Protein AF-0000000067446633 (afdb_homodimer)

Structure (mmCIF, N/CA/C/O backbone):
data_AF-0000000067446633-model_v1
#
loop_
_entity.id
_entity.type
_entity.pdbx_description
1 polymer 'Dihydropteridine reductase'
#
loop_
_atom_site.group_PDB
_atom_site.id
_atom_site.type_symbol
_atom_site.label_atom_id
_atom_site.label_alt_id
_atom_site.label_comp_id
_atom_site.label_asym_id
_atom_site.label_entity_id
_atom_site.label_seq_id
_atom_site.pdbx_PDB_ins_code
_atom_site.Cartn_x
_atom_site.Cartn_y
_atom_site.Cartn_z
_atom_site.occupancy
_atom_site.B_iso_or_equiv
_atom_site.auth_seq_id
_atom_site.auth_comp_id
_atom_site.auth_asym_id
_atom_site.auth_atom_id
_atom_site.pdbx_PDB_model_num
ATOM 1 N N . MET A 1 1 ? 4.551 -49.188 -10.297 1 25.12 1 MET A N 1
ATOM 2 C CA . MET A 1 1 ? 3.908 -48.438 -11.375 1 25.12 1 MET A CA 1
ATOM 3 C C . MET A 1 1 ? 4.648 -47.156 -11.656 1 25.12 1 MET A C 1
ATOM 5 O O . MET A 1 1 ? 4.875 -46.344 -10.742 1 25.12 1 MET A O 1
ATOM 9 N N . ALA A 1 2 ? 5.652 -47.094 -12.492 1 30.11 2 ALA A N 1
ATOM 10 C CA . ALA A 1 2 ? 6.488 -45.969 -12.883 1 30.11 2 ALA A CA 1
ATOM 11 C C . ALA A 1 2 ? 5.672 -44.688 -12.953 1 30.11 2 ALA A C 1
ATOM 13 O O . ALA A 1 2 ? 4.5 -44.688 -13.336 1 30.11 2 ALA A O 1
ATOM 14 N N . ALA A 1 3 ? 5.875 -43.688 -12.109 1 37.25 3 ALA A N 1
ATOM 15 C CA . ALA A 1 3 ? 5 -42.531 -12.266 1 37.25 3 ALA A CA 1
ATOM 16 C C . ALA A 1 3 ? 4.652 -42.312 -13.727 1 37.25 3 ALA A C 1
ATOM 18 O O . ALA A 1 3 ? 5.535 -42.281 -14.586 1 37.25 3 ALA A O 1
ATOM 19 N N . ALA A 1 4 ? 3.652 -42.844 -14.312 1 37.44 4 ALA A N 1
ATOM 20 C CA . ALA A 1 4 ? 3.121 -42.688 -15.664 1 37.44 4 ALA A CA 1
ATOM 21 C C . ALA A 1 4 ? 3.576 -41.406 -16.297 1 37.44 4 ALA A C 1
ATOM 23 O O . ALA A 1 4 ? 3.883 -40.438 -15.602 1 37.44 4 ALA A O 1
ATOM 24 N N . ALA A 1 5 ? 4.129 -41.156 -17.516 1 42.22 5 ALA A N 1
ATOM 25 C CA . ALA A 1 5 ? 4.668 -40.094 -18.344 1 42.22 5 ALA A CA 1
ATOM 26 C C . ALA A 1 5 ? 3.982 -38.75 -18.016 1 42.22 5 ALA A C 1
ATOM 28 O O . ALA A 1 5 ? 2.992 -38.375 -18.656 1 42.22 5 ALA A O 1
ATOM 29 N N . GLY A 1 6 ? 3.373 -38.312 -16.734 1 48.94 6 GLY A N 1
ATOM 30 C CA . GLY A 1 6 ? 2.379 -37.438 -16.172 1 48.94 6 GLY A CA 1
ATOM 31 C C . GLY A 1 6 ? 2.637 -35.969 -16.5 1 48.94 6 GLY A C 1
ATOM 32 O O . GLY A 1 6 ? 3.752 -35.594 -16.875 1 48.94 6 GLY A O 1
ATOM 33 N N . GLU A 1 7 ? 1.421 -35.156 -16.938 1 66.94 7 GLU A N 1
ATOM 34 C CA . GLU A 1 7 ? 1.416 -33.781 -17.359 1 66.94 7 GLU A CA 1
ATOM 35 C C . GLU A 1 7 ? 2.369 -32.938 -16.516 1 66.94 7 GLU A C 1
ATOM 37 O O . GLU A 1 7 ? 2.402 -33.062 -15.297 1 66.94 7 GLU A O 1
ATOM 42 N N . ALA A 1 8 ? 3.484 -32.438 -17.172 1 84.5 8 ALA A N 1
ATOM 43 C CA . ALA A 1 8 ? 4.473 -31.578 -16.516 1 84.5 8 ALA A CA 1
ATOM 44 C C . ALA A 1 8 ? 3.799 -30.578 -15.578 1 84.5 8 ALA A C 1
ATOM 46 O O . ALA A 1 8 ? 2.752 -30.016 -15.906 1 84.5 8 ALA A O 1
ATOM 47 N N . ARG A 1 9 ? 4.398 -30.641 -14.32 1 88.44 9 ARG A N 1
ATOM 48 C CA . ARG A 1 9 ? 3.955 -29.578 -13.414 1 88.44 9 ARG A CA 1
ATOM 49 C C . ARG A 1 9 ? 4.227 -28.203 -14.008 1 88.44 9 ARG A C 1
ATOM 51 O O . ARG A 1 9 ? 5.137 -28.031 -14.82 1 88.44 9 ARG A O 1
ATOM 58 N N . ARG A 1 10 ? 3.375 -27.234 -13.664 1 94.19 10 ARG A N 1
ATOM 59 C CA . ARG A 1 10 ? 3.43 -25.906 -14.273 1 94.19 10 ARG A CA 1
ATOM 60 C C . ARG A 1 10 ? 3.547 -24.812 -13.203 1 94.19 10 ARG A C 1
ATOM 62 O O . ARG A 1 10 ? 2.918 -24.906 -12.148 1 94.19 10 ARG A O 1
ATOM 69 N N . VAL A 1 11 ? 4.379 -23.797 -13.5 1 92.38 11 VAL A N 1
ATOM 70 C CA . VAL A 1 11 ? 4.574 -22.719 -12.547 1 92.38 11 VAL A CA 1
ATOM 71 C C . VAL A 1 11 ? 4.695 -21.391 -13.289 1 92.38 11 VAL A C 1
ATOM 73 O O . VAL A 1 11 ? 5.297 -21.328 -14.367 1 92.38 11 VAL A O 1
ATOM 76 N N . LEU A 1 12 ? 4.027 -20.359 -12.781 1 96.31 12 LEU A N 1
ATOM 77 C CA . LEU A 1 12 ? 4.254 -18.984 -13.203 1 96.31 12 LEU A CA 1
ATOM 78 C C . LEU A 1 12 ? 5.262 -18.297 -12.289 1 96.31 12 LEU A C 1
ATOM 80 O O . LEU A 1 12 ? 5.141 -18.359 -11.062 1 96.31 12 LEU A O 1
ATOM 84 N N . VAL A 1 13 ? 6.238 -17.672 -12.859 1 92.38 13 VAL A N 1
ATOM 85 C CA . VAL A 1 13 ? 7.215 -16.906 -12.094 1 92.38 13 VAL A CA 1
ATOM 86 C C . VAL A 1 13 ? 7.117 -15.438 -12.469 1 92.38 13 VAL A C 1
ATOM 88 O O . VAL A 1 13 ? 7.504 -15.039 -13.57 1 92.38 13 VAL A O 1
ATOM 91 N N . TYR A 1 14 ? 6.539 -14.633 -11.578 1 97.06 14 TYR A N 1
ATOM 92 C CA . TYR A 1 14 ? 6.488 -13.188 -11.773 1 97.06 14 TYR A CA 1
ATOM 93 C C . TYR A 1 14 ? 7.789 -12.539 -11.328 1 97.06 14 TYR A C 1
ATOM 95 O O . TYR A 1 14 ? 8.172 -12.625 -10.164 1 97.06 14 TYR A O 1
ATOM 103 N N . GLY A 1 15 ? 8.406 -11.875 -12.164 1 94.38 15 GLY A N 1
ATOM 104 C CA . GLY A 1 15 ? 9.766 -11.398 -11.945 1 94.38 15 GLY A CA 1
ATOM 105 C C . GLY A 1 15 ? 10.82 -12.391 -12.406 1 94.38 15 GLY A C 1
ATOM 106 O O . GLY A 1 15 ? 11.875 -12.516 -11.773 1 94.38 15 GLY A O 1
ATOM 107 N N . GLY A 1 16 ? 10.641 -13.07 -13.414 1 89.88 16 GLY A N 1
ATOM 108 C CA . GLY A 1 16 ? 11.453 -14.195 -13.836 1 89.88 16 GLY A CA 1
ATOM 109 C C . GLY A 1 16 ? 12.773 -13.781 -14.445 1 89.88 16 GLY A C 1
ATOM 110 O O . GLY A 1 16 ? 13.664 -14.609 -14.648 1 89.88 16 GLY A O 1
ATOM 111 N N . ARG A 1 17 ? 12.945 -12.539 -14.688 1 89.31 17 ARG A N 1
ATOM 112 C CA . ARG A 1 17 ? 14.195 -12.078 -15.289 1 89.31 17 ARG A CA 1
ATOM 113 C C . ARG A 1 17 ? 15.141 -11.516 -14.234 1 89.31 17 ARG A C 1
ATOM 115 O O . ARG A 1 17 ? 16.328 -11.32 -14.492 1 89.31 17 ARG A O 1
ATOM 122 N N . GLY A 1 18 ? 14.602 -11.203 -13.133 1 82 18 GLY A N 1
ATOM 123 C CA . GLY A 1 18 ? 15.438 -10.641 -12.086 1 82 18 GLY A CA 1
ATOM 124 C C . GLY A 1 18 ? 16.422 -11.633 -11.508 1 82 18 GLY A C 1
ATOM 125 O O . GLY A 1 18 ? 16.469 -12.789 -11.93 1 82 18 GLY A O 1
ATOM 126 N N . ALA A 1 19 ? 17.172 -11.133 -10.555 1 71.62 19 ALA A N 1
ATOM 127 C CA . ALA A 1 19 ? 18.234 -11.953 -9.961 1 71.62 19 ALA A CA 1
ATOM 128 C C . ALA A 1 19 ? 17.656 -13.227 -9.352 1 71.62 19 ALA A C 1
ATOM 130 O O . ALA A 1 19 ? 18.062 -14.336 -9.703 1 71.62 19 ALA A O 1
ATOM 131 N N . LEU A 1 20 ? 16.672 -13.109 -8.508 1 72.69 20 LEU A N 1
ATOM 132 C CA . LEU A 1 20 ? 16.047 -14.258 -7.863 1 72.69 20 LEU A CA 1
ATOM 133 C C . LEU A 1 20 ? 15.141 -15 -8.836 1 72.69 20 LEU A C 1
ATOM 135 O O . LEU A 1 20 ? 15.102 -16.234 -8.852 1 72.69 20 LEU A O 1
ATOM 139 N N . GLY A 1 21 ? 14.492 -14.258 -9.703 1 80.75 21 GLY A N 1
ATOM 140 C CA . GLY A 1 21 ? 13.539 -14.844 -10.641 1 80.75 21 GLY A CA 1
ATOM 141 C C . GLY A 1 21 ? 14.195 -15.742 -11.672 1 80.75 21 GLY A C 1
ATOM 142 O O . GLY A 1 21 ? 13.688 -16.828 -11.961 1 80.75 21 GLY A O 1
ATOM 143 N N . SER A 1 22 ? 15.344 -15.281 -12.141 1 83.69 22 SER A N 1
ATOM 144 C CA . SER A 1 22 ? 16.047 -16.078 -13.141 1 83.69 22 SER A CA 1
ATOM 145 C C . SER A 1 22 ? 16.531 -17.391 -12.555 1 83.69 22 SER A C 1
ATOM 147 O O . SER A 1 22 ? 16.516 -18.422 -13.227 1 83.69 22 SER A O 1
ATOM 149 N N . ARG A 1 23 ? 16.859 -17.359 -11.328 1 75 23 ARG A N 1
ATOM 150 C CA . ARG A 1 23 ? 17.281 -18.578 -10.641 1 75 23 ARG A CA 1
ATOM 151 C C . ARG A 1 23 ? 16.109 -19.516 -10.43 1 75 23 ARG A C 1
ATOM 153 O O . ARG A 1 23 ? 16.266 -20.734 -10.539 1 75 23 ARG A O 1
ATOM 160 N N . CYS A 1 24 ? 15 -18.969 -10.086 1 78.38 24 CYS A N 1
ATOM 161 C CA . CYS A 1 24 ? 13.797 -19.781 -9.922 1 78.38 24 CYS A CA 1
ATOM 162 C C . CYS A 1 24 ? 13.422 -20.453 -11.234 1 78.38 24 CYS A C 1
ATOM 164 O O . CYS A 1 24 ? 13.148 -21.656 -11.258 1 78.38 24 CYS A O 1
ATOM 166 N N . VAL A 1 25 ? 13.477 -19.672 -12.281 1 85.81 25 VAL A N 1
ATOM 167 C CA . VAL A 1 25 ? 13.133 -20.203 -13.594 1 85.81 25 VAL A CA 1
ATOM 168 C C . VAL A 1 25 ? 14.086 -21.344 -13.953 1 85.81 25 VAL A C 1
ATOM 170 O O . VAL A 1 25 ? 13.641 -22.422 -14.359 1 85.81 25 VAL A O 1
ATOM 173 N N . HIS A 1 26 ? 15.32 -21.125 -13.727 1 82.75 26 HIS A N 1
ATOM 174 C CA . HIS A 1 26 ? 16.344 -22.125 -14.031 1 82.75 26 HIS A CA 1
ATOM 175 C C . HIS A 1 26 ? 16.109 -23.406 -13.234 1 82.75 26 HIS A C 1
ATOM 177 O O . HIS A 1 26 ? 16.141 -24.5 -13.789 1 82.75 26 HIS A O 1
ATOM 183 N N . ALA A 1 27 ? 15.797 -23.25 -11.961 1 74.88 27 ALA A N 1
ATOM 184 C CA . ALA A 1 27 ? 15.617 -24.391 -11.062 1 74.88 27 ALA A CA 1
ATOM 185 C C . ALA A 1 27 ? 14.398 -25.219 -11.469 1 74.88 27 ALA A C 1
ATOM 187 O O . ALA A 1 27 ? 14.461 -26.453 -11.523 1 74.88 27 ALA A O 1
ATOM 188 N N . PHE A 1 28 ? 13.312 -24.578 -11.805 1 82.62 28 PHE A N 1
ATOM 189 C CA . PHE A 1 28 ? 12.102 -25.297 -12.188 1 82.62 28 PHE A CA 1
ATOM 190 C C . PHE A 1 28 ? 12.273 -25.969 -13.531 1 82.62 28 PHE A C 1
ATOM 192 O O . PHE A 1 28 ? 11.805 -27.109 -13.727 1 82.62 28 PHE A O 1
ATOM 199 N N . ARG A 1 29 ? 12.938 -25.297 -14.438 1 86.12 29 ARG A N 1
ATOM 200 C CA . ARG A 1 29 ? 13.195 -25.891 -15.742 1 86.12 29 ARG A CA 1
ATOM 201 C C . ARG A 1 29 ? 14.086 -27.109 -15.625 1 86.12 29 ARG A C 1
ATOM 203 O O . ARG A 1 29 ? 13.867 -28.125 -16.312 1 86.12 29 ARG A O 1
ATOM 210 N N . ALA A 1 30 ? 15.016 -27.031 -14.719 1 74.31 30 ALA A N 1
ATOM 211 C CA . ALA A 1 30 ? 15.922 -28.156 -14.477 1 74.31 30 ALA A CA 1
ATOM 212 C C . ALA A 1 30 ? 15.156 -29.359 -13.93 1 74.31 30 ALA A C 1
ATOM 214 O O . ALA A 1 30 ? 15.578 -30.516 -14.125 1 74.31 30 ALA A O 1
ATOM 215 N N . CYS A 1 31 ? 14.039 -29.109 -13.305 1 75.12 31 CYS A N 1
ATOM 216 C CA . CYS A 1 31 ? 13.188 -30.156 -12.758 1 75.12 31 CYS A CA 1
ATOM 217 C C . CYS A 1 31 ? 12.102 -30.562 -13.75 1 75.12 31 CYS A C 1
ATOM 219 O O . CYS A 1 31 ? 11.117 -31.188 -13.383 1 75.12 31 CYS A O 1
ATOM 221 N N . ASN A 1 32 ? 12.172 -30.078 -14.961 1 86.06 32 ASN A N 1
ATOM 222 C CA . ASN A 1 32 ? 11.297 -30.406 -16.078 1 86.06 32 ASN A CA 1
ATOM 223 C C . ASN A 1 32 ? 9.891 -29.859 -15.883 1 86.06 32 ASN A C 1
ATOM 225 O O . ASN A 1 32 ? 8.914 -30.469 -16.312 1 86.06 32 ASN A O 1
ATOM 229 N N . TRP A 1 33 ? 9.781 -28.797 -15.086 1 87.25 33 TRP A N 1
ATOM 230 C CA . TRP A 1 33 ? 8.516 -28.078 -14.992 1 87.25 33 TRP A CA 1
ATOM 231 C C . TRP A 1 33 ? 8.289 -27.203 -16.219 1 87.25 33 TRP A C 1
ATOM 233 O O . TRP A 1 33 ? 9.242 -26.75 -16.844 1 87.25 33 TRP A O 1
ATOM 243 N N . TRP A 1 34 ? 7.027 -27.078 -16.594 1 93.94 34 TRP A N 1
ATOM 244 C CA . TRP A 1 34 ? 6.68 -25.984 -17.5 1 93.94 34 TRP A CA 1
ATOM 245 C C . TRP A 1 34 ? 6.68 -24.656 -16.766 1 93.94 34 TRP A C 1
ATOM 247 O O . TRP A 1 34 ? 5.992 -24.484 -15.75 1 93.94 34 TRP A O 1
ATOM 257 N N . VAL A 1 35 ? 7.523 -23.703 -17.188 1 93.5 35 VAL A N 1
ATOM 258 C CA . VAL A 1 35 ? 7.711 -22.453 -16.469 1 93.5 35 VAL A CA 1
ATOM 259 C C . VAL A 1 35 ? 7.355 -21.281 -17.375 1 93.5 35 VAL A C 1
ATOM 261 O O . VAL A 1 35 ? 7.891 -21.156 -18.484 1 93.5 35 VAL A O 1
ATOM 264 N N . ALA A 1 36 ? 6.461 -20.438 -16.984 1 97.75 36 ALA A N 1
ATOM 265 C CA . ALA A 1 36 ? 6.215 -19.172 -17.641 1 97.75 36 ALA A CA 1
ATOM 266 C C . ALA A 1 36 ? 6.77 -18 -16.828 1 97.75 36 ALA A C 1
ATOM 268 O O . ALA A 1 36 ? 6.496 -17.891 -15.633 1 97.75 36 ALA A O 1
ATOM 269 N N . SER A 1 37 ? 7.531 -17.188 -17.469 1 97.19 37 SER A N 1
ATOM 270 C CA . SER A 1 37 ? 8.117 -16.016 -16.828 1 97.19 37 SER A CA 1
ATOM 271 C C . SER A 1 37 ? 7.32 -14.758 -17.156 1 97.19 37 SER A C 1
ATOM 273 O O . SER A 1 37 ? 7 -14.5 -18.312 1 97.19 37 SER A O 1
ATOM 275 N N . ILE A 1 38 ? 6.949 -14.023 -16.141 1 98.06 38 ILE A N 1
ATOM 276 C CA . ILE A 1 38 ? 6.312 -12.719 -16.281 1 98.06 38 ILE A CA 1
ATOM 277 C C . ILE A 1 38 ? 7.281 -11.617 -15.859 1 98.06 38 ILE A C 1
ATOM 279 O O . ILE A 1 38 ? 7.664 -11.547 -14.688 1 98.06 38 ILE A O 1
ATOM 283 N N . ASP A 1 39 ? 7.641 -10.75 -16.719 1 97.25 39 ASP A N 1
ATOM 284 C CA . ASP A 1 39 ? 8.594 -9.688 -16.406 1 97.25 39 ASP A CA 1
ATOM 285 C C . ASP A 1 39 ? 8.609 -8.625 -17.5 1 97.25 39 ASP A C 1
ATOM 287 O O . ASP A 1 39 ? 7.859 -8.719 -18.484 1 97.25 39 ASP A O 1
ATOM 291 N N . ILE A 1 40 ? 9.43 -7.621 -17.281 1 95.06 40 ILE A N 1
ATOM 292 C CA . ILE A 1 40 ? 9.516 -6.504 -18.219 1 95.06 40 ILE A CA 1
ATOM 293 C C . ILE A 1 40 ? 10.258 -6.941 -19.469 1 95.06 40 ILE A C 1
ATOM 295 O O . ILE A 1 40 ? 10.234 -6.238 -20.484 1 95.06 40 ILE A O 1
ATOM 299 N N . GLY A 1 41 ? 10.867 -8.102 -19.484 1 94.69 41 GLY A N 1
ATOM 300 C CA . GLY A 1 41 ? 11.539 -8.711 -20.625 1 94.69 41 GLY A CA 1
ATOM 301 C C . GLY A 1 41 ? 11.391 -10.219 -20.672 1 94.69 41 GLY A C 1
ATOM 302 O O . GLY A 1 41 ? 10.992 -10.844 -19.672 1 94.69 41 GLY A O 1
ATOM 303 N N . GLU A 1 42 ? 11.75 -10.742 -21.797 1 95.12 42 GLU A N 1
ATOM 304 C CA . GLU A 1 42 ? 11.633 -12.188 -21.969 1 95.12 42 GLU A CA 1
ATOM 305 C C . GLU A 1 42 ? 12.742 -12.922 -21.219 1 95.12 42 GLU A C 1
ATOM 307 O O . GLU A 1 42 ? 13.844 -12.391 -21.062 1 95.12 42 GLU A O 1
ATOM 312 N N . ASN A 1 43 ? 12.383 -14.031 -20.641 1 95.25 43 ASN A N 1
ATOM 313 C CA . ASN A 1 43 ? 13.359 -14.984 -20.125 1 95.25 43 ASN A CA 1
ATOM 314 C C . ASN A 1 43 ? 13.555 -16.156 -21.078 1 95.25 43 ASN A C 1
ATOM 316 O O . ASN A 1 43 ? 12.641 -16.984 -21.25 1 95.25 43 ASN A O 1
ATOM 320 N N . GLU A 1 44 ? 14.695 -16.359 -21.594 1 94.75 44 GLU A N 1
ATOM 321 C CA . GLU A 1 44 ? 14.977 -17.344 -22.641 1 94.75 44 GLU A CA 1
ATOM 322 C C . GLU A 1 44 ? 14.938 -18.766 -22.094 1 94.75 44 GLU A C 1
ATOM 324 O O . GLU A 1 44 ? 14.703 -19.719 -22.828 1 94.75 44 GLU A O 1
ATOM 329 N N . GLU A 1 45 ? 15.141 -18.922 -20.828 1 94.31 45 GLU A N 1
ATOM 330 C 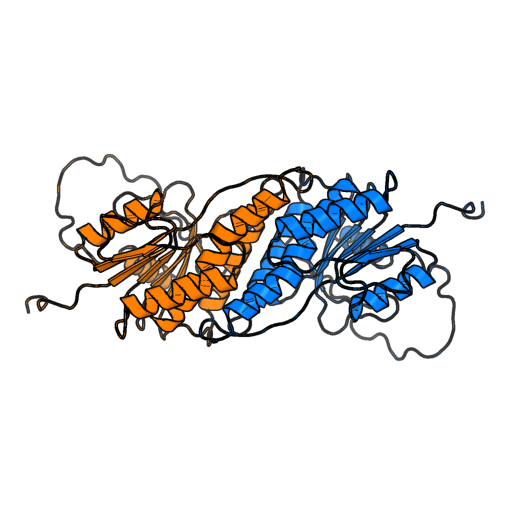CA . GLU A 1 45 ? 15.164 -20.25 -20.234 1 94.31 45 GLU A CA 1
ATOM 331 C C . GLU A 1 45 ? 13.75 -20.734 -19.922 1 94.31 45 GLU A C 1
ATOM 333 O O . GLU A 1 45 ? 13.539 -21.938 -19.688 1 94.31 45 GLU A O 1
ATOM 338 N N . ALA A 1 46 ? 12.789 -19.828 -19.859 1 96.75 46 ALA A N 1
ATOM 339 C CA . ALA A 1 46 ? 11.414 -20.188 -19.531 1 96.75 46 ALA A CA 1
ATOM 340 C C . ALA A 1 46 ? 10.727 -20.891 -20.703 1 96.75 46 ALA A C 1
ATOM 342 O O . ALA A 1 46 ? 11.164 -20.766 -21.844 1 96.75 46 ALA A O 1
ATOM 343 N N . SER A 1 47 ? 9.703 -21.719 -20.391 1 97.38 47 SER A N 1
ATOM 344 C CA . SER A 1 47 ? 8.906 -22.359 -21.438 1 97.38 47 SER A CA 1
ATOM 345 C C . SER A 1 47 ? 8.094 -21.328 -22.219 1 97.38 47 SER A C 1
ATOM 347 O O . SER A 1 47 ? 7.785 -21.531 -23.391 1 97.38 47 SER A O 1
ATOM 349 N N . ALA A 1 48 ? 7.695 -20.281 -21.594 1 97.69 48 ALA A N 1
ATOM 350 C CA . ALA A 1 48 ? 6.957 -19.156 -22.172 1 97.69 48 ALA A CA 1
ATOM 351 C C . ALA A 1 48 ? 7.238 -17.875 -21.406 1 97.69 48 ALA A C 1
ATOM 353 O O . ALA A 1 48 ? 7.688 -17.906 -20.25 1 97.69 48 ALA A O 1
ATOM 354 N N . SER A 1 49 ? 6.996 -16.734 -22.109 1 97.81 49 SER A N 1
ATOM 355 C CA . SER A 1 49 ? 7.215 -15.438 -21.469 1 97.81 49 SER A CA 1
ATOM 356 C C . SER A 1 49 ? 6.035 -14.5 -21.703 1 97.81 49 SER A C 1
ATOM 358 O O . SER A 1 49 ? 5.465 -14.469 -22.797 1 97.81 49 SER A O 1
ATOM 360 N N . VAL A 1 50 ? 5.605 -13.828 -20.656 1 98.06 50 VAL A N 1
ATOM 361 C CA . VAL A 1 50 ? 4.691 -12.695 -20.719 1 98.06 50 VAL A CA 1
ATOM 362 C C . VAL A 1 50 ? 5.445 -11.406 -20.406 1 98.06 50 VAL A C 1
ATOM 364 O O . VAL A 1 50 ? 6.016 -11.258 -19.328 1 98.06 50 VAL A O 1
ATOM 367 N N . VAL A 1 51 ? 5.449 -10.523 -21.344 1 98.12 51 VAL A N 1
ATOM 368 C CA . VAL A 1 51 ? 6.203 -9.281 -21.188 1 98.12 51 VAL A CA 1
ATOM 369 C C . VAL A 1 51 ? 5.277 -8.188 -20.656 1 98.12 51 VAL A C 1
ATOM 371 O O . VAL A 1 51 ? 4.285 -7.836 -21.297 1 98.12 51 VAL A O 1
ATOM 374 N N . VAL A 1 52 ? 5.594 -7.688 -19.484 1 97.5 52 VAL A N 1
ATOM 375 C CA . VAL A 1 52 ? 4.816 -6.641 -18.828 1 97.5 52 VAL A CA 1
ATOM 376 C C . VAL A 1 52 ? 5.094 -5.297 -19.484 1 97.5 52 VAL A C 1
ATOM 378 O O . VAL A 1 52 ? 6.25 -4.895 -19.625 1 97.5 52 VAL A O 1
ATOM 381 N N . LYS A 1 53 ? 4.102 -4.645 -19.906 1 96 53 LYS A N 1
ATOM 382 C CA . LYS A 1 53 ? 4.23 -3.299 -20.453 1 96 53 LYS A CA 1
ATOM 383 C C . LYS A 1 53 ? 4.297 -2.258 -19.328 1 96 53 LYS A C 1
ATOM 385 O O . LYS A 1 53 ? 3.404 -2.189 -18.484 1 96 53 LYS A O 1
ATOM 390 N N . MET A 1 54 ? 5.281 -1.486 -19.391 1 92.88 54 MET A N 1
ATOM 391 C CA . MET A 1 54 ? 5.457 -0.441 -18.391 1 92.88 54 MET A CA 1
ATOM 392 C C . MET A 1 54 ? 4.469 0.701 -18.609 1 92.88 54 MET A C 1
ATOM 394 O O . MET A 1 54 ? 4.379 1.238 -19.719 1 92.88 54 MET A O 1
ATOM 398 N N . THR A 1 55 ? 3.721 1.056 -17.656 1 94.31 55 THR A N 1
ATOM 399 C CA . THR A 1 55 ? 2.736 2.131 -17.656 1 94.31 55 THR A CA 1
ATOM 400 C C . THR A 1 55 ? 2.553 2.703 -16.266 1 94.31 55 THR A C 1
ATOM 402 O O . THR A 1 55 ? 2.973 2.092 -15.273 1 94.31 55 THR A O 1
ATOM 405 N N . ASP A 1 56 ? 2 3.885 -16.219 1 93.75 56 ASP A N 1
ATOM 406 C CA . ASP A 1 56 ? 1.705 4.48 -14.914 1 93.75 56 ASP A CA 1
ATOM 407 C C . ASP A 1 56 ? 0.32 4.066 -14.422 1 93.75 56 ASP A C 1
ATOM 409 O O . ASP A 1 56 ? -0.037 4.32 -13.273 1 93.75 56 ASP A O 1
ATOM 413 N N . SER A 1 57 ? -0.422 3.455 -15.297 1 95.25 57 SER A N 1
ATOM 414 C CA . SER A 1 57 ? -1.757 2.988 -14.938 1 95.25 57 SER A CA 1
ATOM 415 C C . SER A 1 57 ? -1.727 1.54 -14.461 1 95.25 57 SER A C 1
ATOM 417 O O . SER A 1 57 ? -1.436 0.631 -15.242 1 95.25 57 SER A O 1
ATOM 419 N N . PHE A 1 58 ? -2.121 1.336 -13.258 1 96.12 58 PHE A N 1
ATOM 420 C CA . PHE A 1 58 ? -2.139 -0.01 -12.695 1 96.12 58 PHE A CA 1
ATOM 421 C C . PHE A 1 58 ? -3.143 -0.89 -13.43 1 96.12 58 PHE A C 1
ATOM 423 O O . PHE A 1 58 ? -2.83 -2.027 -13.789 1 96.12 58 PHE A O 1
ATOM 430 N N . THR A 1 59 ? -4.297 -0.375 -13.578 1 97.12 59 THR A N 1
ATOM 431 C CA . THR A 1 59 ? -5.359 -1.18 -14.164 1 97.12 59 THR A CA 1
ATOM 432 C C . THR A 1 59 ? -4.992 -1.6 -15.586 1 97.12 59 THR A C 1
ATOM 434 O O . THR A 1 59 ? -5.277 -2.725 -16 1 97.12 59 THR A O 1
ATOM 437 N N . GLU A 1 60 ? -4.363 -0.739 -16.281 1 96.69 60 GLU A N 1
ATOM 438 C CA . GLU A 1 60 ? -3.93 -1.075 -17.625 1 96.69 60 GLU A CA 1
ATOM 439 C C . GLU A 1 60 ? -2.904 -2.205 -17.609 1 96.69 60 GLU A C 1
ATOM 441 O O . GLU A 1 60 ? -3.012 -3.158 -18.391 1 96.69 60 GLU A O 1
ATOM 446 N N . GLN A 1 61 ? -1.919 -2.066 -16.75 1 97.19 61 GLN A N 1
ATOM 447 C CA . GLN A 1 61 ? -0.883 -3.09 -16.656 1 97.19 61 GLN A CA 1
ATOM 448 C C . GLN A 1 61 ? -1.462 -4.418 -16.172 1 97.19 61 GLN A C 1
ATOM 450 O O . GLN A 1 61 ? -1.143 -5.477 -16.719 1 97.19 61 GLN A O 1
ATOM 455 N N . ALA A 1 62 ? -2.268 -4.355 -15.156 1 97.81 62 ALA A N 1
ATOM 456 C CA . ALA A 1 62 ? -2.867 -5.555 -14.578 1 97.81 62 ALA A CA 1
ATOM 457 C C . ALA A 1 62 ? -3.727 -6.289 -15.602 1 97.81 62 ALA A C 1
ATOM 459 O O . ALA A 1 62 ? -3.643 -7.512 -15.727 1 97.81 62 ALA A O 1
ATOM 460 N N . ASP A 1 63 ? -4.523 -5.523 -16.328 1 97.69 63 ASP A N 1
ATOM 461 C CA . ASP A 1 63 ? -5.383 -6.109 -17.359 1 97.69 63 ASP A CA 1
ATOM 462 C C . ASP A 1 63 ? -4.559 -6.758 -18.469 1 97.69 63 ASP A C 1
ATOM 464 O O . ASP A 1 63 ? -4.895 -7.84 -18.953 1 97.69 63 ASP A O 1
ATOM 468 N N . GLN A 1 64 ? -3.547 -6.113 -18.859 1 98.25 64 GLN A N 1
ATOM 469 C CA . GLN A 1 64 ? -2.678 -6.625 -19.906 1 98.25 64 GLN A CA 1
ATOM 470 C C . GLN A 1 64 ? -2.047 -7.953 -19.5 1 98.25 64 GLN A C 1
ATOM 472 O O . GLN A 1 64 ? -2.082 -8.922 -20.266 1 98.25 64 GLN A O 1
ATOM 477 N N . VAL A 1 65 ? -1.468 -8.008 -18.281 1 98.06 65 VAL A N 1
ATOM 478 C CA . VAL A 1 65 ? -0.797 -9.211 -17.812 1 98.06 65 VAL A CA 1
ATOM 479 C C . VAL A 1 65 ? -1.818 -10.336 -17.641 1 98.06 65 VAL A C 1
ATOM 481 O O . VAL A 1 65 ? -1.58 -11.469 -18.047 1 98.06 65 VAL A O 1
ATOM 484 N N . ALA A 1 66 ? -2.963 -10.016 -17.031 1 97.56 66 ALA A N 1
ATOM 485 C CA . ALA A 1 66 ? -4.012 -11.008 -16.812 1 97.56 66 ALA A CA 1
ATOM 486 C C . ALA A 1 66 ? -4.484 -11.609 -18.141 1 97.56 66 ALA A C 1
ATOM 488 O O . ALA A 1 66 ? -4.668 -12.82 -18.25 1 97.56 66 ALA A O 1
ATOM 489 N N . ALA A 1 67 ? -4.668 -10.758 -19.109 1 97.69 67 ALA A N 1
ATOM 490 C CA . ALA A 1 67 ? -5.145 -11.203 -20.422 1 97.69 67 ALA A CA 1
ATOM 491 C C . ALA A 1 67 ? -4.117 -12.102 -21.094 1 97.69 67 ALA A C 1
ATOM 493 O O . ALA A 1 67 ? -4.469 -13.148 -21.656 1 97.69 67 ALA A O 1
ATOM 494 N N . GLU A 1 68 ? -2.902 -11.711 -21.047 1 98.25 68 GLU A N 1
ATOM 495 C CA . GLU A 1 68 ? -1.854 -12.461 -21.734 1 98.25 68 GLU A CA 1
ATOM 496 C C . GLU A 1 68 ? -1.613 -13.805 -21.062 1 98.25 68 GLU A C 1
ATOM 498 O O . GLU A 1 68 ? -1.386 -14.812 -21.734 1 98.25 68 GLU A O 1
ATOM 503 N N . VAL A 1 69 ? -1.624 -13.812 -19.719 1 98.12 69 VAL A N 1
ATOM 504 C CA . VAL A 1 69 ? -1.483 -15.07 -19 1 98.12 69 VAL A CA 1
ATOM 505 C C . VAL A 1 69 ? -2.678 -15.977 -19.297 1 98.12 69 VAL A C 1
ATOM 507 O O . VAL A 1 69 ? -2.52 -17.188 -19.484 1 98.12 69 VAL A O 1
ATOM 510 N N . GLY A 1 70 ? -3.902 -15.391 -19.359 1 97.62 70 GLY A N 1
ATOM 511 C CA . GLY A 1 70 ? -5.086 -16.156 -19.734 1 97.62 70 GLY A CA 1
ATOM 512 C C . GLY A 1 70 ? -4.98 -16.797 -21.109 1 97.62 70 GLY A C 1
ATOM 513 O O . GLY A 1 70 ? -5.352 -17.953 -21.281 1 97.62 70 GLY A O 1
ATOM 514 N N . LYS A 1 71 ? -4.516 -16.047 -22.047 1 97.88 71 LYS A N 1
ATOM 515 C CA . LYS A 1 71 ? -4.324 -16.562 -23.391 1 97.88 71 LYS A CA 1
ATOM 516 C C . LYS A 1 71 ? -3.277 -17.672 -23.422 1 97.88 71 LYS A C 1
ATOM 518 O O . LYS A 1 71 ? -3.445 -18.672 -24.109 1 97.88 71 LYS A O 1
ATOM 523 N N . LEU A 1 72 ? -2.219 -17.469 -22.672 1 97.62 72 LEU A N 1
ATOM 524 C CA . LEU A 1 72 ? -1.107 -18.422 -22.625 1 97.62 72 LEU A CA 1
ATOM 525 C C . LEU A 1 72 ? -1.553 -19.75 -22.031 1 97.62 72 LEU A C 1
ATOM 527 O O . LEU A 1 72 ? -1.194 -20.812 -22.531 1 97.62 72 LEU A O 1
ATOM 531 N N . LEU A 1 73 ? -2.334 -19.688 -20.984 1 97.12 73 LEU A N 1
ATOM 532 C CA . LEU A 1 73 ? -2.699 -20.906 -20.25 1 97.12 73 LEU A CA 1
ATOM 533 C C . LEU A 1 73 ? -3.945 -21.547 -20.844 1 97.12 73 LEU A C 1
ATOM 535 O O . LEU A 1 73 ? -4.121 -22.766 -20.75 1 97.12 73 LEU A O 1
ATOM 539 N N . GLY A 1 74 ? -4.875 -20.734 -21.422 1 94.88 74 GLY A N 1
ATOM 540 C CA . GLY A 1 74 ? -6.168 -21.266 -21.828 1 94.88 74 GLY A CA 1
ATOM 541 C C . GLY A 1 74 ? -6.973 -21.844 -20.688 1 94.88 74 GLY A C 1
ATOM 542 O O . GLY A 1 74 ? -7.285 -21.141 -19.719 1 94.88 74 GLY A O 1
ATOM 543 N N . GLU A 1 75 ? -7.172 -23.172 -20.719 1 93.25 75 GLU A N 1
ATOM 544 C CA . GLU A 1 75 ? -7.938 -23.844 -19.688 1 93.25 75 GLU A CA 1
ATOM 545 C C . GLU A 1 75 ? -7.02 -24.547 -18.688 1 93.25 75 GLU A C 1
ATOM 547 O O . GLU A 1 75 ? -7.48 -25.078 -17.672 1 93.25 75 GLU A O 1
ATOM 552 N N . GLU A 1 76 ? -5.785 -24.484 -19 1 95 76 GLU A N 1
ATOM 553 C CA . GLU A 1 76 ? -4.84 -25.188 -18.125 1 95 76 GLU A CA 1
ATOM 554 C C . GLU A 1 76 ? -4.609 -24.406 -16.828 1 95 76 GLU A C 1
ATOM 556 O O . GLU A 1 76 ? -4.602 -23.172 -16.844 1 95 76 GLU A O 1
ATOM 561 N N . LYS A 1 77 ? -4.395 -25.172 -15.828 1 96.31 77 LYS A N 1
ATOM 562 C CA . LYS A 1 77 ? -4.082 -24.594 -14.531 1 96.31 77 LYS A CA 1
ATOM 563 C C . LYS A 1 77 ? -2.617 -24.828 -14.164 1 96.31 77 LYS A C 1
ATOM 565 O O . LYS A 1 77 ? -1.93 -25.625 -14.805 1 96.31 77 LYS A O 1
ATOM 570 N N . VAL A 1 78 ? -2.215 -24.062 -13.203 1 95.69 78 VAL A N 1
ATOM 571 C CA . VAL A 1 78 ? -0.823 -24.203 -12.781 1 95.69 78 VAL A CA 1
ATOM 572 C C . VAL A 1 78 ? -0.766 -24.703 -11.344 1 95.69 78 VAL A C 1
ATOM 574 O O . VAL A 1 78 ? -1.709 -24.5 -10.57 1 95.69 78 VAL A O 1
ATOM 577 N N . ASP A 1 79 ? 0.401 -25.297 -11.047 1 90.06 79 ASP A N 1
ATOM 578 C CA . ASP A 1 79 ? 0.608 -25.859 -9.719 1 90.06 79 ASP A CA 1
ATOM 579 C C . ASP A 1 79 ? 1.051 -24.781 -8.727 1 90.06 79 ASP A C 1
ATOM 581 O O . ASP A 1 79 ? 0.792 -24.906 -7.523 1 90.06 79 ASP A O 1
ATOM 585 N N . ALA A 1 80 ? 1.731 -23.781 -9.258 1 89.62 80 ALA A N 1
ATOM 586 C CA . ALA A 1 80 ? 2.279 -22.766 -8.367 1 89.62 80 ALA A CA 1
ATOM 587 C C . ALA A 1 80 ? 2.457 -21.438 -9.102 1 89.62 80 ALA A C 1
ATOM 589 O O . ALA A 1 80 ? 2.625 -21.406 -10.32 1 89.62 80 ALA A O 1
ATOM 590 N N . ILE A 1 81 ? 2.33 -20.438 -8.367 1 93.19 81 ILE A N 1
ATOM 591 C CA . ILE A 1 81 ? 2.688 -19.078 -8.789 1 93.19 81 ILE A CA 1
ATOM 592 C C . ILE A 1 81 ? 3.686 -18.484 -7.801 1 93.19 81 ILE A C 1
ATOM 594 O O . ILE A 1 81 ? 3.398 -18.375 -6.605 1 93.19 81 ILE A O 1
ATOM 598 N N . VAL A 1 82 ? 4.844 -18.156 -8.32 1 88.88 82 VAL A N 1
ATOM 599 C CA . VAL A 1 82 ? 5.926 -17.609 -7.508 1 88.88 82 VAL A CA 1
ATOM 600 C C . VAL A 1 82 ? 6.188 -16.156 -7.898 1 88.88 82 VAL A C 1
ATOM 602 O O . VAL A 1 82 ? 6.754 -15.883 -8.961 1 88.88 82 VAL A O 1
ATOM 605 N N . CYS A 1 83 ? 5.758 -15.281 -7.051 1 92.88 83 CYS A N 1
ATOM 606 C CA . CYS A 1 83 ? 6.02 -13.859 -7.281 1 92.88 83 CYS A CA 1
ATOM 607 C C . CYS A 1 83 ? 7.285 -13.414 -6.559 1 92.88 83 CYS A C 1
ATOM 609 O O . CYS A 1 83 ? 7.316 -13.375 -5.324 1 92.88 83 CYS A O 1
ATOM 611 N N . VAL A 1 84 ? 8.305 -13.062 -7.355 1 85.06 84 VAL A N 1
ATOM 612 C CA . VAL A 1 84 ? 9.57 -12.625 -6.77 1 85.06 84 VAL A CA 1
ATOM 613 C C . VAL A 1 84 ? 9.953 -11.25 -7.32 1 85.06 84 VAL A C 1
ATOM 615 O O . VAL A 1 84 ? 11.094 -10.812 -7.172 1 85.06 84 VAL A O 1
ATOM 618 N N . ALA A 1 85 ? 8.938 -10.664 -8 1 89.38 85 ALA A N 1
ATOM 619 C CA . ALA A 1 85 ? 9.172 -9.289 -8.43 1 89.38 85 ALA A CA 1
ATOM 620 C C . ALA A 1 85 ? 9.406 -8.375 -7.23 1 89.38 85 ALA A C 1
ATOM 622 O O . ALA A 1 85 ? 8.766 -8.531 -6.188 1 89.38 85 ALA A O 1
ATOM 623 N N . GLY A 1 86 ? 10.336 -7.535 -7.312 1 82.06 86 GLY A N 1
ATOM 624 C CA . GLY A 1 86 ? 10.617 -6.637 -6.207 1 82.06 86 GLY A CA 1
ATOM 625 C C . GLY A 1 86 ? 11.727 -5.641 -6.512 1 82.06 86 GLY A C 1
ATOM 626 O O . GLY A 1 86 ? 12.102 -5.461 -7.672 1 82.06 86 GLY A O 1
ATOM 627 N N . GLY A 1 87 ? 12.094 -4.91 -5.527 1 78.62 87 GLY A N 1
ATOM 628 C CA . GLY A 1 87 ? 13.117 -3.875 -5.551 1 78.62 87 GLY A CA 1
ATOM 629 C C . GLY A 1 87 ? 13.281 -3.176 -4.215 1 78.62 87 GLY A C 1
ATOM 630 O O . GLY A 1 87 ? 12.672 -3.566 -3.219 1 78.62 87 GLY A O 1
ATOM 631 N N . TRP A 1 88 ? 14.273 -2.311 -4.27 1 78.88 88 TRP A N 1
ATOM 632 C CA . TRP A 1 88 ? 14.523 -1.551 -3.049 1 78.88 88 TRP A CA 1
ATOM 633 C C . TRP A 1 88 ? 14.742 -0.075 -3.361 1 78.88 88 TRP A C 1
ATOM 635 O O . TRP A 1 88 ? 15.438 0.265 -4.328 1 78.88 88 TRP A O 1
ATOM 645 N N . ALA A 1 89 ? 14.086 0.741 -2.648 1 81.88 89 ALA A N 1
ATOM 646 C CA . ALA A 1 89 ? 14.305 2.186 -2.637 1 81.88 89 ALA A CA 1
ATOM 647 C C . ALA A 1 89 ? 14.109 2.76 -1.236 1 81.88 89 ALA A C 1
ATOM 649 O O . ALA A 1 89 ? 13.133 2.426 -0.555 1 81.88 89 ALA A O 1
ATOM 650 N N . GLY A 1 90 ? 15.078 3.506 -0.796 1 83.31 90 GLY A N 1
ATOM 651 C CA . GLY A 1 90 ? 15.008 4.129 0.516 1 83.31 90 GLY A CA 1
ATOM 652 C C . GLY A 1 90 ? 14.523 5.566 0.469 1 83.31 90 GLY A C 1
ATOM 653 O O . GLY A 1 90 ? 14.086 6.047 -0.579 1 83.31 90 GLY A O 1
ATOM 654 N N . GLY A 1 91 ? 14.562 6.172 1.817 1 86.94 91 GLY A N 1
ATOM 655 C CA . GLY A 1 91 ? 14.211 7.574 1.965 1 86.94 91 GLY A CA 1
ATOM 656 C C . GLY A 1 91 ? 13.242 7.832 3.107 1 86.94 91 GLY A C 1
ATOM 657 O O . GLY A 1 91 ? 12.305 7.062 3.316 1 86.94 91 GLY A O 1
ATOM 658 N N . SER A 1 92 ? 13.562 8.875 3.762 1 90.38 92 SER A N 1
ATOM 659 C CA . SER A 1 92 ? 12.688 9.312 4.84 1 90.38 92 SER A CA 1
ATOM 660 C C . SER A 1 92 ? 11.562 10.195 4.309 1 90.38 92 SER A C 1
ATOM 662 O O . SER A 1 92 ? 11.477 10.453 3.105 1 90.38 92 SER A O 1
ATOM 664 N N . ALA A 1 93 ? 10.727 10.688 5.242 1 91.88 93 ALA A N 1
ATOM 665 C CA . ALA A 1 93 ? 9.578 11.5 4.855 1 91.88 93 ALA A CA 1
ATOM 666 C C . ALA A 1 93 ? 10.016 12.852 4.297 1 91.88 93 ALA A C 1
ATOM 668 O O . ALA A 1 93 ? 9.25 13.523 3.598 1 91.88 93 ALA A O 1
ATOM 669 N N . LYS A 1 94 ? 11.219 13.211 4.578 1 91.81 94 LYS A N 1
ATOM 670 C CA . LYS A 1 94 ? 11.719 14.516 4.156 1 91.81 94 LYS A CA 1
ATOM 671 C C . LYS A 1 94 ? 12.516 14.406 2.857 1 91.81 94 LYS A C 1
ATOM 673 O O . LYS A 1 94 ? 12.875 15.422 2.26 1 91.81 94 LYS A O 1
ATOM 678 N N . SER A 1 95 ? 12.742 13.203 2.4 1 91.81 95 SER A N 1
ATOM 679 C CA . SER A 1 95 ? 13.562 12.984 1.214 1 91.81 95 SER A CA 1
ATOM 680 C C . SER A 1 95 ? 12.914 13.594 -0.025 1 91.81 95 SER A C 1
ATOM 682 O O . SER A 1 95 ? 11.703 13.469 -0.226 1 91.81 95 SER A O 1
ATOM 684 N N . LYS A 1 96 ? 13.758 14.172 -0.907 1 90.31 96 LYS A N 1
ATOM 685 C CA . LYS A 1 96 ? 13.281 14.742 -2.162 1 90.31 96 LYS A CA 1
ATOM 686 C C . LYS A 1 96 ? 12.766 13.656 -3.1 1 90.31 96 LYS A C 1
ATOM 688 O O . LYS A 1 96 ? 11.953 13.922 -3.986 1 90.31 96 LYS A O 1
ATOM 693 N N . SER A 1 97 ? 13.211 12.5 -2.84 1 93 97 SER A N 1
ATOM 694 C CA . SER A 1 97 ? 12.852 11.391 -3.717 1 93 97 SER A CA 1
ATOM 695 C C . SER A 1 97 ? 11.766 10.523 -3.086 1 93 97 SER A C 1
ATOM 697 O O . SER A 1 97 ? 11.523 9.398 -3.533 1 93 97 SER A O 1
ATOM 699 N N . LEU A 1 98 ? 11.117 11 -2.098 1 93.94 98 LEU A N 1
ATOM 700 C CA . LEU A 1 98 ? 10.125 10.203 -1.385 1 93.94 98 LEU A CA 1
ATOM 701 C C . LEU A 1 98 ? 9.055 9.688 -2.338 1 93.94 98 LEU A C 1
ATOM 703 O O . LEU A 1 98 ? 8.781 8.484 -2.389 1 93.94 98 LEU A O 1
ATOM 707 N N . PHE A 1 99 ? 8.516 10.586 -3.154 1 96.06 99 PHE A N 1
ATOM 708 C CA . PHE A 1 99 ? 7.406 10.219 -4.027 1 96.06 99 PHE A CA 1
ATOM 709 C C . PHE A 1 99 ? 7.852 9.195 -5.066 1 96.06 99 PHE A C 1
ATOM 711 O O . PHE A 1 99 ? 7.172 8.195 -5.285 1 96.06 99 PHE A O 1
ATOM 718 N N . LYS A 1 100 ? 8.922 9.477 -5.629 1 95.25 100 LYS A N 1
ATOM 719 C CA . LYS A 1 100 ? 9.461 8.57 -6.637 1 95.25 100 LYS A CA 1
ATOM 720 C C . LYS A 1 100 ? 9.742 7.195 -6.043 1 95.25 100 LYS A C 1
ATOM 722 O O . LYS A 1 100 ? 9.398 6.172 -6.645 1 95.25 100 LYS A O 1
ATOM 727 N N . ASN A 1 101 ? 10.344 7.191 -4.906 1 95 101 ASN A N 1
ATOM 728 C CA . ASN A 1 101 ? 10.695 5.938 -4.254 1 95 101 ASN A CA 1
ATOM 729 C C . ASN A 1 101 ? 9.453 5.164 -3.824 1 95 101 ASN A C 1
ATOM 731 O O . ASN A 1 101 ? 9.398 3.939 -3.957 1 95 101 ASN A O 1
ATOM 735 N N . CYS A 1 102 ? 8.516 5.836 -3.275 1 95.62 102 CYS A N 1
ATOM 736 C CA . CYS A 1 102 ? 7.266 5.188 -2.893 1 95.62 102 CYS A CA 1
ATOM 737 C C . CYS A 1 102 ? 6.566 4.594 -4.109 1 95.62 102 CYS A C 1
ATOM 739 O O . CYS A 1 102 ? 6.062 3.471 -4.051 1 95.62 102 CYS A O 1
ATOM 741 N N . ASP A 1 103 ? 6.539 5.359 -5.129 1 96.25 103 ASP A N 1
ATOM 742 C CA . ASP A 1 103 ? 5.918 4.895 -6.367 1 96.25 103 ASP A CA 1
ATOM 743 C C . ASP A 1 103 ? 6.613 3.643 -6.895 1 96.25 103 ASP A C 1
ATOM 745 O O . ASP A 1 103 ? 5.953 2.676 -7.277 1 96.25 103 ASP A O 1
ATOM 749 N N . LEU A 1 104 ? 7.863 3.725 -6.91 1 94.5 104 LEU A N 1
ATOM 750 C CA . LEU A 1 104 ? 8.664 2.602 -7.383 1 94.5 104 LEU A CA 1
ATOM 751 C C . LEU A 1 104 ? 8.391 1.351 -6.559 1 94.5 104 LEU A C 1
ATOM 753 O O . LEU A 1 104 ? 8.148 0.275 -7.109 1 94.5 104 LEU A O 1
ATOM 757 N N . MET A 1 105 ? 8.383 1.447 -5.281 1 94.31 105 MET A N 1
ATOM 758 C CA . MET A 1 105 ? 8.164 0.311 -4.391 1 94.31 105 MET A CA 1
ATOM 759 C C . MET A 1 105 ? 6.758 -0.252 -4.562 1 94.31 105 MET A C 1
ATOM 761 O O . MET A 1 105 ? 6.559 -1.469 -4.52 1 94.31 105 MET A O 1
ATOM 765 N N . TRP A 1 106 ? 5.867 0.632 -4.758 1 96.81 106 TRP A N 1
ATOM 766 C CA . TRP A 1 106 ? 4.484 0.193 -4.914 1 96.81 106 TRP A CA 1
ATOM 767 C C . TRP A 1 106 ? 4.309 -0.61 -6.195 1 96.81 106 TRP A C 1
ATOM 769 O O . TRP A 1 106 ? 3.725 -1.697 -6.18 1 96.81 106 TRP A O 1
ATOM 779 N N . LYS A 1 107 ? 4.832 -0.12 -7.242 1 95.69 107 LYS A N 1
ATOM 780 C CA . LYS A 1 107 ? 4.727 -0.782 -8.539 1 95.69 107 LYS A CA 1
ATOM 781 C C . LYS A 1 107 ? 5.438 -2.133 -8.531 1 95.69 107 LYS A C 1
ATOM 783 O O . LYS A 1 107 ? 4.891 -3.129 -9.008 1 95.69 107 LYS A O 1
ATOM 788 N N . GLN A 1 108 ? 6.523 -2.191 -7.918 1 93.56 108 GLN A N 1
ATOM 789 C CA . GLN A 1 108 ? 7.371 -3.377 -7.992 1 93.56 108 GLN A CA 1
ATOM 790 C C . GLN A 1 108 ? 6.938 -4.43 -6.973 1 93.56 108 GLN A C 1
ATOM 792 O O . GLN A 1 108 ? 7.305 -5.602 -7.086 1 93.56 108 GLN A O 1
ATOM 797 N N . SER A 1 109 ? 6.164 -4.016 -5.98 1 94.06 109 SER A N 1
ATOM 798 C CA . SER A 1 109 ? 5.82 -4.957 -4.918 1 94.06 109 SER A CA 1
ATOM 799 C C . SER A 1 109 ? 4.312 -5.18 -4.844 1 94.06 109 SER A C 1
ATOM 801 O O . SER A 1 109 ? 3.842 -6.316 -4.902 1 94.06 109 SER A O 1
ATOM 803 N N . VAL A 1 110 ? 3.566 -4.117 -4.762 1 97.38 110 VAL A N 1
ATOM 804 C CA . VAL A 1 110 ? 2.135 -4.238 -4.512 1 97.38 110 VAL A CA 1
ATOM 805 C C . VAL A 1 110 ? 1.409 -4.574 -5.812 1 97.38 110 VAL A C 1
ATOM 807 O O . VAL A 1 110 ? 0.542 -5.453 -5.84 1 97.38 110 VAL A O 1
ATOM 810 N N . TRP A 1 111 ? 1.757 -3.889 -6.938 1 97.69 111 TRP A N 1
ATOM 811 C CA . TRP A 1 111 ? 1.133 -4.207 -8.219 1 97.69 111 TRP A CA 1
ATOM 812 C C . TRP A 1 111 ? 1.333 -5.676 -8.57 1 97.69 111 TRP A C 1
ATOM 814 O O . TRP A 1 111 ? 0.367 -6.391 -8.852 1 97.69 111 TRP A O 1
ATOM 824 N N . THR A 1 112 ? 2.562 -6.102 -8.508 1 97.44 112 THR A N 1
ATOM 825 C CA . THR A 1 112 ? 2.914 -7.457 -8.922 1 97.44 112 THR A CA 1
ATOM 826 C C . THR A 1 112 ? 2.24 -8.492 -8.023 1 97.44 112 THR A C 1
ATOM 828 O O . THR A 1 112 ? 1.726 -9.5 -8.508 1 97.44 112 THR A O 1
ATOM 831 N N . SER A 1 113 ? 2.217 -8.227 -6.734 1 96.5 113 SER A N 1
ATOM 832 C CA . SER A 1 113 ? 1.587 -9.148 -5.797 1 96.5 113 SER A CA 1
ATOM 833 C C . SER A 1 113 ? 0.08 -9.219 -6.02 1 96.5 113 SER A C 1
ATOM 835 O O . SER A 1 113 ? -0.516 -10.297 -5.922 1 96.5 113 SER A O 1
ATOM 837 N N . THR A 1 114 ? -0.529 -8.125 -6.316 1 97.75 114 THR A N 1
ATOM 838 C CA . THR A 1 114 ? -1.968 -8.078 -6.555 1 97.75 114 THR A CA 1
ATOM 839 C C . THR A 1 114 ? -2.326 -8.836 -7.832 1 97.75 114 THR A C 1
ATOM 841 O O . THR A 1 114 ? -3.27 -9.625 -7.848 1 97.75 114 THR A O 1
ATOM 844 N N . ILE A 1 115 ? -1.585 -8.594 -8.852 1 97.88 115 ILE A N 1
ATOM 845 C CA . ILE A 1 115 ? -1.812 -9.297 -10.117 1 97.88 115 ILE A CA 1
ATOM 846 C C . ILE A 1 115 ? -1.624 -10.797 -9.914 1 97.88 115 ILE A C 1
ATOM 848 O O . ILE A 1 115 ? -2.439 -11.602 -10.375 1 97.88 115 ILE A O 1
ATOM 852 N N . SER A 1 116 ? -0.575 -11.164 -9.195 1 97.31 116 SER A N 1
ATOM 853 C CA . SER A 1 116 ? -0.318 -12.57 -8.914 1 97.31 116 SER A CA 1
ATOM 854 C C . SER A 1 116 ? -1.48 -13.203 -8.156 1 97.31 116 SER A C 1
ATOM 856 O O . SER A 1 116 ? -1.811 -14.375 -8.375 1 97.31 116 SER A O 1
ATOM 858 N N . SER A 1 117 ? -2.014 -12.461 -7.258 1 96.25 117 SER A N 1
ATOM 859 C CA . SER A 1 117 ? -3.141 -12.961 -6.48 1 96.25 117 SER A CA 1
ATOM 860 C C . SER A 1 117 ? -4.355 -13.227 -7.367 1 96.25 117 SER A C 1
ATOM 862 O O . SER A 1 117 ? -5.051 -14.227 -7.195 1 96.25 117 SER A O 1
ATOM 864 N N . TYR A 1 118 ? -4.594 -12.359 -8.234 1 97.56 118 TYR A N 1
ATOM 865 C CA . TYR A 1 118 ? -5.676 -12.555 -9.195 1 97.56 118 TYR A CA 1
ATOM 866 C C . TYR A 1 118 ? -5.422 -13.781 -10.062 1 97.56 118 TYR A C 1
ATOM 868 O O . TYR A 1 118 ? -6.328 -14.594 -10.281 1 97.56 118 TYR A O 1
ATOM 876 N N . LEU A 1 119 ? -4.23 -13.883 -10.578 1 97.75 119 LEU A N 1
ATOM 877 C CA . LEU A 1 119 ? -3.867 -15.039 -11.391 1 97.75 119 LEU A CA 1
ATOM 878 C C . LEU A 1 119 ? -4.035 -16.328 -10.602 1 97.75 119 LEU A C 1
ATOM 880 O O . LEU A 1 119 ? -4.473 -17.344 -11.156 1 97.75 119 LEU A O 1
ATOM 884 N N . ALA A 1 120 ? -3.678 -16.266 -9.336 1 95.88 120 ALA A N 1
ATOM 885 C CA . ALA A 1 120 ? -3.838 -17.438 -8.484 1 95.88 120 ALA A CA 1
ATOM 886 C C . ALA A 1 120 ? -5.309 -17.828 -8.344 1 95.88 120 ALA A C 1
ATOM 888 O O . ALA A 1 120 ? -5.668 -19 -8.469 1 95.88 120 ALA A O 1
ATOM 889 N N . ALA A 1 121 ? -6.098 -16.859 -8.133 1 96.19 121 ALA A N 1
ATOM 890 C CA . ALA A 1 121 ? -7.527 -17.109 -7.98 1 96.19 121 ALA A CA 1
ATOM 891 C C . ALA A 1 121 ? -8.109 -17.734 -9.25 1 96.19 121 ALA A C 1
ATOM 893 O O . ALA A 1 121 ? -9.016 -18.562 -9.172 1 96.19 121 ALA A O 1
ATOM 894 N N . LYS A 1 122 ? -7.543 -17.391 -10.359 1 96.69 122 LYS A N 1
ATOM 895 C CA . LYS A 1 122 ? -8.125 -17.781 -11.641 1 96.69 122 LYS A CA 1
ATOM 896 C C . LYS A 1 122 ? -7.48 -19.062 -12.164 1 96.69 122 LYS A C 1
ATOM 898 O O . LYS A 1 122 ? -8.156 -19.906 -12.758 1 96.69 122 LYS A O 1
ATOM 903 N N . HIS A 1 123 ? -6.184 -19.25 -11.891 1 97.38 123 HIS A N 1
ATOM 904 C CA . HIS A 1 123 ? -5.473 -20.25 -12.68 1 97.38 123 HIS A CA 1
ATOM 905 C C . HIS A 1 123 ? -4.77 -21.266 -11.773 1 97.38 123 HIS A C 1
ATOM 907 O O . HIS A 1 123 ? -4.191 -22.234 -12.266 1 97.38 123 HIS A O 1
ATOM 913 N N . LEU A 1 124 ? -4.777 -21.047 -10.492 1 95.75 124 LEU A N 1
ATOM 914 C CA . LEU A 1 124 ? -4.125 -21.984 -9.586 1 95.75 124 LEU A CA 1
ATOM 915 C C . LEU A 1 124 ? -4.961 -23.25 -9.414 1 95.75 124 LEU A C 1
ATOM 917 O O . LEU A 1 124 ? -6.184 -23.172 -9.297 1 95.75 124 LEU A O 1
ATOM 921 N N . LYS A 1 125 ? -4.312 -24.375 -9.406 1 93.94 125 LYS A N 1
ATOM 922 C CA . LYS A 1 125 ? -4.988 -25.641 -9.109 1 93.94 125 LYS A CA 1
ATOM 923 C C . LYS A 1 125 ? -5.441 -25.688 -7.648 1 93.94 125 LYS A C 1
ATOM 925 O O . LYS A 1 125 ? -4.891 -24.984 -6.801 1 93.94 125 LYS A O 1
ATOM 930 N N . GLU A 1 126 ? -6.496 -26.516 -7.461 1 92.19 126 GLU A N 1
ATOM 931 C CA . GLU A 1 126 ? -6.777 -26.859 -6.07 1 92.19 126 GLU A CA 1
ATOM 932 C C . GLU A 1 126 ? -5.531 -27.391 -5.371 1 92.19 126 GLU A C 1
ATOM 934 O O . GLU A 1 126 ? -4.773 -28.172 -5.953 1 92.19 126 GLU A O 1
ATOM 939 N N . GLY A 1 127 ? -5.348 -26.859 -4.18 1 83.19 127 GLY A N 1
ATOM 940 C CA . GLY A 1 127 ? -4.172 -27.281 -3.434 1 83.19 127 GLY A CA 1
ATOM 941 C C . GLY A 1 127 ? -2.893 -26.625 -3.918 1 83.19 127 GLY A C 1
ATOM 942 O O . GLY A 1 127 ? -1.802 -26.969 -3.453 1 83.19 127 GLY A O 1
ATOM 943 N N . GLY A 1 128 ? -2.982 -25.688 -4.883 1 85.62 128 GLY A N 1
ATOM 944 C CA . GLY A 1 128 ? -1.816 -25.031 -5.441 1 85.62 128 GLY A CA 1
ATOM 945 C C . GLY A 1 128 ? -1.16 -24.062 -4.473 1 85.62 128 GLY A C 1
ATOM 946 O O . GLY A 1 128 ? -1.633 -23.875 -3.35 1 85.62 128 GLY A O 1
ATOM 947 N N . LEU A 1 129 ? 0.003 -23.422 -4.969 1 83.44 129 LEU A N 1
ATOM 948 C CA . LEU A 1 129 ? 0.8 -22.562 -4.102 1 83.44 129 LEU A CA 1
ATOM 949 C C . LEU A 1 129 ? 1.011 -21.188 -4.734 1 83.44 129 LEU A C 1
ATOM 951 O O . LEU A 1 129 ? 1.368 -21.094 -5.914 1 83.44 129 LEU A O 1
ATOM 955 N N . LEU A 1 130 ? 0.695 -20.219 -3.904 1 89.75 130 LEU A N 1
ATOM 956 C CA . LEU A 1 130 ? 1.051 -18.844 -4.254 1 89.75 130 LEU A CA 1
ATOM 957 C C . LEU A 1 130 ? 2.068 -18.281 -3.27 1 89.75 130 LEU A C 1
ATOM 959 O O . LEU A 1 130 ? 1.854 -18.328 -2.057 1 89.75 130 LEU A O 1
ATOM 963 N N . THR A 1 131 ? 3.205 -17.828 -3.846 1 85.31 131 THR A N 1
ATOM 964 C CA . THR A 1 131 ? 4.172 -17.141 -2.994 1 85.31 131 THR A CA 1
ATOM 965 C C . THR A 1 131 ? 4.27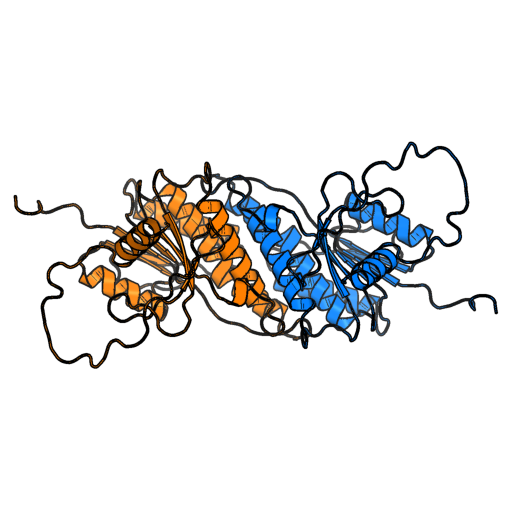7 -15.664 -3.375 1 85.31 131 THR A C 1
ATOM 967 O O . THR A 1 131 ? 4.258 -15.32 -4.559 1 85.31 131 THR A O 1
ATOM 970 N N . LEU A 1 132 ? 4.293 -14.844 -2.357 1 89.25 132 LEU A N 1
ATOM 971 C CA . LEU A 1 132 ? 4.559 -13.414 -2.51 1 89.25 132 LEU A CA 1
ATOM 972 C C . LEU A 1 132 ? 5.836 -13.023 -1.775 1 89.25 132 LEU A C 1
ATOM 974 O O . LEU A 1 132 ? 6.336 -13.773 -0.939 1 89.25 132 LEU A O 1
ATOM 978 N N . THR A 1 133 ? 6.324 -11.891 -2.127 1 84.25 133 THR A N 1
ATOM 979 C CA . THR A 1 133 ? 7.582 -11.469 -1.52 1 84.25 133 THR A CA 1
ATOM 980 C C . THR A 1 133 ? 7.324 -10.5 -0.371 1 84.25 133 THR A C 1
ATOM 982 O O . THR A 1 133 ? 6.922 -9.352 -0.595 1 84.25 133 THR A O 1
ATOM 985 N N . GLY A 1 134 ? 7.598 -10.984 0.83 1 82 134 GLY A N 1
ATOM 986 C CA . GLY A 1 134 ? 7.492 -10.141 2.012 1 82 134 GLY A CA 1
ATOM 987 C C . GLY A 1 134 ? 8.828 -9.578 2.463 1 82 134 GLY A C 1
ATOM 988 O O . GLY A 1 134 ? 9.758 -9.461 1.665 1 82 134 GLY A O 1
ATOM 989 N N . ALA A 1 135 ? 8.859 -8.969 3.564 1 78.19 135 ALA A N 1
ATOM 990 C CA . ALA A 1 135 ? 10.062 -8.438 4.199 1 78.19 135 ALA A CA 1
ATOM 991 C C . ALA A 1 135 ? 9.836 -8.219 5.695 1 78.19 135 ALA A C 1
ATOM 993 O O . ALA A 1 135 ? 8.711 -8.008 6.137 1 78.19 135 ALA A O 1
ATOM 994 N N . LYS A 1 136 ? 10.961 -8.242 6.473 1 70.88 136 LYS A N 1
ATOM 995 C CA . LYS A 1 136 ? 10.898 -7.887 7.891 1 70.88 136 LYS A CA 1
ATOM 996 C C . LYS A 1 136 ? 10.438 -6.445 8.078 1 70.88 136 LYS A C 1
ATOM 998 O O . LYS A 1 136 ? 9.773 -6.125 9.062 1 70.88 136 LYS A O 1
ATOM 1003 N N . ALA A 1 137 ? 10.734 -5.688 7.129 1 74.31 137 ALA A N 1
ATOM 1004 C CA . ALA A 1 137 ? 10.383 -4.266 7.145 1 74.31 137 ALA A CA 1
ATOM 1005 C C . ALA A 1 137 ? 8.875 -4.07 7.234 1 74.31 137 ALA A C 1
ATOM 1007 O O . ALA A 1 137 ? 8.406 -2.986 7.582 1 74.31 137 ALA A O 1
ATOM 1008 N N . ALA A 1 138 ? 8.141 -5.066 6.961 1 76 138 ALA A N 1
ATOM 1009 C CA . ALA A 1 138 ? 6.684 -4.98 7.023 1 76 138 ALA A CA 1
ATOM 1010 C C . ALA A 1 138 ? 6.195 -4.957 8.469 1 76 138 ALA A C 1
ATOM 1012 O O . ALA A 1 138 ? 5.07 -4.531 8.742 1 76 138 ALA A O 1
ATOM 1013 N N . LEU A 1 139 ? 7.023 -5.359 9.352 1 69.44 139 LEU A N 1
ATOM 1014 C CA . LEU A 1 139 ? 6.566 -5.621 10.711 1 69.44 139 LEU A CA 1
ATOM 1015 C C . LEU A 1 139 ? 7.016 -4.516 11.664 1 69.44 139 LEU A C 1
ATOM 1017 O O . LEU A 1 139 ? 6.602 -4.48 12.82 1 69.44 139 LEU A O 1
ATOM 1021 N N . GLU A 1 140 ? 7.844 -3.676 11.195 1 76.25 140 GLU A N 1
ATOM 1022 C CA . GLU A 1 140 ? 8.359 -2.574 12.008 1 76.25 140 GLU A CA 1
ATOM 1023 C C . GLU A 1 140 ? 8.398 -1.275 11.211 1 76.25 140 GLU A C 1
ATOM 1025 O O . GLU A 1 140 ? 8.273 -1.289 9.984 1 76.25 140 GLU A O 1
ATOM 1030 N N . GLY A 1 141 ? 8.586 -0.213 12.047 1 83.31 141 GLY A N 1
ATOM 1031 C CA . GLY A 1 141 ? 8.75 1.061 11.359 1 83.31 141 GLY A CA 1
ATOM 1032 C C . GLY A 1 141 ? 10.031 1.136 10.547 1 83.31 141 GLY A C 1
ATOM 1033 O O . GLY A 1 141 ? 11.07 0.609 10.953 1 83.31 141 GLY A O 1
ATOM 1034 N N . THR A 1 142 ? 9.883 1.809 9.414 1 86.62 142 THR A N 1
ATOM 1035 C CA . THR A 1 142 ? 11.016 1.966 8.508 1 86.62 142 THR A CA 1
ATOM 1036 C C . THR A 1 142 ? 11.242 3.438 8.18 1 86.62 142 THR A C 1
ATOM 1038 O O . THR A 1 142 ? 11.023 3.871 7.047 1 86.62 142 THR A O 1
ATOM 1041 N N . PRO A 1 143 ? 11.805 4.176 9.141 1 87.5 143 PRO A N 1
ATOM 1042 C CA . PRO A 1 143 ? 11.914 5.621 8.953 1 87.5 143 PRO A CA 1
ATOM 1043 C C . PRO A 1 143 ? 12.836 5.996 7.797 1 87.5 143 PRO A C 1
ATOM 1045 O O . PRO A 1 143 ? 12.695 7.074 7.211 1 87.5 143 PRO A O 1
ATOM 1048 N N . GLY A 1 144 ? 13.734 5.117 7.371 1 90.75 144 GLY A N 1
ATOM 1049 C CA . GLY A 1 144 ? 14.625 5.406 6.258 1 90.75 144 GLY A CA 1
ATOM 1050 C C . GLY A 1 144 ? 14.195 4.742 4.965 1 90.75 144 GLY A C 1
ATOM 1051 O O . GLY A 1 144 ? 14.906 4.816 3.959 1 90.75 144 GLY A O 1
ATOM 1052 N N . MET A 1 145 ? 13.094 4.074 5.008 1 91.88 145 MET A N 1
ATOM 1053 C CA . MET A 1 145 ? 12.578 3.361 3.844 1 91.88 145 MET A CA 1
ATOM 1054 C C . MET A 1 145 ? 11.055 3.33 3.857 1 91.88 145 MET A C 1
ATOM 1056 O O . MET A 1 145 ? 10.453 2.254 3.824 1 91.88 145 MET A O 1
ATOM 1060 N N . MET A 1 146 ? 10.469 4.496 3.729 1 93.62 146 MET A N 1
ATOM 1061 C CA . MET A 1 146 ? 9.031 4.637 3.904 1 93.62 146 MET A CA 1
ATOM 1062 C C . MET A 1 146 ? 8.266 3.861 2.834 1 93.62 146 MET A C 1
ATOM 1064 O O . MET A 1 146 ? 7.328 3.125 3.143 1 93.62 146 MET A O 1
ATOM 1068 N N . GLY A 1 147 ? 8.734 4.082 1.591 1 94.5 147 GLY A N 1
ATOM 1069 C CA . GLY A 1 147 ? 8.062 3.387 0.502 1 94.5 147 GLY A CA 1
ATOM 1070 C C . GLY A 1 147 ? 8.164 1.877 0.608 1 94.5 147 GLY A C 1
ATOM 1071 O O . GLY A 1 147 ? 7.199 1.164 0.343 1 94.5 147 GLY A O 1
ATOM 1072 N N . TYR A 1 148 ? 9.305 1.429 1.034 1 93 148 TYR A N 1
ATOM 1073 C CA . TYR A 1 148 ? 9.539 -0.004 1.169 1 93 148 TYR A CA 1
ATOM 1074 C C . TYR A 1 148 ? 8.672 -0.602 2.268 1 93 148 TYR A C 1
ATOM 1076 O O . TYR A 1 148 ? 8 -1.616 2.057 1 93 148 TYR A O 1
ATOM 1084 N N . GLY A 1 149 ? 8.633 -0.008 3.41 1 91.19 149 GLY A N 1
ATOM 1085 C CA . GLY A 1 149 ? 7.816 -0.48 4.52 1 91.19 149 GLY A CA 1
ATOM 1086 C C . GLY A 1 149 ? 6.336 -0.533 4.191 1 91.19 149 GLY A C 1
ATOM 1087 O O . GLY A 1 149 ? 5.66 -1.518 4.5 1 91.19 149 GLY A O 1
ATOM 1088 N N . MET A 1 150 ? 5.848 0.471 3.586 1 94.69 150 MET A N 1
ATOM 1089 C CA . MET A 1 150 ? 4.438 0.517 3.207 1 94.69 150 MET A CA 1
ATOM 1090 C C . MET A 1 150 ? 4.098 -0.62 2.248 1 94.69 150 MET A C 1
ATOM 1092 O O . MET A 1 150 ? 3.123 -1.346 2.461 1 94.69 150 MET A O 1
ATOM 1096 N N . ALA A 1 151 ? 4.879 -0.747 1.238 1 95.19 151 ALA A N 1
ATOM 1097 C CA . ALA A 1 151 ? 4.613 -1.737 0.198 1 95.19 151 ALA A CA 1
ATOM 1098 C C . ALA A 1 151 ? 4.629 -3.152 0.771 1 95.19 151 ALA A C 1
ATOM 1100 O O . ALA A 1 151 ? 3.723 -3.945 0.508 1 95.19 151 ALA A O 1
ATOM 1101 N N . LYS A 1 152 ? 5.609 -3.381 1.502 1 90 152 LYS A N 1
ATOM 1102 C CA . LYS A 1 152 ? 5.746 -4.734 2.033 1 90 152 LYS A CA 1
ATOM 1103 C C . LYS A 1 152 ? 4.672 -5.027 3.076 1 90 152 LYS A C 1
ATOM 1105 O O . LYS A 1 152 ? 4.211 -6.168 3.195 1 90 152 LYS A O 1
ATOM 1110 N N . SER A 1 153 ? 4.328 -4.102 3.877 1 89.94 153 SER A N 1
ATOM 1111 C CA . SER A 1 153 ? 3.199 -4.289 4.781 1 89.94 153 SER A CA 1
ATOM 1112 C C . SER A 1 153 ? 1.922 -4.617 4.016 1 89.94 153 SER A C 1
ATOM 1114 O O . SER A 1 153 ? 1.135 -5.465 4.441 1 89.94 153 SER A O 1
ATOM 1116 N N . ALA A 1 154 ? 1.701 -3.91 2.953 1 94.25 154 ALA A N 1
ATOM 1117 C CA . ALA A 1 154 ? 0.546 -4.188 2.104 1 94.25 154 ALA A CA 1
ATOM 1118 C C . ALA A 1 154 ? 0.579 -5.625 1.586 1 94.25 154 ALA A C 1
ATOM 1120 O O . ALA A 1 154 ? -0.446 -6.309 1.573 1 94.25 154 ALA A O 1
ATOM 1121 N N . VAL A 1 155 ? 1.741 -6.086 1.219 1 92.25 155 VAL A N 1
ATOM 1122 C CA . VAL A 1 155 ? 1.897 -7.441 0.701 1 92.25 155 VAL A CA 1
ATOM 1123 C C . VAL A 1 155 ? 1.584 -8.453 1.801 1 92.25 155 VAL A C 1
ATOM 1125 O O . VAL A 1 155 ? 0.915 -9.461 1.555 1 92.25 155 VAL A O 1
ATOM 1128 N N . HIS A 1 156 ? 2.084 -8.195 2.951 1 86.25 156 HIS A N 1
ATOM 1129 C CA . HIS A 1 156 ? 1.785 -9.078 4.07 1 86.25 156 HIS A CA 1
ATOM 1130 C C . HIS A 1 156 ? 0.285 -9.148 4.336 1 86.25 156 HIS A C 1
ATOM 1132 O O . HIS A 1 156 ? -0.259 -10.227 4.578 1 86.25 156 HIS A O 1
ATOM 1138 N N . GLN A 1 157 ? -0.299 -8.023 4.375 1 87 157 GLN A N 1
ATOM 1139 C CA . GLN A 1 157 ? -1.744 -7.977 4.574 1 87 157 GLN A CA 1
ATOM 1140 C C . GLN A 1 157 ? -2.477 -8.742 3.475 1 87 157 GLN A C 1
ATOM 1142 O O . GLN A 1 157 ? -3.463 -9.43 3.742 1 87 157 GLN A O 1
ATOM 1147 N N . LEU A 1 158 ? -2.066 -8.555 2.279 1 92.38 158 LEU A N 1
ATOM 1148 C CA . LEU A 1 158 ? -2.633 -9.281 1.148 1 92.38 158 LEU A CA 1
ATOM 1149 C C . LEU A 1 158 ? -2.537 -10.789 1.371 1 92.38 158 LEU A C 1
ATOM 1151 O O . LEU A 1 158 ? -3.512 -11.516 1.162 1 92.38 158 LEU A O 1
ATOM 1155 N N . CYS A 1 159 ? -1.392 -11.203 1.793 1 85.88 159 CYS A N 1
ATOM 1156 C CA . CYS A 1 159 ? -1.186 -12.625 2.049 1 85.88 159 CYS A CA 1
ATOM 1157 C C . CYS A 1 159 ? -2.16 -13.133 3.102 1 85.88 159 CYS A C 1
ATOM 1159 O O . CYS A 1 159 ? -2.76 -14.203 2.936 1 85.88 159 CYS A O 1
ATOM 1161 N N . GLN A 1 160 ? -2.32 -12.375 4.16 1 84.62 160 GLN A N 1
ATOM 1162 C CA . GLN A 1 160 ? -3.271 -12.727 5.207 1 84.62 160 GLN A CA 1
ATOM 1163 C C . GLN A 1 160 ? -4.691 -12.805 4.656 1 84.62 160 GLN A C 1
ATOM 1165 O O . GLN A 1 160 ? -5.449 -13.711 5.016 1 84.62 160 GLN A O 1
ATOM 1170 N N . SER A 1 161 ? -5.02 -11.906 3.834 1 89.38 161 SER A N 1
ATOM 1171 C CA . SER A 1 161 ? -6.352 -11.852 3.246 1 89.38 161 SER A CA 1
ATOM 1172 C C . SER A 1 161 ? -6.602 -13.047 2.332 1 89.38 161 SER A C 1
ATOM 1174 O O . SER A 1 161 ? -7.688 -13.633 2.344 1 89.38 161 SER A O 1
ATOM 1176 N N . LEU A 1 162 ? -5.621 -13.414 1.598 1 89.81 162 LEU A N 1
ATOM 1177 C CA . LEU A 1 162 ? -5.734 -14.539 0.67 1 89.81 162 LEU A CA 1
ATOM 1178 C C . LEU A 1 162 ? -5.871 -15.852 1.425 1 89.81 162 LEU A C 1
ATOM 1180 O O . LEU A 1 162 ? -6.508 -16.797 0.936 1 89.81 162 LEU A O 1
ATOM 1184 N N . ALA A 1 163 ? -5.258 -15.945 2.566 1 81.62 163 ALA A N 1
ATOM 1185 C CA . ALA A 1 163 ? -5.277 -17.172 3.375 1 81.62 163 ALA A CA 1
ATOM 1186 C C . ALA A 1 163 ? -6.621 -17.328 4.082 1 81.62 163 ALA A C 1
ATOM 1188 O O . ALA A 1 163 ? -6.922 -18.406 4.613 1 81.62 163 ALA A O 1
ATOM 1189 N N . SER A 1 164 ? -7.406 -16.297 4.109 1 83.19 164 SER A N 1
ATOM 1190 C CA . SER A 1 164 ? -8.695 -16.328 4.789 1 83.19 164 SER A CA 1
ATOM 1191 C C . SER A 1 164 ? -9.75 -17.047 3.947 1 83.19 164 SER A C 1
ATOM 1193 O O . SER A 1 164 ? -9.609 -17.141 2.727 1 83.19 164 SER A O 1
ATOM 1195 N N . LYS A 1 165 ? -10.82 -17.516 4.68 1 85 165 LYS A N 1
ATOM 1196 C CA . LYS A 1 165 ? -11.93 -18.156 3.98 1 85 165 LYS A CA 1
ATOM 1197 C C . LYS A 1 165 ? -12.609 -17.172 3.023 1 85 165 LYS A C 1
ATOM 1199 O O . LYS A 1 165 ? -12.758 -15.992 3.336 1 85 165 LYS A O 1
ATOM 1204 N N . ASN A 1 166 ? -13.023 -17.609 1.902 1 88.31 166 ASN A N 1
ATOM 1205 C CA . ASN A 1 166 ? -13.781 -16.875 0.898 1 88.31 166 ASN A CA 1
ATOM 1206 C C . ASN A 1 166 ? -12.93 -15.781 0.25 1 88.31 166 ASN A C 1
ATOM 1208 O O . ASN A 1 166 ? -13.438 -14.727 -0.117 1 88.31 166 ASN A O 1
ATOM 1212 N N . SER A 1 167 ? -11.664 -16.016 0.185 1 91.5 167 SER A N 1
ATOM 1213 C CA . SER A 1 167 ? -10.75 -15.047 -0.429 1 91.5 167 SER A CA 1
ATOM 1214 C C . SER A 1 167 ? -10.812 -15.133 -1.951 1 91.5 167 SER A C 1
ATOM 1216 O O . SER A 1 167 ? -10.32 -14.234 -2.645 1 91.5 167 SER A O 1
ATOM 1218 N N . GLY A 1 168 ? -11.438 -16.141 -2.5 1 93.75 168 GLY A N 1
ATOM 1219 C CA . GLY A 1 168 ? -11.469 -16.391 -3.932 1 93.75 168 GLY A CA 1
ATOM 1220 C C . GLY A 1 168 ? -10.398 -17.359 -4.391 1 93.75 168 GLY A C 1
ATOM 1221 O O . GLY A 1 168 ? -10.398 -17.797 -5.543 1 93.75 168 GLY A O 1
ATOM 1222 N N . MET A 1 169 ? -9.578 -17.766 -3.471 1 92.88 169 MET A N 1
ATOM 1223 C CA . MET A 1 169 ? -8.523 -18.734 -3.779 1 92.88 169 MET A CA 1
ATOM 1224 C C . MET A 1 169 ? -9.109 -20.141 -3.943 1 92.88 169 MET A C 1
ATOM 1226 O O . MET A 1 169 ? -10.133 -20.453 -3.34 1 92.88 169 MET A O 1
ATOM 1230 N N . PRO A 1 170 ? -8.484 -20.922 -4.77 1 93.44 170 PRO A N 1
ATOM 1231 C CA . PRO A 1 170 ? -8.953 -22.312 -4.898 1 93.44 170 PRO A CA 1
ATOM 1232 C C . PRO A 1 170 ? -8.875 -23.078 -3.588 1 93.44 170 PRO A C 1
ATOM 1234 O O . PRO A 1 170 ? -8.039 -22.781 -2.736 1 93.44 170 PRO A O 1
ATOM 1237 N N . SER A 1 171 ? -9.75 -24.062 -3.537 1 91 171 SER A N 1
ATOM 1238 C CA . SER A 1 171 ? -9.812 -24.875 -2.324 1 91 171 SER A CA 1
ATOM 1239 C C . SER A 1 171 ? -8.477 -25.547 -2.035 1 91 171 SER A C 1
ATOM 1241 O O . SER A 1 171 ? -7.836 -26.078 -2.941 1 91 171 SER A O 1
ATOM 1243 N N . GLY A 1 172 ? -8.047 -25.406 -0.757 1 83.75 172 GLY A N 1
ATOM 1244 C CA . GLY A 1 172 ? -6.844 -26.109 -0.319 1 83.75 172 GLY A CA 1
ATOM 1245 C C . GLY A 1 172 ? -5.562 -25.406 -0.742 1 83.75 172 GLY A C 1
ATOM 1246 O O . GLY A 1 172 ? -4.465 -25.875 -0.432 1 83.75 172 GLY A O 1
ATOM 1247 N N . SER A 1 173 ? -5.734 -24.375 -1.499 1 84.69 173 SER A N 1
ATOM 1248 C CA . SER A 1 173 ? -4.539 -23.641 -1.909 1 84.69 173 SER A CA 1
ATOM 1249 C C . SER A 1 173 ? -3.908 -22.906 -0.729 1 84.69 173 SER A C 1
ATOM 1251 O O . SER A 1 173 ? -4.539 -22.734 0.316 1 84.69 173 SER A O 1
ATOM 1253 N N . THR A 1 174 ? -2.576 -22.547 -0.927 1 78.62 174 THR A N 1
ATOM 1254 C CA . THR A 1 174 ? -1.822 -21.859 0.107 1 78.62 174 THR A CA 1
ATOM 1255 C C . THR A 1 174 ? -1.2 -20.578 -0.448 1 78.62 174 THR A C 1
ATOM 1257 O O . THR A 1 174 ? -0.698 -20.562 -1.574 1 78.62 174 THR A O 1
ATOM 1260 N N . ALA A 1 175 ? -1.363 -19.562 0.337 1 85.19 175 ALA A N 1
ATOM 1261 C CA . ALA A 1 175 ? -0.673 -18.312 0.052 1 85.19 175 ALA A CA 1
ATOM 1262 C C . ALA A 1 175 ? 0.346 -17.984 1.141 1 85.19 175 ALA A C 1
ATOM 1264 O O . ALA A 1 175 ? 0.007 -17.938 2.326 1 85.19 175 ALA A O 1
ATOM 1265 N N . VAL A 1 176 ? 1.668 -17.703 0.668 1 77 176 VAL A N 1
ATOM 1266 C CA . VAL A 1 176 ? 2.719 -17.453 1.651 1 77 176 VAL A CA 1
ATOM 1267 C C . VAL A 1 176 ? 3.576 -16.266 1.212 1 77 176 VAL A C 1
ATOM 1269 O O . VAL A 1 176 ? 3.805 -16.078 0.017 1 77 176 VAL A O 1
ATOM 1272 N N . ALA A 1 177 ? 3.936 -15.477 2.221 1 79 177 ALA A N 1
ATOM 1273 C CA . ALA A 1 177 ? 4.914 -14.422 1.972 1 79 177 ALA A CA 1
ATOM 1274 C C . ALA A 1 177 ? 6.328 -14.898 2.301 1 79 177 ALA A C 1
ATOM 1276 O O . ALA A 1 177 ? 6.59 -15.367 3.412 1 79 177 ALA A O 1
ATOM 1277 N N . VAL A 1 178 ? 7.191 -14.742 1.286 1 71.31 178 VAL A N 1
ATOM 1278 C CA . VAL A 1 178 ? 8.578 -15.148 1.47 1 71.31 178 VAL A CA 1
ATOM 1279 C C . VAL A 1 178 ? 9.438 -13.938 1.81 1 71.31 178 VAL A C 1
ATOM 1281 O O . VAL A 1 178 ? 9.312 -12.883 1.176 1 71.31 178 VAL A O 1
ATOM 1284 N N . LEU A 1 179 ? 10.172 -13.898 2.926 1 63.16 179 LEU A N 1
ATOM 1285 C CA . LEU A 1 179 ? 11.078 -12.82 3.311 1 63.16 179 LEU A CA 1
ATOM 1286 C C . LEU A 1 179 ? 12.5 -13.117 2.848 1 63.16 179 LEU A C 1
ATOM 1288 O O . LEU A 1 179 ? 13.188 -13.961 3.432 1 63.16 179 LEU A O 1
ATOM 1292 N N . PRO A 1 180 ? 12.906 -12.516 1.692 1 54.44 180 PRO A N 1
ATOM 1293 C CA . PRO A 1 180 ? 14.234 -12.82 1.147 1 54.44 180 PRO A CA 1
ATOM 1294 C C . PRO A 1 180 ? 15.359 -12.477 2.115 1 54.44 180 PRO A C 1
ATOM 1296 O O . PRO A 1 180 ? 15.398 -11.367 2.658 1 54.44 180 PRO A O 1
ATOM 1299 N N . GLY A 1 181 ? 15.477 -12.289 3.488 1 43.12 181 GLY A N 1
ATOM 1300 C CA . GLY A 1 181 ? 16.625 -12.016 4.328 1 43.12 181 GLY A CA 1
ATOM 1301 C C . GLY A 1 181 ? 17.781 -12.977 4.102 1 43.12 181 GLY A C 1
ATOM 1302 O O . GLY A 1 181 ? 17.672 -13.898 3.287 1 43.12 181 GLY A O 1
ATOM 1303 N N . SER A 1 182 ? 18.953 -12.82 5.176 1 33.38 182 SER A N 1
ATOM 1304 C CA . SER A 1 182 ? 20.219 -13.523 5.016 1 33.38 182 SER A CA 1
ATOM 1305 C C . SER A 1 182 ? 20 -14.984 4.625 1 33.38 182 SER A C 1
ATOM 1307 O O . SER A 1 182 ? 20.422 -15.422 3.557 1 33.38 182 SER A O 1
ATOM 1309 N N . ARG A 1 183 ? 20.219 -15.922 5.695 1 29.94 183 ARG A N 1
ATOM 1310 C CA . ARG A 1 183 ? 20.469 -17.312 5.328 1 29.94 183 ARG A CA 1
ATOM 1311 C C . ARG A 1 183 ? 19.25 -17.922 4.648 1 29.94 183 ARG A C 1
ATOM 1313 O O . ARG A 1 183 ? 18.156 -17.969 5.23 1 29.94 183 ARG A O 1
ATOM 1320 N N . CYS A 1 184 ? 19.047 -17.547 3.533 1 30.88 184 CYS A N 1
ATOM 1321 C CA . CYS A 1 184 ? 18.109 -17.984 2.51 1 30.88 184 CYS A CA 1
ATOM 1322 C C . CYS A 1 184 ? 17.953 -19.5 2.533 1 30.88 184 CYS A C 1
ATOM 1324 O O . CYS A 1 184 ? 18.938 -20.234 2.523 1 30.88 184 CYS A O 1
ATOM 1326 N N . ILE A 1 185 ? 17.031 -19.984 3.193 1 28.34 185 ILE A N 1
ATOM 1327 C CA . ILE A 1 185 ? 16.812 -21.406 2.932 1 28.34 185 ILE A CA 1
ATOM 1328 C C . ILE A 1 185 ? 16.656 -21.641 1.432 1 28.34 185 ILE A C 1
ATOM 1330 O O . ILE A 1 185 ? 15.812 -21.016 0.788 1 28.34 185 ILE A O 1
ATOM 1334 N N . PHE A 1 186 ? 17.594 -21.953 0.757 1 28.53 186 PHE A N 1
ATOM 1335 C CA . PHE A 1 186 ? 17.859 -22.344 -0.62 1 28.53 186 PHE A CA 1
ATOM 1336 C C . PHE A 1 186 ? 16.828 -23.344 -1.114 1 28.53 186 PHE A C 1
ATOM 1338 O O . PHE A 1 186 ? 16.656 -24.406 -0.532 1 28.53 186 PHE A O 1
ATOM 1345 N N . LEU A 1 187 ? 15.703 -23.031 -1.894 1 31.3 187 LEU A N 1
ATOM 1346 C CA . LEU A 1 187 ? 15.672 -23.984 -2.992 1 31.3 187 LEU A CA 1
ATOM 1347 C C . LEU A 1 187 ? 17.078 -24.484 -3.316 1 31.3 187 LEU A C 1
ATOM 1349 O O . LEU A 1 187 ? 18.062 -23.938 -2.822 1 31.3 187 LEU A O 1
ATOM 1353 N N . SER A 1 188 ? 17.297 -25.172 -4.434 1 30.17 188 SER A N 1
ATOM 1354 C CA . SER A 1 188 ? 18.656 -25.484 -4.867 1 30.17 188 SER A CA 1
ATOM 1355 C C . SER A 1 188 ? 19.547 -24.25 -4.863 1 30.17 188 SER A C 1
ATOM 1357 O O . SER A 1 188 ? 19.672 -23.578 -5.883 1 30.17 188 SER A O 1
ATOM 1359 N N . GLY A 1 189 ? 20 -23.656 -3.691 1 31.16 189 GLY A N 1
ATOM 1360 C CA . GLY A 1 189 ? 21.016 -22.625 -3.539 1 31.16 189 GLY A CA 1
ATOM 1361 C C . GLY A 1 189 ? 20.469 -21.266 -3.221 1 31.16 189 GLY A C 1
ATOM 1362 O O . GLY A 1 189 ? 21.188 -20.266 -3.221 1 31.16 189 GLY A O 1
ATOM 1363 N N . VAL A 1 190 ? 19.219 -20.969 -3.506 1 30.52 190 VAL A N 1
ATOM 1364 C CA . VAL A 1 190 ? 18.75 -19.625 -3.184 1 30.52 190 VAL A CA 1
ATOM 1365 C C . VAL A 1 190 ? 18.219 -19.594 -1.749 1 30.52 190 VAL A C 1
ATOM 1367 O O . VAL A 1 190 ? 17.453 -20.453 -1.343 1 30.52 190 VAL A O 1
ATOM 1370 N N . GLU A 1 191 ? 18.844 -18.922 -0.816 1 33.38 191 GLU A N 1
ATOM 1371 C CA . GLU A 1 191 ? 18.578 -18.672 0.595 1 33.38 191 GLU A CA 1
ATOM 1372 C C . GLU A 1 191 ? 17.266 -17.906 0.774 1 33.38 191 GLU A C 1
ATOM 1374 O O . GLU A 1 191 ? 17.141 -16.766 0.303 1 33.38 191 GLU A O 1
ATOM 1379 N N . TRP A 1 192 ? 16.156 -18.641 0.582 1 36.94 192 TRP A N 1
ATOM 1380 C CA . TRP A 1 192 ? 14.922 -17.953 0.963 1 36.94 192 TRP A CA 1
ATOM 1381 C C . TRP A 1 192 ? 14.68 -18.078 2.465 1 36.94 192 TRP A C 1
ATOM 1383 O O . TRP A 1 192 ? 14.891 -19.141 3.055 1 36.94 192 TRP A O 1
ATOM 1393 N N . GLN A 1 193 ? 14.898 -17.156 3.318 1 34.84 193 GLN A N 1
ATOM 1394 C CA . GLN A 1 193 ? 14.688 -17.188 4.762 1 34.84 193 GLN A CA 1
ATOM 1395 C C . GLN A 1 193 ? 13.219 -17.406 5.098 1 34.84 193 GLN A C 1
ATOM 1397 O O . GLN A 1 193 ? 12.414 -17.719 4.215 1 34.84 193 GLN A O 1
ATOM 1402 N N . LEU A 1 194 ? 12.758 -16.391 5.844 1 37.16 194 LEU A N 1
ATOM 1403 C CA . LEU A 1 194 ? 11.609 -16.281 6.734 1 37.16 194 LEU A CA 1
ATOM 1404 C C . LEU A 1 194 ? 10.312 -16.203 5.938 1 37.16 194 LEU A C 1
ATOM 1406 O O . LEU A 1 194 ? 10.234 -15.5 4.93 1 37.16 194 LEU A O 1
ATOM 1410 N N . LEU A 1 195 ? 9.516 -17.375 6.039 1 39.56 195 LEU A N 1
ATOM 1411 C CA . LEU A 1 195 ? 8.195 -17.391 5.418 1 39.56 195 LEU A CA 1
ATOM 1412 C C . LEU A 1 195 ? 7.148 -16.781 6.355 1 39.56 195 LEU A C 1
ATOM 1414 O O . LEU A 1 195 ? 7.16 -17.047 7.559 1 39.56 195 LEU A O 1
ATOM 1418 N N . TYR A 1 196 ? 6.578 -15.594 6.078 1 35.84 196 TYR A N 1
ATOM 1419 C CA . TYR A 1 196 ? 5.363 -15.094 6.711 1 35.84 196 TYR A CA 1
ATOM 1420 C C . TYR A 1 196 ? 4.125 -15.766 6.129 1 35.84 196 TYR A C 1
ATOM 1422 O O . TYR A 1 196 ? 3.885 -15.688 4.922 1 35.84 196 TYR A O 1
ATOM 1430 N N . ARG A 1 197 ? 3.49 -16.812 6.965 1 36.78 197 ARG A N 1
ATOM 1431 C CA . ARG A 1 197 ? 2.195 -17.359 6.555 1 36.78 197 ARG A CA 1
ATOM 1432 C C . ARG A 1 197 ? 1.062 -16.422 6.977 1 36.78 197 ARG A C 1
ATOM 1434 O O . ARG A 1 197 ? 1.036 -15.938 8.109 1 36.78 197 ARG A O 1
ATOM 1441 N N . GLY A 1 198 ? 0.321 -15.633 6.16 1 37.38 198 GLY A N 1
ATOM 1442 C CA . GLY A 1 198 ? -0.748 -14.68 6.41 1 37.38 198 GLY A CA 1
ATOM 1443 C C . GLY A 1 198 ? -1.621 -15.062 7.59 1 37.38 198 GLY A C 1
ATOM 1444 O O . GLY A 1 198 ? -2.471 -14.273 8.016 1 37.38 198 GLY A O 1
ATOM 1445 N N . GLY A 1 199 ? -2.045 -16.188 7.965 1 31.05 199 GLY A N 1
ATOM 1446 C CA . GLY A 1 199 ? -2.92 -16.406 9.109 1 31.05 199 GLY A CA 1
ATOM 1447 C C . GLY A 1 199 ? -2.277 -16.016 10.43 1 31.05 199 GLY A C 1
ATOM 1448 O O . GLY A 1 199 ? -2.74 -15.102 11.109 1 31.05 199 GLY A O 1
ATOM 1449 N N . THR A 1 200 ? -1.631 -16.891 11.195 1 30.08 200 THR A N 1
ATOM 1450 C CA . THR A 1 200 ? -1.15 -16.688 12.555 1 30.08 200 THR A CA 1
ATOM 1451 C C . THR A 1 200 ? 0.12 -15.844 12.562 1 30.08 200 THR A C 1
ATOM 1453 O O . THR A 1 200 ? 0.961 -15.977 11.672 1 30.08 200 THR A O 1
ATOM 1456 N N . HIS A 1 201 ? 0.103 -14.617 13.086 1 32 201 HIS A N 1
ATOM 1457 C CA . HIS A 1 201 ? 1.295 -13.812 13.344 1 32 201 HIS A CA 1
ATOM 1458 C C . HIS A 1 201 ? 2.494 -14.703 13.664 1 32 201 HIS A C 1
ATOM 1460 O O . HIS A 1 201 ? 3.574 -14.203 13.977 1 32 201 HIS A O 1
ATOM 1466 N N . ASP A 1 202 ? 2.424 -15.883 14.297 1 31.2 202 ASP A N 1
ATOM 1467 C CA . ASP A 1 202 ? 3.492 -16.516 15.062 1 31.2 202 ASP A CA 1
ATOM 1468 C C . ASP A 1 202 ? 4.695 -16.812 14.172 1 31.2 202 ASP A C 1
ATOM 1470 O O . ASP A 1 202 ? 5.828 -16.469 14.516 1 31.2 202 ASP A O 1
ATOM 1474 N N . GLU A 1 203 ? 4.805 -18.156 13.734 1 32.66 203 GLU A N 1
ATOM 1475 C CA . GLU A 1 203 ? 6.055 -18.906 13.742 1 32.66 203 GLU A CA 1
ATOM 1476 C C . GLU A 1 203 ? 6.863 -18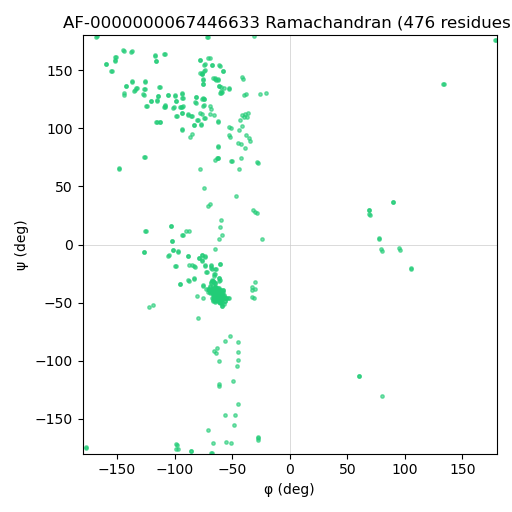.641 12.469 1 32.66 203 GLU A C 1
ATOM 1478 O O . GLU A 1 203 ? 6.371 -18.859 11.359 1 32.66 203 GLU A O 1
ATOM 1483 N N . LEU A 1 204 ? 7.73 -17.672 12.742 1 34.31 204 LEU A N 1
ATOM 1484 C CA . LEU A 1 204 ? 8.938 -17.625 11.922 1 34.31 204 LEU A CA 1
ATOM 1485 C C . LEU A 1 204 ? 9.5 -19.016 11.711 1 34.31 204 LEU A C 1
ATOM 1487 O O . LEU A 1 204 ? 9.727 -19.766 12.672 1 34.31 204 LEU A O 1
ATOM 1491 N N . ILE A 1 205 ? 9.133 -19.703 10.852 1 31.52 205 ILE A N 1
ATOM 1492 C CA . ILE A 1 205 ? 9.898 -20.938 10.664 1 31.52 205 ILE A CA 1
ATOM 1493 C C . ILE A 1 205 ? 11.344 -20.594 10.289 1 31.52 205 ILE A C 1
ATOM 1495 O O . ILE A 1 205 ? 11.586 -19.922 9.289 1 31.52 205 ILE A O 1
ATOM 1499 N N . SER A 1 206 ? 12.164 -20.312 11.477 1 29.94 206 SER A N 1
ATOM 1500 C CA . SER A 1 206 ? 13.609 -20.234 11.297 1 29.94 206 SER A CA 1
ATOM 1501 C C . SER A 1 206 ? 14.141 -21.453 10.555 1 29.94 206 SER A C 1
ATOM 1503 O O . SER A 1 206 ? 13.828 -22.594 10.906 1 29.94 206 SER A O 1
ATOM 1505 N N . ALA A 1 207 ? 14.383 -21.375 9.398 1 29.66 207 ALA A N 1
ATOM 1506 C CA . ALA A 1 207 ? 15.148 -22.516 8.914 1 29.66 207 ALA A CA 1
ATOM 1507 C C . ALA A 1 207 ? 16.484 -22.641 9.648 1 29.66 207 ALA A C 1
ATOM 1509 O O . ALA A 1 207 ? 17.078 -21.625 10.039 1 29.66 207 ALA A O 1
ATOM 1510 N N . PRO A 1 208 ? 17 -23.781 10.227 1 28.5 208 PRO A N 1
ATOM 1511 C CA . PRO A 1 208 ? 18.297 -24.031 10.875 1 28.5 208 PRO A CA 1
ATOM 1512 C C . PRO A 1 208 ? 19.453 -23.375 10.133 1 28.5 208 PRO A C 1
ATOM 1514 O O . PRO A 1 208 ? 19.391 -23.203 8.914 1 28.5 208 PRO A O 1
ATOM 1517 N N . GLN A 1 209 ? 20.5 -22.812 10.797 1 27.33 209 GLN A N 1
ATOM 1518 C CA . GLN A 1 209 ? 21.781 -22.172 10.492 1 27.33 209 GLN A CA 1
ATOM 1519 C C . GLN A 1 209 ? 22.547 -22.953 9.422 1 27.33 209 GLN A C 1
ATOM 1521 O O . GLN A 1 209 ? 23.047 -22.375 8.461 1 27.33 209 GLN A O 1
ATOM 1526 N N . GLY A 1 210 ? 23.562 -24.031 9.914 1 26.95 210 GLY A N 1
ATOM 1527 C CA . GLY A 1 210 ? 24.859 -24.578 9.539 1 26.95 210 GLY A CA 1
ATOM 1528 C C . GLY A 1 210 ? 24.812 -25.422 8.289 1 26.95 210 GLY A C 1
ATOM 1529 O O . GLY A 1 210 ? 24.922 -26.656 8.352 1 26.95 210 GLY A O 1
ATOM 1530 N N . TYR A 1 211 ? 24.125 -25.391 7.219 1 26.92 211 TYR A N 1
ATOM 1531 C CA . TYR A 1 211 ? 24.688 -26.469 6.422 1 26.92 211 TYR A CA 1
ATOM 1532 C C . TYR A 1 211 ? 26.094 -26.125 5.953 1 26.92 211 TYR A C 1
ATOM 1534 O O . TYR A 1 211 ? 26.344 -25.016 5.465 1 26.92 211 TYR A O 1
ATOM 1542 N N . PRO A 1 212 ? 27.156 -26.812 6.25 1 27.77 212 PRO A N 1
ATOM 1543 C CA . PRO A 1 212 ? 28.516 -26.859 5.707 1 27.77 212 PRO A CA 1
ATOM 1544 C C . PRO A 1 212 ? 28.562 -26.547 4.211 1 27.77 212 PRO A C 1
ATOM 1546 O O . PRO A 1 212 ? 27.531 -26.594 3.537 1 27.77 212 PRO A O 1
ATOM 1549 N N . GLY A 1 213 ? 29.75 -26.516 3.486 1 26.28 213 GLY A N 1
ATOM 1550 C CA . GLY A 1 213 ? 30.344 -26.5 2.16 1 26.28 213 GLY A CA 1
ATOM 1551 C C . GLY A 1 213 ? 29.594 -27.359 1.154 1 26.28 213 GLY A C 1
ATOM 1552 O O . GLY A 1 213 ? 29.188 -28.469 1.464 1 26.28 213 GLY A O 1
ATOM 1553 N N . TYR A 1 214 ? 28.875 -26.891 0.146 1 28.31 214 TYR A N 1
ATOM 1554 C CA . TYR A 1 214 ? 28.672 -27.75 -1.015 1 28.31 214 TYR A CA 1
ATOM 1555 C C . TYR A 1 214 ? 29.953 -28.484 -1.398 1 28.31 214 TYR A C 1
ATOM 1557 O O . TYR A 1 214 ? 30.875 -27.875 -1.937 1 28.31 214 TYR A O 1
ATOM 1565 N N . PRO A 1 215 ? 30.406 -29.438 -0.752 1 27.72 215 PRO A N 1
ATOM 1566 C CA . PRO A 1 215 ? 31.25 -30.25 -1.624 1 27.72 215 PRO A CA 1
ATOM 1567 C C . PRO A 1 215 ? 30.594 -30.562 -2.965 1 27.72 215 PRO A C 1
ATOM 1569 O O . PRO A 1 215 ? 29.391 -30.328 -3.137 1 27.72 215 PRO A O 1
ATOM 1572 N N . GLY A 1 216 ? 30.859 -31.922 -3.697 1 26.05 216 GLY A N 1
ATOM 1573 C CA . GLY A 1 216 ? 30.609 -32.625 -4.945 1 26.05 216 GLY A CA 1
ATOM 1574 C C . GLY A 1 216 ? 29.125 -32.719 -5.285 1 26.05 216 GLY A C 1
ATOM 1575 O O . GLY A 1 216 ? 28.281 -32.281 -4.504 1 26.05 216 GLY A O 1
ATOM 1576 N N . GLU A 1 217 ? 28.625 -34.062 -6.082 1 26.72 217 GLU A N 1
ATOM 1577 C CA . GLU A 1 217 ? 27.844 -34.781 -7.09 1 26.72 217 GLU A CA 1
ATOM 1578 C C . GLU A 1 217 ? 26.406 -35 -6.633 1 26.72 217 GLU A C 1
ATOM 1580 O O . GLU A 1 217 ? 25.531 -35.281 -7.445 1 26.72 217 GLU A O 1
ATOM 1585 N N . GLN A 1 218 ? 26.031 -35.75 -5.535 1 26.8 218 GLN A N 1
ATOM 1586 C CA . GLN A 1 218 ? 25.078 -36.812 -5.742 1 26.8 218 GLN A CA 1
ATOM 1587 C C . GLN A 1 218 ? 23.688 -36.281 -6.023 1 26.8 218 GLN A C 1
ATOM 1589 O O . GLN A 1 218 ? 23.406 -35.094 -5.754 1 26.8 218 GLN A O 1
ATOM 1594 N N . GLU A 1 219 ? 22.531 -37.281 -5.77 1 27.83 219 GLU A N 1
ATOM 1595 C CA . GLU A 1 219 ? 21.25 -37.656 -6.359 1 27.83 219 GLU A CA 1
ATOM 1596 C C . GLU A 1 219 ? 20.156 -36.656 -6.004 1 27.83 219 GLU A C 1
ATOM 1598 O O . GLU A 1 219 ? 19.734 -36.562 -4.848 1 27.83 219 GLU A O 1
ATOM 1603 N N . VAL A 1 220 ? 20.203 -35.5 -6.402 1 33.84 220 VAL A N 1
ATOM 1604 C CA . VAL A 1 220 ? 19.062 -34.656 -6.715 1 33.84 220 VAL A CA 1
ATOM 1605 C C . VAL A 1 220 ? 17.859 -35.5 -7.055 1 33.84 220 VAL A C 1
AT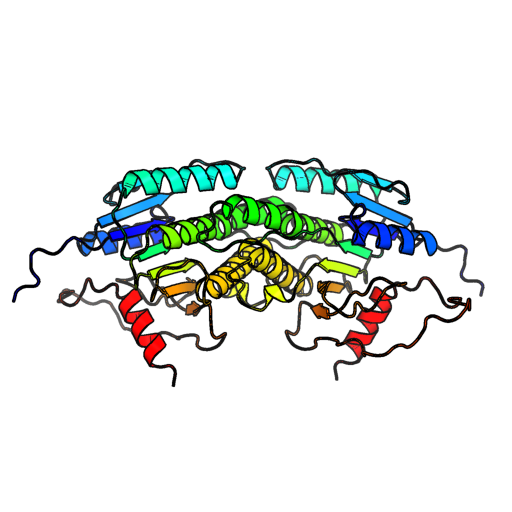OM 1607 O O . VAL A 1 220 ? 17.141 -35.219 -8.023 1 33.84 220 VAL A O 1
ATOM 1610 N N . ASP A 1 221 ? 17.891 -36.812 -6.949 1 32.06 221 ASP A N 1
ATOM 1611 C CA . ASP A 1 221 ? 16.828 -37.688 -7.441 1 32.06 221 ASP A CA 1
ATOM 1612 C C . ASP A 1 221 ? 15.469 -37.25 -6.914 1 32.06 221 ASP A C 1
ATOM 1614 O O . ASP A 1 221 ? 14.484 -37.219 -7.656 1 32.06 221 ASP A O 1
ATOM 1618 N N . ALA A 1 222 ? 15.117 -37.594 -5.586 1 34.53 222 ALA A N 1
ATOM 1619 C CA . ALA A 1 222 ? 13.859 -37.438 -4.867 1 34.53 222 ALA A CA 1
ATOM 1620 C C . ALA A 1 222 ? 13.477 -35.938 -4.789 1 34.53 222 ALA A C 1
ATOM 1622 O O . ALA A 1 222 ? 12.656 -35.562 -3.953 1 34.53 222 ALA A O 1
ATOM 1623 N N . ARG A 1 223 ? 13.992 -34.938 -5.516 1 37.53 223 ARG A N 1
ATOM 1624 C CA . ARG A 1 223 ? 14.453 -33.688 -6.129 1 37.53 223 ARG A CA 1
ATOM 1625 C C . ARG A 1 223 ? 13.289 -32.75 -6.387 1 37.53 223 ARG A C 1
ATOM 1627 O O . ARG A 1 223 ? 13.383 -31.547 -6.094 1 37.53 223 ARG A O 1
ATOM 1634 N N . CYS A 1 224 ? 12.547 -32.875 -7.484 1 38.03 224 CYS A N 1
ATOM 1635 C CA . CYS A 1 224 ? 11.602 -32 -8.188 1 38.03 224 CYS A CA 1
ATOM 1636 C C . CYS A 1 224 ? 10.383 -31.719 -7.32 1 38.03 224 CYS A C 1
ATOM 1638 O O . CYS A 1 224 ? 9.336 -31.328 -7.832 1 38.03 224 CYS A O 1
ATOM 1640 N N . ARG A 1 225 ? 10.258 -32.312 -6.141 1 40.81 225 ARG A N 1
ATOM 1641 C CA . ARG A 1 225 ? 9.078 -31.938 -5.367 1 40.81 225 ARG A CA 1
ATOM 1642 C C . ARG A 1 225 ? 9.141 -30.469 -4.953 1 40.81 225 ARG A C 1
ATOM 1644 O O . ARG A 1 225 ? 10.219 -29.938 -4.688 1 40.81 225 ARG A O 1
ATOM 1651 N N . LEU A 1 226 ? 8.312 -29.641 -5.48 1 44.53 226 LEU A N 1
ATOM 1652 C CA . LEU A 1 226 ? 8.297 -28.234 -5.059 1 44.53 226 LEU A CA 1
ATOM 1653 C C . LEU A 1 226 ? 8.797 -28.109 -3.625 1 44.53 226 LEU A C 1
ATOM 1655 O O . LEU A 1 226 ? 8.086 -28.438 -2.678 1 44.53 226 LEU A O 1
ATOM 1659 N N . PRO A 1 227 ? 10.016 -28.312 -3.381 1 40.81 227 PRO A N 1
ATOM 1660 C CA . PRO A 1 227 ? 10.547 -28.156 -2.023 1 40.81 227 PRO A CA 1
ATOM 1661 C C . PRO A 1 227 ? 9.82 -27.062 -1.238 1 40.81 227 PRO A C 1
ATOM 1663 O O . PRO A 1 227 ? 9.641 -27.188 -0.025 1 40.81 227 PRO A O 1
ATOM 1666 N N . LEU A 1 228 ? 9.633 -25.953 -1.94 1 42.31 228 LEU A N 1
ATOM 1667 C CA . LEU A 1 228 ? 8.867 -24.922 -1.239 1 42.31 228 LEU A CA 1
ATOM 1668 C C . LEU A 1 228 ? 7.547 -25.469 -0.723 1 42.31 228 LEU A C 1
ATOM 1670 O O . LEU A 1 228 ? 7.152 -25.188 0.41 1 42.31 228 LEU A O 1
ATOM 1674 N N . LEU A 1 229 ? 6.797 -26.25 -1.61 1 43.41 229 LEU A N 1
ATOM 1675 C CA . LEU A 1 229 ? 5.535 -26.828 -1.17 1 43.41 229 LEU A CA 1
ATOM 1676 C C . LEU A 1 229 ? 5.77 -27.859 -0.07 1 43.41 229 LEU A C 1
ATOM 1678 O O . LEU A 1 229 ? 4.992 -27.953 0.883 1 43.41 229 LEU A O 1
ATOM 1682 N N . ASP A 1 230 ? 6.707 -28.688 -0.293 1 40.94 230 ASP A N 1
ATOM 1683 C CA . ASP A 1 230 ? 6.988 -29.656 0.773 1 40.94 230 ASP A CA 1
ATOM 1684 C C . ASP A 1 230 ? 7.43 -28.938 2.049 1 40.94 230 ASP A C 1
ATOM 1686 O O . ASP A 1 230 ? 7.066 -29.344 3.152 1 40.94 230 ASP A O 1
ATOM 1690 N N . ALA A 1 231 ? 8.172 -28.031 1.844 1 38.62 231 ALA A N 1
ATOM 1691 C CA . ALA A 1 231 ? 8.641 -27.219 2.971 1 38.62 231 ALA A CA 1
ATOM 1692 C C . ALA A 1 231 ? 7.488 -26.469 3.629 1 38.62 231 ALA A C 1
ATOM 1694 O O . ALA A 1 231 ? 7.426 -26.375 4.855 1 38.62 231 ALA A O 1
ATOM 1695 N N . LEU A 1 232 ? 6.598 -25.859 2.916 1 39.69 232 LEU A N 1
ATOM 1696 C CA . LEU A 1 232 ? 5.414 -25.188 3.451 1 39.69 232 LEU A CA 1
ATOM 1697 C C . LEU A 1 232 ? 4.465 -26.203 4.086 1 39.69 232 LEU A C 1
ATOM 1699 O O . LEU A 1 232 ? 3.783 -25.891 5.062 1 39.69 232 LEU A O 1
ATOM 1703 N N . ARG A 1 233 ? 4.262 -27.375 3.449 1 37.66 233 ARG A N 1
ATOM 1704 C CA . ARG A 1 233 ? 3.434 -28.406 4.074 1 37.66 233 ARG A CA 1
ATOM 1705 C C . ARG A 1 233 ? 4.039 -28.875 5.391 1 37.66 233 ARG A C 1
ATOM 1707 O O . ARG A 1 233 ? 3.316 -29.203 6.332 1 37.66 233 ARG A O 1
ATOM 1714 N N . VAL A 1 234 ? 5.23 -29.047 5.461 1 34.22 234 VAL A N 1
ATOM 1715 C CA . VAL A 1 234 ? 5.844 -29.516 6.703 1 34.22 234 VAL A CA 1
ATOM 1716 C C . VAL A 1 234 ? 5.703 -28.438 7.777 1 34.22 234 VAL A C 1
ATOM 1718 O O . VAL A 1 234 ? 5.516 -28.734 8.953 1 34.22 234 VAL A O 1
ATOM 1721 N N . SER A 1 235 ? 5.801 -27.219 7.363 1 32.22 235 SER A N 1
ATOM 1722 C CA . SER A 1 235 ? 5.656 -26.219 8.414 1 32.22 235 SER A CA 1
ATOM 1723 C C . SER A 1 235 ? 4.227 -26.172 8.945 1 32.22 235 SER A C 1
ATOM 1725 O O . SER A 1 235 ? 4 -25.797 10.094 1 32.22 235 SER A O 1
ATOM 1727 N N . SER A 1 236 ? 3.148 -26.344 8.188 1 29.92 236 SER A N 1
ATOM 1728 C CA . SER A 1 236 ? 1.812 -26.422 8.766 1 29.92 236 SER A CA 1
ATOM 1729 C C . SER A 1 236 ? 1.67 -27.656 9.648 1 29.92 236 SER A C 1
ATOM 1731 O O . SER A 1 236 ? 0.722 -27.766 10.43 1 29.92 236 SER A O 1
ATOM 1733 N N . ARG A 1 237 ? 2.256 -28.766 9.43 1 29.09 237 ARG A N 1
ATOM 1734 C CA . ARG A 1 237 ? 2.086 -29.891 10.328 1 29.09 237 ARG A CA 1
ATOM 1735 C C . ARG A 1 237 ? 2.684 -29.609 11.695 1 29.09 237 ARG A C 1
ATOM 1737 O O . ARG A 1 237 ? 2.422 -30.328 12.664 1 29.09 237 ARG A O 1
ATOM 1744 N N . ASN A 1 238 ? 3.602 -28.828 11.773 1 26.73 238 ASN A N 1
ATOM 1745 C CA . ASN A 1 238 ? 4.145 -28.656 13.117 1 26.73 238 ASN A CA 1
ATOM 1746 C C . ASN A 1 238 ? 3.438 -27.531 13.867 1 26.73 238 ASN A C 1
ATOM 1748 O O . ASN A 1 238 ? 4.023 -26.906 14.758 1 26.73 238 ASN A O 1
ATOM 1752 N N . LEU A 1 239 ? 2.355 -27.031 13.398 1 23.91 239 LEU A N 1
ATOM 1753 C CA . LEU A 1 239 ? 1.574 -26.375 14.438 1 23.91 239 LEU A CA 1
ATOM 1754 C C . LEU A 1 239 ? 1.142 -27.359 15.508 1 23.91 239 LEU A C 1
ATOM 1756 O O . LEU A 1 239 ? 0.591 -28.422 15.195 1 23.91 239 LEU A O 1
ATOM 1760 N N . PRO A 1 240 ? 1.794 -27.219 16.578 1 24.98 240 PRO A N 1
ATOM 1761 C CA . PRO A 1 240 ? 1.226 -28 17.672 1 24.98 240 PRO A CA 1
ATOM 1762 C C . PRO A 1 240 ? -0.26 -27.719 17.891 1 24.98 240 PRO A C 1
ATOM 1764 O O . PRO A 1 240 ? -0.746 -26.641 17.547 1 24.98 240 PRO A O 1
ATOM 1767 N N . MET B 1 1 ? -3.037 38.156 31.984 1 28 1 MET B N 1
ATOM 1768 C CA . MET B 1 1 ? -2.354 38.625 30.781 1 28 1 MET B CA 1
ATOM 1769 C C . MET B 1 1 ? -3.094 38.156 29.531 1 28 1 MET B C 1
ATOM 1771 O O . MET B 1 1 ? -3.396 36.969 29.391 1 28 1 MET B O 1
ATOM 1775 N N . ALA B 1 2 ? -3.977 38.906 29 1 32.38 2 ALA B N 1
ATOM 1776 C CA . ALA B 1 2 ? -4.953 38.656 27.938 1 32.38 2 ALA B CA 1
ATOM 1777 C C . ALA B 1 2 ? -4.344 37.812 26.812 1 32.38 2 ALA B C 1
ATOM 1779 O O . ALA B 1 2 ? -3.213 38.062 26.391 1 32.38 2 ALA B O 1
ATOM 1780 N N . ALA B 1 3 ? -4.656 36.594 26.562 1 38.75 3 ALA B N 1
ATOM 1781 C CA . ALA B 1 3 ? -4.016 35.844 25.516 1 38.75 3 ALA B CA 1
ATOM 1782 C C . ALA B 1 3 ? -3.746 36.688 24.281 1 38.75 3 ALA B C 1
ATOM 1784 O O . ALA B 1 3 ? -4.66 37.312 23.75 1 38.75 3 ALA B O 1
ATOM 1785 N N . ALA B 1 4 ? -2.691 37.469 24.172 1 38.5 4 ALA B N 1
ATOM 1786 C CA . ALA B 1 4 ? -2.248 38.406 23.141 1 38.5 4 ALA B CA 1
ATOM 1787 C C . ALA B 1 4 ? -2.816 38.031 21.781 1 38.5 4 ALA B C 1
ATOM 1789 O O . ALA B 1 4 ? -3.131 36.844 21.516 1 38.5 4 ALA B O 1
ATOM 1790 N N . ALA B 1 5 ? -3.477 38.812 20.875 1 42.38 5 ALA B N 1
ATOM 1791 C CA . ALA B 1 5 ? -4.148 38.719 19.578 1 42.38 5 ALA B CA 1
ATOM 1792 C C . ALA B 1 5 ? -3.518 37.656 18.688 1 42.38 5 ALA B C 1
ATOM 1794 O O . ALA B 1 5 ? -2.605 37.938 17.922 1 42.38 5 ALA B O 1
ATOM 1795 N N . GLY B 1 6 ? -2.84 36.406 19.125 1 48.81 6 GLY B N 1
ATOM 1796 C CA . GLY B 1 6 ? -1.856 35.406 18.703 1 48.81 6 GLY B CA 1
ATOM 1797 C C . GLY B 1 6 ? -2.209 34.75 17.406 1 48.81 6 GLY B C 1
ATOM 1798 O O . GLY B 1 6 ? -3.367 34.75 16.984 1 48.81 6 GLY B O 1
ATOM 1799 N N . GLU B 1 7 ? -1.062 34.625 16.406 1 66.75 7 GLU B N 1
ATOM 1800 C CA . GLU B 1 7 ? -1.162 34.094 15.062 1 66.75 7 GLU B CA 1
ATOM 1801 C C . GLU B 1 7 ? -2.068 32.844 15.031 1 66.75 7 GLU B C 1
ATOM 1803 O O . GLU B 1 7 ? -1.982 31.984 15.906 1 66.75 7 GLU B O 1
ATOM 1808 N N . ALA B 1 8 ? -3.27 33 14.367 1 84.44 8 ALA B N 1
ATOM 1809 C CA . ALA B 1 8 ? -4.23 31.906 14.211 1 84.44 8 ALA B CA 1
ATOM 1810 C C . ALA B 1 8 ? -3.518 30.594 13.969 1 84.44 8 ALA B C 1
ATOM 1812 O O . ALA B 1 8 ? -2.539 30.531 13.219 1 84.44 8 ALA B O 1
ATOM 1813 N N . ARG B 1 9 ? -3.975 29.609 14.836 1 88.38 9 ARG B N 1
ATOM 1814 C CA . ARG B 1 9 ? -3.5 28.266 14.539 1 88.38 9 ARG B CA 1
ATOM 1815 C C . ARG B 1 9 ? -3.893 27.844 13.133 1 88.38 9 ARG B C 1
ATOM 1817 O O . ARG B 1 9 ? -4.879 28.344 12.578 1 88.38 9 ARG B O 1
ATOM 1824 N N . ARG B 1 10 ? -3.066 27 12.516 1 94.12 10 ARG B N 1
ATOM 1825 C CA . ARG B 1 10 ? -3.24 26.641 11.117 1 94.12 10 ARG B CA 1
ATOM 1826 C C . ARG B 1 10 ? -3.309 25.125 10.953 1 94.12 10 ARG B C 1
ATOM 1828 O O . ARG B 1 10 ? -2.58 24.391 11.625 1 94.12 10 ARG B O 1
ATOM 1835 N N . VAL B 1 11 ? -4.203 24.672 10.062 1 92.44 11 VAL B N 1
ATOM 1836 C CA . VAL B 1 11 ? -4.359 23.25 9.844 1 92.44 11 VAL B CA 1
ATOM 1837 C C . VAL B 1 11 ? -4.613 22.969 8.359 1 92.44 11 VAL B C 1
ATOM 1839 O O . VAL B 1 11 ? -5.312 23.734 7.695 1 92.44 11 VAL B O 1
ATOM 1842 N N . LEU B 1 12 ? -3.955 21.953 7.82 1 96.25 12 LEU B N 1
ATOM 1843 C CA . LEU B 1 12 ? -4.285 21.391 6.512 1 96.25 12 LEU B CA 1
ATOM 1844 C C . LEU B 1 12 ? -5.234 20.203 6.648 1 96.25 12 LEU B C 1
ATOM 1846 O O . LEU B 1 12 ? -4.988 19.297 7.449 1 96.25 12 LEU B O 1
ATOM 1850 N N . VAL B 1 13 ? -6.293 20.219 5.906 1 92.38 13 VAL B N 1
ATOM 1851 C CA . VAL B 1 13 ? -7.227 19.094 5.883 1 92.38 13 VAL B CA 1
ATOM 1852 C C . VAL B 1 13 ? -7.234 18.453 4.5 1 92.38 13 VAL B C 1
ATOM 1854 O O . VAL B 1 13 ? -7.742 19.047 3.539 1 92.38 13 VAL B O 1
ATOM 1857 N N . TYR B 1 14 ? -6.609 17.297 4.391 1 97 14 TYR B N 1
ATOM 1858 C CA . TYR B 1 14 ? -6.648 16.531 3.148 1 97 14 TYR B CA 1
ATOM 1859 C C . TYR B 1 14 ? -7.934 15.719 3.045 1 97 14 TYR B C 1
ATOM 1861 O O . TYR B 1 14 ? -8.195 14.852 3.879 1 97 14 TYR B O 1
ATOM 1869 N N . GLY B 1 15 ? -8.664 15.93 2.068 1 94.25 15 GLY B N 1
ATOM 1870 C CA . GLY B 1 15 ? -10.016 15.406 1.968 1 94.25 15 GLY B CA 1
ATOM 1871 C C . GLY B 1 15 ? -11.062 16.344 2.551 1 94.25 15 GLY B C 1
ATOM 1872 O O . GLY B 1 15 ? -12.039 15.891 3.146 1 94.25 15 GLY B O 1
ATOM 1873 N N . GLY B 1 16 ? -10.938 17.547 2.424 1 89.81 16 GLY B N 1
ATOM 1874 C CA . GLY B 1 16 ? -11.734 18.547 3.109 1 89.81 16 GLY B CA 1
ATOM 1875 C C . GLY B 1 16 ? -13.125 18.703 2.533 1 89.81 16 GLY B C 1
ATOM 1876 O O . GLY B 1 16 ? -13.984 19.344 3.139 1 89.81 16 GLY B O 1
ATOM 1877 N N . ARG B 1 17 ? -13.383 18.094 1.435 1 89.12 17 ARG B N 1
ATOM 1878 C CA . ARG B 1 17 ? -14.703 18.219 0.823 1 89.12 17 ARG B CA 1
ATOM 1879 C C . ARG B 1 17 ? -15.562 17.016 1.141 1 89.12 17 ARG B C 1
ATOM 1881 O O . ARG B 1 17 ? -16.781 17.047 0.944 1 89.12 17 ARG B O 1
ATOM 1888 N N . GLY B 1 18 ? -14.953 15.984 1.533 1 81.94 18 GLY B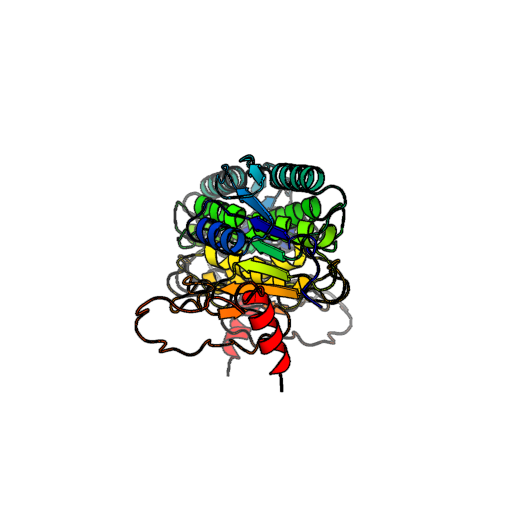 N 1
ATOM 1889 C CA . GLY B 1 18 ? -15.703 14.781 1.837 1 81.94 18 GLY B CA 1
ATOM 1890 C C . GLY B 1 18 ? -16.594 14.922 3.064 1 81.94 18 GLY B C 1
ATOM 1891 O O . GLY B 1 18 ? -16.625 15.984 3.691 1 81.94 18 GLY B O 1
ATOM 1892 N N . ALA B 1 19 ? -17.266 13.836 3.348 1 71.44 19 ALA B N 1
ATOM 1893 C CA . ALA B 1 19 ? -18.219 13.852 4.453 1 71.44 19 ALA B CA 1
ATOM 1894 C C . ALA B 1 19 ? -17.531 14.211 5.77 1 71.44 19 ALA B C 1
ATOM 1896 O O . ALA B 1 19 ? -17.922 15.164 6.441 1 71.44 19 ALA B O 1
ATOM 1897 N N . LEU B 1 20 ? -16.484 13.523 6.105 1 72.69 20 LEU B N 1
ATOM 1898 C CA . LEU B 1 20 ? -15.75 13.781 7.34 1 72.69 20 LEU B CA 1
ATOM 1899 C C . LEU B 1 20 ? -14.898 15.039 7.215 1 72.69 20 LEU B C 1
ATOM 1901 O O . LEU B 1 20 ? -14.805 15.828 8.156 1 72.69 20 LEU B O 1
ATOM 1905 N N . GLY B 1 21 ? -14.375 15.266 6.035 1 80.69 21 GLY B N 1
ATOM 1906 C CA . GLY B 1 21 ? -13.484 16.406 5.812 1 80.69 21 GLY B CA 1
ATOM 1907 C C . GLY B 1 21 ? -14.188 17.734 5.926 1 80.69 21 GLY B C 1
ATOM 1908 O O . GLY B 1 21 ? -13.664 18.672 6.535 1 80.69 21 GLY B O 1
ATOM 1909 N N . SER B 1 22 ? -15.391 17.766 5.391 1 83.69 22 SER B N 1
ATOM 1910 C CA . SER B 1 22 ? -16.141 19.016 5.445 1 83.69 22 SER B CA 1
ATOM 1911 C C . SER B 1 22 ? -16.516 19.375 6.883 1 83.69 22 SER B C 1
ATOM 1913 O O . SER B 1 22 ? -16.516 20.547 7.254 1 83.69 22 SER B O 1
ATOM 1915 N N . ARG B 1 23 ? -16.719 18.375 7.648 1 75.06 23 ARG B N 1
ATOM 1916 C CA . ARG B 1 23 ? -17.031 18.609 9.055 1 75.06 23 ARG B CA 1
ATOM 1917 C C . ARG B 1 23 ? -15.797 19.078 9.812 1 75.06 23 ARG B C 1
ATOM 1919 O O . ARG B 1 23 ? -15.898 19.938 10.703 1 75.06 23 ARG B O 1
ATOM 1926 N N . CYS B 1 24 ? -14.68 18.531 9.5 1 78.38 24 CYS B N 1
ATOM 1927 C CA . CYS B 1 24 ? -13.43 18.969 10.109 1 78.38 24 CYS B CA 1
ATOM 1928 C C . CYS B 1 24 ? -13.148 20.422 9.781 1 78.38 24 CYS B C 1
ATOM 1930 O O . CYS B 1 24 ? -12.82 21.219 10.664 1 78.38 24 CYS B O 1
ATOM 1932 N N . VAL B 1 25 ? -13.344 20.734 8.516 1 85.81 25 VAL B N 1
ATOM 1933 C CA . VAL B 1 25 ? -13.102 22.109 8.078 1 85.81 25 VAL B CA 1
ATOM 1934 C C . VAL B 1 25 ? -14.023 23.062 8.836 1 85.81 25 VAL B C 1
ATOM 1936 O O . VAL B 1 25 ? -13.578 24.078 9.367 1 85.81 25 VAL B O 1
ATOM 1939 N N . HIS B 1 26 ? -15.25 22.688 8.906 1 82.56 26 HIS B N 1
ATOM 1940 C CA . HIS B 1 26 ? -16.234 23.516 9.594 1 82.56 26 HIS B CA 1
ATOM 1941 C C . HIS B 1 26 ? -15.867 23.719 11.055 1 82.56 26 HIS B C 1
ATOM 1943 O O . HIS B 1 26 ? -15.906 24.844 11.562 1 82.56 26 HIS B O 1
ATOM 1949 N N . ALA B 1 27 ? -15.445 22.656 11.719 1 74.88 27 ALA B N 1
ATOM 1950 C CA . ALA B 1 27 ? -15.125 22.688 13.141 1 74.88 27 ALA B CA 1
ATOM 1951 C C . ALA B 1 27 ? -13.914 23.562 13.414 1 74.88 27 ALA B C 1
ATOM 1953 O O . ALA B 1 27 ? -13.922 24.375 14.344 1 74.88 27 ALA B O 1
ATOM 1954 N N . PHE B 1 28 ? -12.898 23.469 12.602 1 82.44 28 PHE B N 1
ATOM 1955 C CA . PHE B 1 28 ? -11.688 24.266 12.789 1 82.44 28 PHE B CA 1
ATOM 1956 C C . PHE B 1 28 ? -11.953 25.734 12.492 1 82.44 28 PHE B C 1
ATOM 1958 O O . PHE B 1 28 ? -11.461 26.625 13.195 1 82.44 28 PHE B O 1
ATOM 1965 N N . ARG B 1 29 ? -12.742 25.984 11.469 1 86 29 ARG B N 1
ATOM 1966 C CA . ARG B 1 29 ? -13.094 27.359 11.133 1 86 29 ARG B CA 1
ATOM 1967 C C . ARG B 1 29 ? -13.914 28 12.25 1 86 29 ARG B C 1
ATOM 1969 O O . ARG B 1 29 ? -13.711 29.172 12.57 1 86 29 ARG B O 1
ATOM 1976 N N . ALA B 1 30 ? -14.75 27.219 12.844 1 74.25 30 ALA B N 1
ATOM 1977 C CA . ALA B 1 30 ? -15.57 27.703 13.953 1 74.25 30 ALA B CA 1
ATOM 1978 C C . ALA B 1 30 ? -14.703 28.062 15.148 1 74.25 30 ALA B C 1
ATOM 1980 O O . ALA B 1 30 ? -15.086 28.922 15.961 1 74.25 30 ALA B O 1
ATOM 1981 N N . CYS B 1 31 ? -13.547 27.453 15.242 1 75.25 31 CYS B N 1
ATOM 1982 C CA . CYS B 1 31 ? -12.594 27.719 16.312 1 75.25 31 CYS B CA 1
ATOM 1983 C C . CYS B 1 31 ? -11.594 28.797 15.898 1 75.25 31 CYS B C 1
ATOM 1985 O O . CYS B 1 31 ? -10.555 28.953 16.531 1 75.25 31 CYS B O 1
ATOM 1987 N N . ASN B 1 32 ? -11.805 29.438 14.781 1 86.12 32 ASN B N 1
ATOM 1988 C CA . ASN B 1 32 ? -11.023 30.547 14.25 1 86.12 32 ASN B CA 1
ATOM 1989 C C . ASN B 1 32 ? -9.633 30.109 13.82 1 86.12 32 ASN B C 1
ATOM 1991 O O . ASN B 1 32 ? -8.672 30.875 13.93 1 86.12 32 ASN B O 1
ATOM 1995 N N . TRP B 1 33 ? -9.5 28.828 13.461 1 87.25 33 TRP B N 1
ATOM 1996 C CA . TRP B 1 33 ? -8.266 28.359 12.852 1 87.25 33 TRP B CA 1
ATOM 1997 C C . TRP B 1 33 ? -8.195 28.766 11.383 1 87.25 33 TRP B C 1
ATOM 1999 O O . TRP B 1 33 ? -9.227 28.922 10.727 1 87.25 33 TRP B O 1
ATOM 2009 N N . TRP B 1 34 ? -6.98 29.016 10.938 1 93.94 34 TRP B N 1
ATOM 2010 C CA . TRP B 1 34 ? -6.773 29.047 9.492 1 93.94 34 TRP B CA 1
ATOM 2011 C C . TRP B 1 34 ? -6.77 27.641 8.906 1 93.94 34 TRP B C 1
ATOM 2013 O O . TRP B 1 34 ? -5.996 26.781 9.352 1 93.94 34 TRP B O 1
ATOM 2023 N N . VAL B 1 35 ? -7.684 27.328 7.992 1 93.44 35 VAL B N 1
ATOM 2024 C CA . VAL B 1 35 ? -7.867 25.984 7.488 1 93.44 35 VAL B CA 1
ATOM 2025 C C . VAL B 1 35 ? -7.652 25.953 5.977 1 93.44 35 VAL B C 1
ATOM 2027 O O . VAL B 1 35 ? -8.297 26.703 5.242 1 93.44 35 VAL B O 1
ATOM 2030 N N . ALA B 1 36 ? -6.766 25.156 5.504 1 97.75 36 ALA B N 1
ATOM 2031 C CA . ALA B 1 36 ? -6.645 24.875 4.074 1 97.75 36 ALA B CA 1
ATOM 2032 C C . ALA B 1 36 ? -7.176 23.484 3.738 1 97.75 36 ALA B C 1
ATOM 2034 O O . ALA B 1 36 ? -6.801 22.5 4.375 1 97.75 36 ALA B O 1
ATOM 2035 N N . SER B 1 37 ? -8.031 23.438 2.771 1 97.19 37 SER B N 1
ATOM 2036 C CA . SER B 1 37 ? -8.609 22.188 2.32 1 97.19 37 SER B CA 1
ATOM 2037 C C . SER B 1 37 ? -7.902 21.672 1.066 1 97.19 37 SER B C 1
ATOM 2039 O O . SER B 1 37 ? -7.707 22.422 0.108 1 97.19 37 SER B O 1
ATOM 2041 N N . ILE B 1 38 ? -7.477 20.438 1.1 1 98 38 ILE B N 1
ATOM 2042 C CA . ILE B 1 38 ? -6.922 19.75 -0.063 1 98 38 ILE B CA 1
ATOM 2043 C C . ILE B 1 38 ? -7.895 18.688 -0.55 1 98 38 ILE B C 1
ATOM 2045 O O . ILE B 1 38 ? -8.172 17.719 0.162 1 98 38 ILE B O 1
ATOM 2049 N N . ASP B 1 39 ? -8.375 18.781 -1.732 1 97.19 39 ASP B N 1
ATOM 2050 C CA . ASP B 1 39 ? -9.344 17.828 -2.264 1 97.19 39 ASP B CA 1
ATOM 2051 C C . ASP B 1 39 ? -9.523 18.016 -3.77 1 97.19 39 ASP B C 1
ATOM 2053 O O . ASP B 1 39 ? -8.875 18.859 -4.379 1 97.19 39 ASP B O 1
ATOM 2057 N N . ILE B 1 40 ? -10.367 17.172 -4.32 1 94.81 40 ILE B N 1
ATOM 2058 C CA . ILE B 1 40 ? -10.602 17.172 -5.758 1 94.81 40 ILE B CA 1
ATOM 2059 C C . ILE B 1 40 ? -11.438 18.391 -6.133 1 94.81 40 ILE B C 1
ATOM 2061 O O . ILE B 1 40 ? -11.547 18.75 -7.312 1 94.81 40 ILE B O 1
ATOM 2065 N N . GLY B 1 41 ? -11.992 19.109 -5.191 1 94.44 41 GLY B N 1
ATOM 2066 C CA . GLY B 1 41 ? -12.742 20.344 -5.367 1 94.44 41 GLY B CA 1
ATOM 2067 C C . GLY B 1 41 ? -12.516 21.344 -4.246 1 94.44 41 GLY B C 1
ATOM 2068 O O . GLY B 1 41 ? -11.992 20.984 -3.186 1 94.44 41 GLY B O 1
ATOM 2069 N N . GLU B 1 42 ? -12.945 22.531 -4.516 1 94.94 42 GLU B N 1
ATOM 2070 C CA . GLU B 1 42 ? -12.773 23.578 -3.518 1 94.94 42 GLU B CA 1
ATOM 2071 C C . GLU B 1 42 ? -13.773 23.422 -2.377 1 94.94 42 GLU B C 1
ATOM 2073 O O . GLU B 1 42 ? -14.883 22.922 -2.578 1 94.94 42 GLU B O 1
ATOM 2078 N N . ASN B 1 43 ? -13.312 23.703 -1.179 1 95.06 43 ASN B N 1
ATOM 2079 C CA . ASN B 1 43 ? -14.188 23.859 -0.026 1 95.06 43 ASN B CA 1
ATOM 2080 C C . ASN B 1 43 ? -14.414 25.328 0.31 1 95.06 43 ASN B C 1
ATOM 2082 O O . ASN B 1 43 ? -13.484 26.016 0.744 1 95.06 43 ASN B O 1
ATOM 2086 N N . GLU B 1 44 ? -15.586 25.812 0.247 1 94.62 44 GLU B N 1
ATOM 2087 C CA . GLU B 1 44 ? -15.914 27.234 0.378 1 94.62 44 GLU B CA 1
ATOM 2088 C C . GLU B 1 44 ? -15.75 27.703 1.819 1 94.62 44 GLU B C 1
ATOM 2090 O O . GLU B 1 44 ? -15.539 28.891 2.068 1 94.62 44 GLU B O 1
ATOM 2095 N N . GLU B 1 45 ? -15.836 26.812 2.746 1 94.25 45 GLU B N 1
ATOM 2096 C CA . GLU B 1 45 ? -15.742 27.203 4.148 1 94.25 45 GLU B CA 1
ATOM 2097 C C . GLU B 1 45 ? -14.281 27.344 4.582 1 94.25 45 GLU B C 1
ATOM 2099 O O . GLU B 1 45 ? -13.992 27.922 5.629 1 94.25 45 GLU B O 1
ATOM 2104 N N . ALA B 1 46 ? -13.367 26.734 3.824 1 96.69 46 ALA B N 1
ATOM 2105 C CA . ALA B 1 46 ? -11.953 26.766 4.184 1 96.69 46 ALA B CA 1
ATOM 2106 C C . ALA B 1 46 ? -11.344 28.141 3.928 1 96.69 46 ALA B C 1
ATOM 2108 O O . ALA B 1 46 ? -11.891 28.938 3.15 1 96.69 46 ALA B O 1
ATOM 2109 N N . SER B 1 47 ? -10.258 28.469 4.656 1 97.31 47 SER B N 1
ATOM 2110 C CA . SER B 1 47 ? -9.531 29.719 4.422 1 97.31 47 SER B CA 1
ATOM 2111 C C . SER B 1 47 ? -8.844 29.703 3.061 1 97.31 47 SER B C 1
ATOM 2113 O O . SER B 1 47 ? -8.633 30.766 2.459 1 97.31 47 SER B O 1
ATOM 2115 N N . ALA B 1 48 ? -8.438 28.578 2.604 1 97.62 48 ALA B N 1
ATOM 2116 C CA . ALA B 1 48 ? -7.816 28.344 1.303 1 97.62 48 ALA B CA 1
ATOM 2117 C C . ALA B 1 48 ? -8.086 26.922 0.811 1 97.62 48 ALA B C 1
ATOM 2119 O O . ALA B 1 48 ? -8.422 26.047 1.601 1 97.62 48 ALA B O 1
ATOM 2120 N N . SER B 1 49 ? -7.953 26.75 -0.53 1 97.75 49 SER B N 1
ATOM 2121 C CA . SER B 1 49 ? -8.172 25.438 -1.11 1 97.75 49 SER B CA 1
ATOM 2122 C C . SER B 1 49 ? -7.07 25.062 -2.096 1 97.75 49 SER B C 1
ATOM 2124 O O . SER B 1 49 ? -6.609 25.922 -2.859 1 97.75 49 SER B O 1
ATOM 2126 N N . VAL B 1 50 ? -6.59 23.844 -1.995 1 98 50 VAL B N 1
ATOM 2127 C CA . VAL B 1 50 ? -5.742 23.219 -3.002 1 98 50 VAL B CA 1
ATOM 2128 C C . VAL B 1 50 ? -6.527 22.125 -3.73 1 98 50 VAL B C 1
ATOM 2130 O O . VAL B 1 50 ? -7 21.172 -3.109 1 98 50 VAL B O 1
ATOM 2133 N N . VAL B 1 51 ? -6.656 22.297 -5.012 1 98.06 51 VAL B N 1
ATOM 2134 C CA . VAL B 1 51 ? -7.449 21.359 -5.797 1 98.06 51 VAL B CA 1
ATOM 2135 C C . VAL B 1 51 ? -6.535 20.297 -6.398 1 98.06 51 VAL B C 1
ATOM 2137 O O . VAL B 1 51 ? -5.621 20.609 -7.164 1 98.06 51 VAL B O 1
ATOM 2140 N N . VAL B 1 52 ? -6.766 19.047 -6.016 1 97.38 52 VAL B N 1
ATOM 2141 C CA . VAL B 1 52 ? -5.98 17.922 -6.492 1 97.38 52 VAL B CA 1
ATOM 2142 C C . VAL B 1 52 ? -6.383 17.578 -7.922 1 97.38 52 VAL B C 1
ATOM 2144 O O . VAL B 1 52 ? -7.566 17.375 -8.211 1 97.38 52 VAL B O 1
ATOM 2147 N N . LYS B 1 53 ? -5.461 17.531 -8.781 1 95.81 53 LYS B N 1
ATOM 2148 C CA . LYS B 1 53 ? -5.703 17.094 -10.156 1 95.81 53 LYS B CA 1
ATOM 2149 C C . LYS B 1 53 ? -5.723 15.57 -10.258 1 95.81 53 LYS B C 1
ATOM 2151 O O . LYS B 1 53 ? -4.766 14.906 -9.852 1 95.81 53 LYS B O 1
ATOM 2156 N N . MET B 1 54 ? -6.742 15.086 -10.805 1 92.56 54 MET B N 1
ATOM 2157 C CA . MET B 1 54 ? -6.875 13.641 -10.969 1 92.56 54 MET B CA 1
ATOM 2158 C C . MET B 1 54 ? -5.965 13.141 -12.086 1 92.56 54 MET B C 1
ATOM 2160 O O . MET B 1 54 ? -6 13.664 -13.203 1 92.56 54 MET B O 1
ATOM 2164 N N . THR B 1 55 ? -5.148 12.219 -11.82 1 94 55 THR B N 1
ATOM 2165 C CA . THR B 1 55 ? -4.219 11.586 -12.75 1 94 55 THR B CA 1
ATOM 2166 C C . THR B 1 55 ? -3.941 10.141 -12.336 1 94 55 THR B C 1
ATOM 2168 O O . THR B 1 55 ? -4.25 9.742 -11.219 1 94 55 THR B O 1
ATOM 2171 N N . ASP B 1 56 ? -3.438 9.383 -13.289 1 93.44 56 ASP B N 1
ATOM 2172 C CA . ASP B 1 56 ? -3.059 8.008 -12.969 1 93.44 56 ASP B CA 1
ATOM 2173 C C . ASP B 1 56 ? -1.621 7.941 -12.461 1 93.44 56 ASP B C 1
ATOM 2175 O O . ASP B 1 56 ? -1.18 6.898 -11.969 1 93.44 56 ASP B O 1
ATOM 2179 N N . SER B 1 57 ? -0.933 9.039 -12.594 1 95 57 SER B N 1
ATOM 2180 C CA . SER B 1 57 ? 0.449 9.102 -12.133 1 95 57 SER B CA 1
ATOM 2181 C C . SER B 1 57 ? 0.531 9.641 -10.711 1 95 57 SER B C 1
ATOM 2183 O O . SER B 1 57 ? 0.23 10.812 -10.461 1 95 57 SER B O 1
ATOM 2185 N N . PHE B 1 58 ? 1.022 8.852 -9.836 1 95.94 58 PHE B N 1
ATOM 2186 C CA . PHE B 1 58 ? 1.158 9.258 -8.438 1 95.94 58 PHE B CA 1
ATOM 2187 C C . PHE B 1 58 ? 2.139 10.414 -8.305 1 95.94 58 PHE B C 1
ATOM 2189 O O . PHE B 1 58 ? 1.859 11.391 -7.609 1 95.94 58 PHE B O 1
ATOM 2196 N N . THR B 1 59 ? 3.256 10.266 -8.922 1 97 59 THR B N 1
ATOM 2197 C CA . THR B 1 59 ? 4.301 11.273 -8.766 1 97 59 THR B CA 1
ATOM 2198 C C . THR B 1 59 ? 3.834 12.625 -9.297 1 97 59 THR B C 1
ATOM 2200 O O . THR B 1 59 ? 4.133 13.664 -8.703 1 97 59 THR B O 1
ATOM 2203 N N . GLU B 1 60 ? 3.107 12.594 -10.336 1 96.56 60 GLU B N 1
ATOM 2204 C CA . GLU B 1 60 ? 2.574 13.836 -10.883 1 96.56 60 GLU B CA 1
ATOM 2205 C C . GLU B 1 60 ? 1.608 14.5 -9.898 1 96.56 60 GLU B C 1
ATOM 2207 O O . GLU B 1 60 ? 1.691 15.711 -9.656 1 96.56 60 GLU B O 1
ATOM 2212 N N . GLN B 1 61 ? 0.7 13.703 -9.375 1 97.06 61 GLN B N 1
ATOM 2213 C CA . GLN B 1 61 ? -0.273 14.242 -8.43 1 97.06 61 GLN B CA 1
ATOM 2214 C C . GLN B 1 61 ? 0.41 14.727 -7.152 1 97.06 61 GLN B C 1
ATOM 2216 O O . GLN B 1 61 ? 0.094 15.812 -6.648 1 97.06 61 GLN B O 1
ATOM 2221 N N . ALA B 1 62 ? 1.307 13.93 -6.645 1 97.69 62 ALA B N 1
ATOM 2222 C CA . ALA B 1 62 ? 2.016 14.266 -5.41 1 97.69 62 ALA B CA 1
ATOM 2223 C C . ALA B 1 62 ? 2.811 15.562 -5.57 1 97.69 62 ALA B C 1
ATOM 2225 O O . ALA B 1 62 ? 2.777 16.422 -4.699 1 97.69 62 ALA B O 1
ATOM 2226 N N . ASP B 1 63 ? 3.496 15.68 -6.699 1 97.56 63 ASP B N 1
ATOM 2227 C CA . ASP B 1 63 ? 4.285 16.875 -6.973 1 97.56 63 ASP B CA 1
ATOM 2228 C C . ASP B 1 63 ? 3.395 18.109 -7.086 1 97.56 63 ASP B C 1
ATOM 2230 O O . ASP B 1 63 ? 3.74 19.172 -6.586 1 97.56 63 ASP B O 1
ATOM 2234 N N . GLN B 1 64 ? 2.318 17.969 -7.734 1 98.19 64 GLN B N 1
ATOM 2235 C CA . GLN B 1 64 ? 1.383 19.062 -7.914 1 98.19 64 GLN B CA 1
ATOM 2236 C C . GLN B 1 64 ? 0.858 19.578 -6.57 1 98.19 64 GLN B C 1
ATOM 2238 O O . GLN B 1 64 ? 0.866 20.781 -6.305 1 98.19 64 GLN B O 1
ATOM 2243 N N . VAL B 1 65 ? 0.396 18.641 -5.711 1 98 65 VAL B N 1
ATOM 2244 C CA . VAL B 1 65 ? -0.169 19.016 -4.418 1 98 65 VAL B CA 1
ATOM 2245 C C . VAL B 1 65 ? 0.917 19.625 -3.537 1 98 65 VAL B C 1
ATOM 2247 O O . VAL B 1 65 ? 0.697 20.656 -2.896 1 98 65 VAL B O 1
ATOM 2250 N N . ALA B 1 66 ? 2.102 19.016 -3.516 1 97.5 66 ALA B N 1
ATOM 2251 C CA . ALA B 1 66 ? 3.215 19.516 -2.713 1 97.5 66 ALA B CA 1
ATOM 2252 C C . ALA B 1 66 ? 3.588 20.938 -3.129 1 97.5 66 ALA B C 1
ATOM 2254 O O . ALA B 1 66 ? 3.816 21.797 -2.275 1 97.5 66 ALA B O 1
ATOM 2255 N N . ALA B 1 67 ? 3.633 21.156 -4.402 1 97.62 67 ALA B N 1
ATOM 2256 C CA . ALA B 1 67 ? 4.004 22.469 -4.926 1 97.62 67 ALA B CA 1
ATOM 2257 C C . ALA B 1 67 ? 2.961 23.516 -4.559 1 97.62 67 ALA B C 1
ATOM 2259 O O . ALA B 1 67 ? 3.309 24.625 -4.129 1 97.62 67 ALA B O 1
ATOM 2260 N N . GLU B 1 68 ? 1.737 23.188 -4.73 1 98.19 68 GLU B N 1
ATOM 2261 C CA . GLU B 1 68 ? 0.668 24.141 -4.473 1 98.19 68 GLU B CA 1
ATOM 2262 C C . GLU B 1 68 ? 0.557 24.453 -2.982 1 98.19 68 GLU B C 1
ATOM 2264 O O . GLU B 1 68 ? 0.313 25.609 -2.602 1 98.19 68 GLU B O 1
ATOM 2269 N N . VAL B 1 69 ? 0.694 23.438 -2.141 1 98.06 69 VAL B N 1
ATOM 2270 C CA . VAL B 1 69 ? 0.684 23.672 -0.7 1 98.06 69 VAL B CA 1
ATOM 2271 C C . VAL B 1 69 ? 1.886 24.516 -0.307 1 98.06 69 VAL B C 1
ATOM 2273 O O . VAL B 1 69 ? 1.769 25.422 0.53 1 98.06 69 VAL B O 1
ATOM 2276 N N . GLY B 1 70 ? 3.066 24.25 -0.914 1 97.62 70 GLY B N 1
ATOM 2277 C CA . GLY B 1 70 ? 4.246 25.062 -0.671 1 97.62 70 GLY B CA 1
ATOM 2278 C C . GLY B 1 70 ? 4.047 26.531 -1.021 1 97.62 70 GLY B C 1
ATOM 2279 O O . GLY B 1 70 ? 4.449 27.422 -0.265 1 97.62 70 GLY B O 1
ATOM 2280 N N . LYS B 1 71 ? 3.455 26.766 -2.141 1 97.81 71 LYS B N 1
ATOM 2281 C CA . LYS B 1 71 ? 3.166 28.125 -2.574 1 97.81 71 LYS B CA 1
ATOM 2282 C C . LYS B 1 71 ? 2.174 28.812 -1.632 1 97.81 71 LYS B C 1
ATOM 2284 O O . LYS B 1 71 ? 2.324 29.984 -1.307 1 97.81 71 LYS B O 1
ATOM 2289 N N . LEU B 1 72 ? 1.179 28.062 -1.222 1 97.62 72 LEU B N 1
ATOM 2290 C CA . LEU B 1 72 ? 0.122 28.578 -0.354 1 97.62 72 LEU B CA 1
ATOM 2291 C C . LEU B 1 72 ? 0.684 28.984 1.005 1 97.62 72 LEU B C 1
ATOM 2293 O O . LEU B 1 72 ? 0.328 30.031 1.538 1 97.62 72 LEU B O 1
ATOM 2297 N N . LEU B 1 73 ? 1.555 28.172 1.553 1 97.06 73 LEU B N 1
ATOM 2298 C CA . LEU B 1 73 ? 2.047 28.375 2.91 1 97.06 73 LEU B CA 1
ATOM 2299 C C . LEU B 1 73 ? 3.26 29.297 2.91 1 97.06 73 LEU B C 1
ATOM 2301 O O . LEU B 1 73 ? 3.504 30.016 3.887 1 97.06 73 LEU B O 1
ATOM 2305 N N . GLY B 1 74 ? 4.094 29.281 1.84 1 94.81 74 GLY B N 1
ATOM 2306 C CA . GLY B 1 74 ? 5.367 29.984 1.857 1 94.81 74 GLY B CA 1
ATOM 2307 C C . GLY B 1 74 ? 6.305 29.5 2.945 1 94.81 74 GLY B C 1
ATOM 2308 O O . GLY B 1 74 ? 6.676 28.328 2.975 1 94.81 74 GLY B O 1
ATOM 2309 N N . GLU B 1 75 ? 6.562 30.375 3.928 1 93.25 75 GLU B N 1
ATOM 2310 C CA . GLU B 1 75 ? 7.457 30.031 5.027 1 93.25 75 GLU B CA 1
ATOM 2311 C C . GLU B 1 75 ? 6.672 29.656 6.281 1 93.25 75 GLU B C 1
ATOM 2313 O O . GLU B 1 75 ? 7.254 29.234 7.285 1 93.25 75 GLU B O 1
ATOM 2318 N N . GLU B 1 76 ? 5.414 29.797 6.168 1 95.06 76 GLU B N 1
ATOM 2319 C CA . GLU B 1 76 ? 4.59 29.516 7.34 1 95.06 76 GLU B CA 1
ATOM 2320 C C . GLU B 1 76 ? 4.441 28.016 7.566 1 95.06 76 GLU B C 1
ATOM 2322 O O . GLU B 1 76 ? 4.359 27.25 6.609 1 95.06 76 GLU B O 1
ATOM 2327 N N . LYS B 1 77 ? 4.371 27.734 8.82 1 96.25 77 LYS B N 1
ATOM 2328 C CA . LYS B 1 77 ? 4.152 26.344 9.219 1 96.25 77 LYS B CA 1
ATOM 2329 C C . LYS B 1 77 ? 2.742 26.141 9.766 1 96.25 77 LYS B C 1
ATOM 2331 O O . LYS B 1 77 ? 2.037 27.109 10.047 1 96.25 77 LYS B O 1
ATOM 2336 N N . VAL B 1 78 ? 2.393 24.906 9.812 1 95.69 78 VAL B N 1
ATOM 2337 C CA . VAL B 1 78 ? 1.057 24.609 10.312 1 95.69 78 VAL B CA 1
ATOM 2338 C C . VAL B 1 78 ? 1.157 23.797 11.609 1 95.69 78 VAL B C 1
ATOM 2340 O O . VAL B 1 78 ? 2.158 23.125 11.844 1 95.69 78 VAL B O 1
ATOM 2343 N N . ASP B 1 79 ? 0.058 23.891 12.367 1 90.25 79 ASP B N 1
ATOM 2344 C CA . ASP B 1 79 ? 0.004 23.203 13.656 1 90.25 79 ASP B CA 1
ATOM 2345 C C . ASP B 1 79 ? -0.397 21.75 13.492 1 90.25 79 ASP B C 1
ATOM 2347 O O . ASP B 1 79 ? -0.023 20.891 14.305 1 90.25 79 ASP B O 1
ATOM 2351 N N . ALA B 1 80 ? -1.168 21.484 12.438 1 89.81 80 ALA B N 1
ATOM 2352 C CA . ALA B 1 80 ? -1.679 20.125 12.258 1 89.81 80 ALA B CA 1
ATOM 2353 C C . ALA B 1 80 ? -1.991 19.844 10.789 1 89.81 80 ALA B C 1
ATOM 2355 O O . ALA B 1 80 ? -2.271 20.766 10.023 1 89.81 80 ALA B O 1
ATOM 2356 N N . ILE B 1 81 ? -1.844 18.656 10.469 1 93.19 81 ILE B N 1
ATOM 2357 C CA . ILE B 1 81 ? -2.307 18.109 9.195 1 93.19 81 ILE B CA 1
ATOM 2358 C C . ILE B 1 81 ? -3.232 16.922 9.445 1 93.19 81 ILE B C 1
ATOM 2360 O O . ILE B 1 81 ? -2.84 15.945 10.086 1 93.19 81 ILE B O 1
ATOM 2364 N N . VAL B 1 82 ? -4.449 17.078 8.977 1 88.94 82 VAL B N 1
ATOM 2365 C CA . VAL B 1 82 ? -5.477 16.047 9.172 1 88.94 82 VAL B CA 1
ATOM 2366 C C . VAL B 1 82 ? -5.844 15.422 7.828 1 88.94 82 VAL B C 1
ATOM 2368 O O . VAL B 1 82 ? -6.516 16.047 7.004 1 88.94 82 VAL B O 1
ATOM 2371 N N . CYS B 1 83 ? -5.379 14.234 7.637 1 92.88 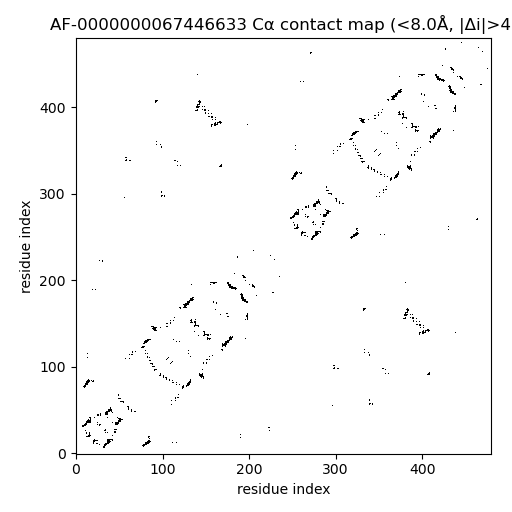83 CYS B N 1
ATOM 2372 C CA . CYS B 1 83 ? -5.727 13.508 6.422 1 92.88 83 CYS B CA 1
ATOM 2373 C C . CYS B 1 83 ? -6.938 12.609 6.652 1 92.88 83 CYS B C 1
ATOM 2375 O O . CYS B 1 83 ? -6.859 11.625 7.387 1 92.88 83 CYS B O 1
ATOM 2377 N N . VAL B 1 84 ? -8.039 12.961 5.984 1 84.88 84 VAL B N 1
ATOM 2378 C CA . VAL B 1 84 ? -9.266 12.18 6.137 1 84.88 84 VAL B CA 1
ATOM 2379 C C . VAL B 1 84 ? -9.766 11.727 4.766 1 84.88 84 VAL B C 1
ATOM 2381 O O . VAL B 1 84 ? -10.914 11.305 4.625 1 84.88 84 VAL B O 1
ATOM 2384 N N . ALA B 1 85 ? -8.852 11.922 3.801 1 89 85 ALA B N 1
ATOM 2385 C CA . ALA B 1 85 ? -9.188 11.375 2.492 1 89 85 ALA B CA 1
ATOM 2386 C C . ALA B 1 85 ? -9.359 9.859 2.557 1 89 85 ALA B C 1
ATOM 2388 O O . ALA B 1 85 ? -8.617 9.18 3.266 1 89 85 ALA B O 1
ATOM 2389 N N . GLY B 1 86 ? -10.336 9.367 1.945 1 81.69 86 GLY B N 1
ATOM 2390 C CA . GLY B 1 86 ? -10.555 7.93 1.968 1 81.69 86 GLY B CA 1
ATOM 2391 C C . GLY B 1 86 ? -11.734 7.492 1.121 1 81.69 86 GLY B C 1
ATOM 2392 O O . GLY B 1 86 ? -12.258 8.273 0.324 1 81.69 86 GLY B O 1
ATOM 2393 N N . GLY B 1 87 ? -12.023 6.238 1.186 1 78.12 87 GLY B N 1
ATOM 2394 C CA . GLY B 1 87 ? -13.094 5.562 0.47 1 78.12 87 GLY B CA 1
ATOM 2395 C C . GLY B 1 87 ? -13.156 4.074 0.757 1 78.12 87 GLY B C 1
ATOM 2396 O O . GLY B 1 87 ? -12.406 3.566 1.596 1 78.12 87 GLY B O 1
ATOM 2397 N N . TRP B 1 88 ? -14.195 3.529 0.158 1 78.31 88 TRP B N 1
ATOM 2398 C CA . TRP B 1 88 ? -14.352 2.092 0.352 1 78.31 88 TRP B CA 1
ATOM 2399 C C . TRP B 1 88 ? -14.672 1.396 -0.966 1 78.31 88 TRP B C 1
ATOM 2401 O O . TRP B 1 88 ? -15.469 1.899 -1.764 1 78.31 88 TRP B O 1
ATOM 2411 N N . ALA B 1 89 ? -14 0.361 -1.22 1 81.19 89 ALA B N 1
ATOM 2412 C CA . ALA B 1 89 ? -14.289 -0.569 -2.309 1 81.19 89 ALA B CA 1
ATOM 2413 C C . ALA B 1 89 ? -13.977 -2.006 -1.9 1 81.19 89 ALA B C 1
ATOM 2415 O O . ALA B 1 89 ? -12.938 -2.273 -1.295 1 81.19 89 ALA B O 1
ATOM 2416 N N . GLY B 1 90 ? -14.914 -2.883 -2.129 1 82.69 90 GLY B N 1
ATOM 2417 C CA . GLY B 1 90 ? -14.742 -4.285 -1.792 1 82.69 90 GLY B CA 1
ATOM 2418 C C . GLY B 1 90 ? -14.336 -5.137 -2.979 1 82.69 90 GLY B C 1
ATOM 2419 O O . GLY B 1 90 ? -14.031 -4.609 -4.055 1 82.69 90 GLY B O 1
ATOM 2420 N N . GLY B 1 91 ? -14.258 -6.559 -2.611 1 86.44 91 GLY B N 1
ATOM 2421 C CA . GLY B 1 91 ? -13.953 -7.543 -3.637 1 86.44 91 GLY B CA 1
ATOM 2422 C C . GLY B 1 91 ? -12.898 -8.547 -3.209 1 86.44 91 GLY B C 1
ATOM 2423 O O . GLY B 1 91 ? -11.906 -8.18 -2.576 1 86.44 91 GLY B O 1
ATOM 2424 N N . SER B 1 92 ? -13.195 -9.734 -3.568 1 89.81 92 SER B N 1
ATOM 2425 C CA . SER B 1 92 ? -12.242 -10.805 -3.316 1 89.81 92 SER B CA 1
ATOM 2426 C C . SER B 1 92 ? -11.219 -10.914 -4.441 1 89.81 92 SER B C 1
ATOM 2428 O O . SER B 1 92 ? -11.266 -10.141 -5.402 1 89.81 92 SER B O 1
ATOM 2430 N N . ALA B 1 93 ? -10.336 -11.906 -4.309 1 91.38 93 ALA B N 1
ATOM 2431 C CA . ALA B 1 93 ? -9.266 -12.07 -5.289 1 91.38 93 ALA B CA 1
ATOM 2432 C C . ALA B 1 93 ? -9.82 -12.508 -6.641 1 91.38 93 ALA B C 1
ATOM 2434 O O . ALA B 1 93 ? -9.164 -12.359 -7.672 1 91.38 93 ALA B O 1
ATOM 2435 N N . LYS B 1 94 ? -11 -13.008 -6.613 1 91.75 94 LYS B N 1
ATOM 2436 C CA . LYS B 1 94 ? -11.594 -13.531 -7.84 1 91.75 94 LYS B CA 1
ATOM 2437 C C . LYS B 1 94 ? -12.508 -12.5 -8.492 1 91.75 94 LYS B C 1
ATOM 2439 O O . LYS B 1 94 ? -12.977 -12.695 -9.617 1 91.75 94 LYS B O 1
ATOM 2444 N N . SER B 1 95 ? -12.719 -11.406 -7.84 1 91.75 95 SER B N 1
ATOM 2445 C CA . SER B 1 95 ? -13.641 -10.391 -8.344 1 91.75 95 SER B CA 1
ATOM 2446 C C . SER B 1 95 ? -13.141 -9.797 -9.648 1 91.75 95 SER B C 1
ATOM 2448 O O . SER B 1 95 ? -11.953 -9.5 -9.797 1 91.75 95 SER B O 1
ATOM 2450 N N . LYS B 1 96 ? -14.102 -9.523 -10.57 1 90.38 96 LYS B N 1
ATOM 2451 C CA . LYS B 1 96 ? -13.766 -8.898 -11.844 1 90.38 96 LYS B CA 1
ATOM 2452 C C . LYS B 1 96 ? -13.312 -7.457 -11.641 1 90.38 96 LYS B C 1
ATOM 2454 O O . LYS B 1 96 ? -12.602 -6.898 -12.484 1 90.38 96 LYS B O 1
ATOM 2459 N N . SER B 1 97 ? -13.68 -6.938 -10.539 1 93.06 97 SER B N 1
ATOM 2460 C CA . SER B 1 97 ? -13.359 -5.539 -10.266 1 93.06 97 SER B CA 1
ATOM 2461 C C . SER B 1 97 ? -12.188 -5.414 -9.297 1 93.06 97 SER B C 1
ATOM 2463 O O . SER B 1 97 ? -11.953 -4.344 -8.742 1 93.06 97 SER B O 1
ATOM 2465 N N . LEU B 1 98 ? -11.461 -6.445 -9.102 1 94 98 LEU B N 1
ATOM 2466 C CA . LEU B 1 98 ? -10.375 -6.438 -8.133 1 94 98 LEU B CA 1
ATOM 2467 C C . LEU B 1 98 ? -9.383 -5.32 -8.438 1 94 98 LEU B C 1
ATOM 2469 O O . LEU B 1 98 ? -9.07 -4.504 -7.562 1 94 98 LEU B O 1
ATOM 2473 N N . PHE B 1 99 ? -8.969 -5.234 -9.695 1 96.19 99 PHE B N 1
ATOM 2474 C CA . PHE B 1 99 ? -7.938 -4.273 -10.062 1 96.19 99 PHE B CA 1
ATOM 2475 C C . PHE B 1 99 ? -8.438 -2.844 -9.891 1 96.19 99 PHE B C 1
ATOM 2477 O O . PHE B 1 99 ? -7.746 -1.999 -9.328 1 96.19 99 PHE B O 1
ATOM 2484 N N . LYS B 1 100 ? -9.57 -2.637 -10.352 1 95.38 100 LYS B N 1
ATOM 2485 C CA . LYS B 1 100 ? -10.164 -1.307 -10.242 1 95.38 100 LYS B CA 1
ATOM 2486 C C . LYS B 1 100 ? -10.344 -0.905 -8.781 1 95.38 100 LYS B C 1
ATOM 2488 O O . LYS B 1 100 ? -10.023 0.224 -8.398 1 95.38 100 LYS B O 1
ATOM 2493 N N . ASN B 1 101 ? -10.852 -1.805 -8.016 1 94.88 101 ASN B N 1
ATOM 2494 C CA . ASN B 1 101 ? -11.094 -1.529 -6.605 1 94.88 101 ASN B CA 1
ATOM 2495 C C . ASN B 1 101 ? -9.789 -1.296 -5.852 1 94.88 101 ASN B C 1
ATOM 2497 O O . ASN B 1 101 ? -9.711 -0.409 -4.996 1 94.88 101 ASN B O 1
ATOM 2501 N N . CYS B 1 102 ? -8.828 -2.094 -6.113 1 95.94 102 CYS B N 1
ATOM 2502 C CA . CYS B 1 102 ? -7.523 -1.899 -5.488 1 95.94 102 CYS B CA 1
ATOM 2503 C C . CYS B 1 102 ? -6.949 -0.536 -5.848 1 95.94 102 CYS B C 1
ATOM 2505 O O . CYS B 1 102 ? -6.504 0.205 -4.973 1 95.94 102 CYS B O 1
ATOM 2507 N N . ASP B 1 103 ? -6.965 -0.263 -7.09 1 96.25 103 ASP B N 1
ATOM 2508 C CA . ASP B 1 103 ? -6.441 1.012 -7.57 1 96.25 103 ASP B CA 1
ATOM 2509 C C . ASP B 1 103 ? -7.133 2.186 -6.879 1 96.25 103 ASP B C 1
ATOM 2511 O O . ASP B 1 103 ? -6.473 3.137 -6.453 1 96.25 103 ASP B O 1
ATOM 2515 N N . LEU B 1 104 ? -8.375 2.088 -6.812 1 94.31 104 LEU B N 1
ATOM 2516 C CA . LEU B 1 104 ? -9.172 3.125 -6.16 1 94.31 104 LEU B CA 1
ATOM 2517 C C . LEU B 1 104 ? -8.758 3.289 -4.703 1 94.31 104 LEU B C 1
ATOM 2519 O O . LEU B 1 104 ? -8.555 4.41 -4.23 1 94.31 104 LEU B O 1
ATOM 2523 N N . MET B 1 105 ? -8.562 2.254 -3.986 1 94.19 105 MET B N 1
ATOM 2524 C CA . MET B 1 105 ? -8.211 2.285 -2.57 1 94.19 105 MET B CA 1
ATOM 2525 C C . MET B 1 105 ? -6.812 2.863 -2.371 1 94.19 105 MET B C 1
ATOM 2527 O O . MET B 1 105 ? -6.574 3.607 -1.418 1 94.19 105 MET B O 1
ATOM 2531 N N . TRP B 1 106 ? -5.938 2.535 -3.246 1 96.19 106 TRP B N 1
ATOM 2532 C CA . TRP B 1 106 ? -4.57 3.027 -3.119 1 96.19 106 TRP B CA 1
ATOM 2533 C C . TRP B 1 106 ? -4.508 4.531 -3.363 1 96.19 106 TRP B C 1
ATOM 2535 O O . TRP B 1 106 ? -3.861 5.262 -2.609 1 96.19 106 TRP B O 1
ATOM 2545 N N . LYS B 1 107 ? -5.215 4.953 -4.336 1 95.44 107 LYS B N 1
ATOM 2546 C CA . LYS B 1 107 ? -5.238 6.379 -4.66 1 95.44 107 LYS B CA 1
ATOM 2547 C C . LYS B 1 107 ? -5.883 7.184 -3.535 1 95.44 107 LYS B C 1
ATOM 2549 O O . LYS B 1 107 ? -5.383 8.25 -3.16 1 95.44 107 LYS B O 1
ATOM 2554 N N . GLN B 1 108 ? -6.863 6.66 -2.957 1 93.25 108 GLN B N 1
ATOM 2555 C CA . GLN B 1 108 ? -7.66 7.406 -1.989 1 93.25 108 GLN B CA 1
ATOM 2556 C C . GLN B 1 108 ? -7.07 7.293 -0.587 1 93.25 108 GLN B C 1
ATOM 2558 O O . GLN B 1 108 ? -7.41 8.078 0.3 1 93.25 108 GLN B O 1
ATOM 2563 N N . SER B 1 109 ? -6.215 6.324 -0.382 1 93.88 109 SER B N 1
ATOM 2564 C CA . SER B 1 109 ? -5.719 6.102 0.972 1 93.88 109 SER B CA 1
ATOM 2565 C C . SER B 1 109 ? -4.195 6.207 1.024 1 93.88 109 SER B C 1
ATOM 2567 O O . SER B 1 109 ? -3.65 7.008 1.785 1 93.88 109 SER B O 1
ATOM 2569 N N . VAL B 1 110 ? -3.516 5.469 0.191 1 97 110 VAL B N 1
ATOM 2570 C CA . VAL B 1 110 ? -2.059 5.398 0.26 1 97 110 VAL B CA 1
ATOM 2571 C C . VAL B 1 110 ? -1.451 6.672 -0.317 1 97 110 VAL B C 1
ATOM 2573 O O . VAL B 1 110 ? -0.575 7.285 0.299 1 97 110 VAL B O 1
ATOM 2576 N N . TRP B 1 111 ? -1.938 7.117 -1.479 1 97.44 111 TRP B N 1
ATOM 2577 C CA . TRP B 1 111 ? -1.418 8.336 -2.09 1 97.44 111 TRP B CA 1
ATOM 2578 C C . TRP B 1 111 ? -1.581 9.531 -1.149 1 97.44 111 TRP B C 1
ATOM 2580 O O . TRP B 1 111 ? -0.614 10.242 -0.866 1 97.44 111 TRP B O 1
ATOM 2590 N N . THR B 1 112 ? -2.773 9.695 -0.666 1 97.31 112 THR B N 1
ATOM 2591 C CA . THR B 1 112 ? -3.094 10.852 0.161 1 97.31 112 THR B CA 1
ATOM 2592 C C . THR B 1 112 ? -2.289 10.836 1.457 1 97.31 112 THR B C 1
ATOM 2594 O O . THR B 1 112 ? -1.784 11.867 1.896 1 97.31 112 THR B O 1
ATOM 2597 N N . SER B 1 113 ? -2.146 9.664 2.037 1 96.31 113 SER B N 1
ATOM 2598 C CA . SER B 1 113 ? -1.384 9.539 3.275 1 96.31 113 SER B CA 1
ATOM 2599 C C . SER B 1 113 ? 0.097 9.82 3.041 1 96.31 113 SER B C 1
ATOM 2601 O O . SER B 1 113 ? 0.754 10.453 3.871 1 96.31 113 SER B O 1
ATOM 2603 N N . THR B 1 114 ? 0.627 9.375 1.937 1 97.62 114 THR B N 1
ATOM 2604 C CA . THR B 1 114 ? 2.027 9.609 1.601 1 97.62 114 THR B CA 1
ATOM 2605 C C . THR B 1 114 ? 2.291 11.094 1.376 1 97.62 114 THR B C 1
ATOM 2607 O O . THR B 1 114 ? 3.266 11.641 1.896 1 97.62 114 THR B O 1
ATOM 2610 N N . ILE B 1 115 ? 1.446 11.711 0.644 1 97.81 115 ILE B N 1
ATOM 2611 C CA . ILE B 1 115 ? 1.582 13.133 0.375 1 97.81 115 ILE B CA 1
ATOM 2612 C C . ILE B 1 115 ? 1.487 13.922 1.682 1 97.81 115 ILE B C 1
ATOM 2614 O O . ILE B 1 115 ? 2.293 14.82 1.933 1 97.81 115 ILE B O 1
ATOM 2618 N N . SER B 1 116 ? 0.532 13.539 2.516 1 97.25 116 SER B N 1
ATOM 2619 C CA . SER B 1 116 ? 0.368 14.203 3.807 1 97.25 116 SER B CA 1
ATOM 2620 C C . SER B 1 116 ? 1.626 14.062 4.66 1 97.25 116 SER B C 1
ATOM 2622 O O . SER B 1 116 ? 1.988 14.992 5.391 1 97.25 116 SER B O 1
ATOM 2624 N N . SER B 1 117 ? 2.209 12.93 4.59 1 96.19 117 SER B N 1
ATOM 2625 C CA . SER B 1 117 ? 3.428 12.695 5.355 1 96.19 117 SER B CA 1
ATOM 2626 C C . SER B 1 117 ? 4.559 13.602 4.887 1 96.19 117 SER B C 1
ATOM 2628 O O . SER B 1 117 ? 5.312 14.141 5.703 1 96.19 117 SER B O 1
ATOM 2630 N N . TYR B 1 118 ? 4.672 13.742 3.656 1 97.56 118 TYR B N 1
ATOM 2631 C CA . TYR B 1 118 ? 5.664 14.656 3.102 1 97.56 118 TYR B CA 1
ATOM 2632 C C . TYR B 1 118 ? 5.387 16.094 3.533 1 97.56 118 TYR B C 1
ATOM 2634 O O . TYR B 1 118 ? 6.305 16.812 3.936 1 97.56 118 TYR B O 1
ATOM 2642 N N . LEU B 1 119 ? 4.152 16.5 3.398 1 97.69 119 LEU B N 1
ATOM 2643 C CA . LEU B 1 119 ? 3.764 17.844 3.816 1 97.69 119 LEU B CA 1
ATOM 2644 C C . LEU B 1 119 ? 4.066 18.062 5.293 1 97.69 119 LEU B C 1
ATOM 2646 O O . LEU B 1 119 ? 4.496 19.156 5.688 1 97.69 119 LEU B O 1
ATOM 2650 N N . ALA B 1 120 ? 3.832 17.031 6.066 1 95.94 120 ALA B N 1
ATOM 2651 C CA . ALA B 1 120 ? 4.125 17.125 7.492 1 95.94 120 ALA B CA 1
ATOM 2652 C C . ALA B 1 120 ? 5.617 17.328 7.734 1 95.94 120 ALA B C 1
ATOM 2654 O O . ALA B 1 120 ? 6.02 18.172 8.531 1 95.94 120 ALA B O 1
ATOM 2655 N N . ALA B 1 121 ? 6.371 16.578 7.051 1 96.19 121 ALA B N 1
ATOM 2656 C CA . ALA B 1 121 ? 7.82 16.688 7.203 1 96.19 121 ALA B CA 1
ATOM 2657 C C . ALA B 1 121 ? 8.312 18.078 6.836 1 96.19 121 ALA B C 1
ATOM 2659 O O . ALA B 1 121 ? 9.25 18.594 7.445 1 96.19 121 ALA B O 1
ATOM 2660 N N . LYS B 1 122 ? 7.633 18.703 5.926 1 96.62 122 LYS B N 1
ATOM 2661 C CA . LYS B 1 122 ? 8.109 19.969 5.371 1 96.62 122 LYS B CA 1
ATOM 2662 C C . LYS B 1 122 ? 7.48 21.156 6.094 1 96.62 122 LYS B C 1
ATOM 2664 O O . LYS B 1 122 ? 8.141 22.172 6.312 1 96.62 122 LYS B O 1
ATOM 2669 N N . HIS B 1 123 ? 6.227 21 6.531 1 97.31 123 HIS B N 1
ATOM 2670 C CA . HIS B 1 123 ? 5.496 22.203 6.879 1 97.31 123 HIS B CA 1
ATOM 2671 C C . HIS B 1 123 ? 4.93 22.125 8.289 1 97.31 123 HIS B C 1
ATOM 2673 O O . HIS B 1 123 ? 4.355 23.094 8.797 1 97.31 123 HIS B O 1
ATOM 2679 N N . LEU B 1 124 ? 5.051 21 8.938 1 95.81 124 LEU B N 1
ATOM 2680 C CA . LEU B 1 124 ? 4.535 20.859 10.289 1 95.81 124 LEU B CA 1
ATOM 2681 C C . LEU B 1 124 ? 5.441 21.562 11.289 1 95.81 124 LEU B C 1
ATOM 2683 O O . LEU B 1 124 ? 6.668 21.484 11.188 1 95.81 124 LEU B O 1
ATOM 2687 N N . LYS B 1 125 ? 4.84 22.25 12.234 1 94.06 125 LYS B N 1
ATOM 2688 C CA . LYS B 1 125 ? 5.602 22.844 13.328 1 94.06 125 LYS B CA 1
ATOM 2689 C C . LYS B 1 125 ? 6.191 21.766 14.234 1 94.06 125 LYS B C 1
ATOM 2691 O O . LYS B 1 125 ? 5.688 20.641 14.281 1 94.06 125 LYS B O 1
ATOM 2696 N N . GLU B 1 126 ? 7.301 22.188 14.883 1 92.25 126 GLU B N 1
ATOM 2697 C CA . GLU B 1 126 ? 7.727 21.344 15.992 1 92.25 126 GLU B CA 1
ATOM 2698 C C . GLU B 1 126 ? 6.578 21.094 16.969 1 92.25 126 GLU B C 1
ATOM 2700 O O . GLU B 1 126 ? 5.809 22 17.281 1 92.25 126 GLU B O 1
ATOM 2705 N N . GLY B 1 127 ? 6.484 19.828 17.328 1 83.44 127 GLY B N 1
ATOM 2706 C CA . GLY B 1 127 ? 5.402 19.469 18.234 1 83.44 127 GLY B CA 1
ATOM 2707 C C . GLY B 1 127 ? 4.055 19.375 17.547 1 83.44 127 GLY B C 1
ATOM 2708 O O . GLY B 1 127 ? 3.029 19.172 18.203 1 83.44 127 GLY B O 1
ATOM 2709 N N . GLY B 1 128 ? 4.008 19.516 16.203 1 85.56 128 GLY B N 1
ATOM 2710 C CA . GLY B 1 128 ? 2.764 19.484 15.453 1 85.56 128 GLY B CA 1
ATOM 2711 C C . GLY B 1 128 ? 2.154 18.094 15.375 1 85.56 128 GLY B C 1
ATOM 2712 O O . GLY B 1 128 ? 2.723 17.141 15.898 1 85.56 128 GLY B O 1
ATOM 2713 N N . LEU B 1 129 ? 0.927 18.016 14.688 1 83.5 129 LEU B N 1
ATOM 2714 C CA . LEU B 1 129 ? 0.176 16.766 14.641 1 83.5 129 LEU B CA 1
ATOM 2715 C C . LEU B 1 129 ? -0.16 16.391 13.203 1 83.5 129 LEU B C 1
ATOM 2717 O O . LEU B 1 129 ? -0.627 17.219 12.43 1 83.5 129 LEU B O 1
ATOM 2721 N N . LEU B 1 130 ? 0.184 15.141 12.945 1 89.81 130 LEU B N 1
ATOM 2722 C CA . LEU B 1 130 ? -0.269 14.531 11.703 1 89.81 130 LEU B CA 1
ATOM 2723 C C . LEU B 1 130 ? -1.216 13.367 11.977 1 89.81 130 LEU B C 1
ATOM 2725 O O . LEU B 1 130 ? -0.889 12.461 12.75 1 89.81 130 LEU B O 1
ATOM 2729 N N . THR B 1 131 ? -2.414 13.469 11.375 1 85.5 131 THR B N 1
ATOM 2730 C CA . THR B 1 131 ? -3.33 12.336 11.469 1 85.5 131 THR B CA 1
ATOM 2731 C C . THR B 1 131 ? -3.541 11.695 10.102 1 85.5 131 THR B C 1
ATOM 2733 O O . THR B 1 131 ? -3.648 12.391 9.094 1 85.5 131 THR B O 1
ATOM 2736 N N . LEU B 1 132 ? -3.502 10.398 10.109 1 89.25 132 LEU B N 1
ATOM 2737 C CA . LEU B 1 132 ? -3.85 9.602 8.938 1 89.25 132 LEU B CA 1
ATOM 2738 C C . LEU B 1 132 ? -5.066 8.727 9.219 1 89.25 132 LEU B C 1
ATOM 2740 O O . LEU B 1 132 ? -5.438 8.523 10.375 1 89.25 132 LEU B O 1
ATOM 2744 N N . THR B 1 133 ? -5.645 8.281 8.18 1 84.19 133 THR B N 1
ATOM 2745 C CA . THR B 1 133 ? -6.855 7.484 8.352 1 84.19 133 THR B CA 1
ATOM 2746 C C . THR B 1 133 ? -6.539 5.992 8.297 1 84.19 133 THR B C 1
ATOM 2748 O O . THR B 1 133 ? -6.227 5.461 7.23 1 84.19 133 THR B O 1
ATOM 2751 N N . GLY B 1 134 ? -6.668 5.352 9.453 1 82 134 GLY B N 1
ATOM 2752 C CA . GLY B 1 134 ? -6.492 3.91 9.531 1 82 134 GLY B CA 1
ATOM 2753 C C . GLY B 1 134 ? -7.805 3.148 9.5 1 82 134 GLY B C 1
ATOM 2754 O O . GLY B 1 134 ? -8.812 3.656 9 1 82 134 GLY B O 1
ATOM 2755 N N . ALA B 1 135 ? -7.758 1.914 9.711 1 78.19 135 ALA B N 1
ATOM 2756 C CA . ALA B 1 135 ? -8.922 1.034 9.805 1 78.19 135 ALA B CA 1
ATOM 2757 C C . ALA B 1 135 ? -8.578 -0.252 10.547 1 78.19 135 ALA B C 1
ATOM 2759 O O . ALA B 1 135 ? -7.422 -0.684 10.555 1 78.19 135 ALA B O 1
ATOM 2760 N N . LYS B 1 136 ? -9.625 -0.894 11.156 1 71.25 136 LYS B N 1
ATOM 2761 C CA . LYS B 1 136 ? -9.445 -2.213 11.758 1 71.25 136 LYS B CA 1
ATOM 2762 C C . LYS B 1 136 ? -9.031 -3.244 10.711 1 71.25 136 LYS B C 1
ATOM 2764 O O . LYS B 1 136 ? -8.289 -4.184 11.016 1 71.25 136 LYS B O 1
ATOM 2769 N N . ALA B 1 137 ? -9.445 -3.008 9.562 1 74.75 137 ALA B N 1
ATOM 2770 C CA . ALA B 1 137 ? -9.164 -3.896 8.438 1 74.75 137 ALA B CA 1
ATOM 2771 C C . ALA B 1 137 ? -7.66 -4.02 8.203 1 74.75 137 ALA B C 1
ATOM 2773 O O . ALA B 1 137 ? -7.203 -4.949 7.531 1 74.75 137 ALA B O 1
ATOM 2774 N N . ALA B 1 138 ? -6.906 -3.146 8.734 1 77 138 ALA B N 1
ATOM 2775 C CA . ALA B 1 138 ? -5.457 -3.182 8.57 1 77 138 ALA B CA 1
ATOM 2776 C C . ALA B 1 138 ? -4.84 -4.305 9.406 1 77 138 ALA B C 1
ATOM 2778 O O . ALA B 1 138 ? -3.713 -4.73 9.141 1 77 138 ALA B O 1
ATOM 2779 N N . LEU B 1 139 ? -5.566 -4.766 10.359 1 69.56 139 LEU B N 1
ATOM 2780 C CA . LEU B 1 139 ? -4.973 -5.641 11.359 1 69.56 139 LEU B CA 1
ATOM 2781 C C . LEU B 1 139 ? -5.379 -7.094 11.133 1 69.56 139 LEU B C 1
ATOM 2783 O O . LEU B 1 139 ? -4.852 -8 11.781 1 69.56 139 LEU B O 1
ATOM 2787 N N . GLU B 1 140 ? -6.277 -7.297 10.273 1 76.12 140 GLU B N 1
ATOM 2788 C CA . GLU B 1 140 ? -6.754 -8.641 9.977 1 76.12 140 GLU B CA 1
ATOM 2789 C C . GLU B 1 140 ? -6.934 -8.844 8.469 1 76.12 140 GLU B C 1
ATOM 2791 O O . GLU B 1 140 ? -6.934 -7.875 7.707 1 76.12 140 GLU B O 1
ATOM 2796 N N . GLY B 1 141 ? -7.062 -10.172 8.188 1 83.44 141 GLY B N 1
ATOM 2797 C CA . GLY B 1 141 ? -7.348 -10.453 6.793 1 83.44 141 GLY B CA 1
ATOM 2798 C C . GLY B 1 141 ? -8.695 -9.93 6.34 1 83.44 141 GLY B C 1
ATOM 2799 O O . GLY B 1 141 ? -9.664 -9.969 7.102 1 83.44 141 GLY B O 1
ATOM 2800 N N . THR B 1 142 ? -8.688 -9.461 5.09 1 86.75 142 THR B N 1
ATOM 2801 C CA . THR B 1 142 ? -9.906 -8.922 4.508 1 86.75 142 THR B CA 1
ATOM 2802 C C . THR B 1 142 ? -10.227 -9.602 3.184 1 86.75 142 THR B C 1
ATOM 2804 O O . THR B 1 142 ? -10.125 -8.992 2.121 1 86.75 142 THR B O 1
ATOM 2807 N N . PRO B 1 143 ? -10.719 -10.836 3.271 1 87.44 143 PRO B N 1
ATOM 2808 C CA . PRO B 1 143 ? -10.914 -11.609 2.043 1 87.44 143 PRO B CA 1
ATOM 2809 C C . PRO B 1 143 ? -11.953 -10.984 1.113 1 87.44 143 PRO B C 1
ATOM 2811 O O . PRO B 1 143 ? -11.914 -11.203 -0.1 1 87.44 143 PRO B O 1
ATOM 2814 N N . GLY B 1 144 ? -12.844 -10.141 1.605 1 90.62 144 GLY B N 1
ATOM 2815 C CA . GLY B 1 144 ? -13.844 -9.5 0.768 1 90.62 144 GLY B CA 1
ATOM 2816 C C . GLY B 1 144 ? -13.508 -8.055 0.437 1 90.62 144 GLY B C 1
ATOM 2817 O O . GLY B 1 144 ? -14.312 -7.355 -0.184 1 90.62 144 GLY B O 1
ATOM 2818 N N . MET B 1 145 ? -12.375 -7.613 0.885 1 91.62 145 MET B N 1
ATOM 2819 C CA . MET B 1 145 ? -11.945 -6.234 0.667 1 91.62 145 MET B CA 1
ATOM 2820 C C . MET B 1 145 ? -10.43 -6.148 0.558 1 91.62 145 MET B C 1
ATOM 2822 O O . MET B 1 145 ? -9.789 -5.418 1.312 1 91.62 145 MET B O 1
ATOM 2826 N N . MET B 1 146 ? -9.914 -6.746 -0.47 1 93.56 146 MET B N 1
ATOM 2827 C CA . MET B 1 146 ? -8.461 -6.906 -0.6 1 93.56 146 MET B CA 1
ATOM 2828 C C . MET B 1 146 ? -7.777 -5.555 -0.749 1 93.56 146 MET B C 1
ATOM 2830 O O . MET B 1 146 ? -6.781 -5.281 -0.078 1 93.56 146 MET B O 1
ATOM 2834 N N . GLY B 1 147 ? -8.359 -4.758 -1.652 1 94.31 147 GLY B N 1
ATOM 2835 C CA . GLY B 1 147 ? -7.777 -3.439 -1.856 1 94.31 147 GLY B CA 1
ATOM 2836 C C . GLY B 1 147 ? -7.7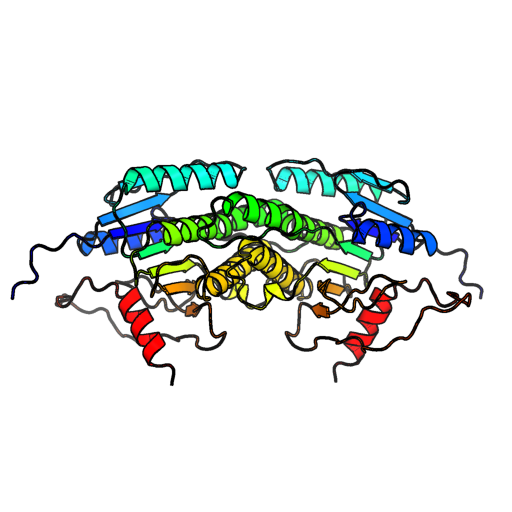97 -2.58 -0.607 1 94.31 147 GLY B C 1
ATOM 2837 O O . GLY B 1 147 ? -6.82 -1.889 -0.308 1 94.31 147 GLY B O 1
ATOM 2838 N N . TYR B 1 148 ? -8.867 -2.674 0.108 1 92.62 148 TYR B N 1
ATOM 2839 C CA . TYR B 1 148 ? -9.031 -1.892 1.328 1 92.62 148 TYR B CA 1
ATOM 2840 C C . TYR B 1 148 ? -8.039 -2.334 2.396 1 92.62 148 TYR B C 1
ATOM 2842 O O . TYR B 1 148 ? -7.355 -1.506 3 1 92.62 148 TYR B O 1
ATOM 2850 N N . GLY B 1 149 ? -7.922 -3.586 2.637 1 91.06 149 GLY B N 1
ATOM 2851 C CA . GLY B 1 149 ? -6.988 -4.117 3.619 1 91.06 149 GLY B CA 1
ATOM 2852 C C . GLY B 1 149 ? -5.543 -3.756 3.328 1 91.06 149 GLY B C 1
ATOM 2853 O O . GLY B 1 149 ? -4.809 -3.342 4.227 1 91.06 149 GLY B O 1
ATOM 2854 N N . MET B 1 150 ? -5.16 -3.891 2.133 1 94.75 150 MET B N 1
ATOM 2855 C CA . MET B 1 150 ? -3.795 -3.551 1.741 1 94.75 150 MET B CA 1
ATOM 2856 C C . MET B 1 150 ? -3.51 -2.074 1.986 1 94.75 150 MET B C 1
ATOM 2858 O O . MET B 1 150 ? -2.482 -1.725 2.572 1 94.75 150 MET B O 1
ATOM 2862 N N . ALA B 1 151 ? -4.391 -1.27 1.523 1 95.06 151 ALA B N 1
ATOM 2863 C CA . ALA B 1 151 ? -4.207 0.175 1.625 1 95.06 151 ALA B CA 1
ATOM 2864 C C . ALA B 1 151 ? -4.086 0.612 3.082 1 95.06 151 ALA B C 1
ATOM 2866 O O . ALA B 1 151 ? -3.168 1.354 3.441 1 95.06 151 ALA B O 1
ATOM 2867 N N . LYS B 1 152 ? -4.961 0.137 3.824 1 89.94 152 LYS B N 1
ATOM 2868 C CA . LYS B 1 152 ? -4.984 0.57 5.219 1 89.94 152 LYS B CA 1
ATOM 2869 C C . LYS B 1 152 ? -3.807 -0.01 5.996 1 89.94 152 LYS B C 1
ATOM 2871 O O . LYS B 1 152 ? -3.283 0.631 6.91 1 89.94 152 LYS B O 1
ATOM 2876 N N . SER B 1 153 ? -3.438 -1.2 5.746 1 89.81 153 SER B N 1
ATOM 2877 C CA . SER B 1 153 ? -2.223 -1.738 6.344 1 89.81 153 SER B CA 1
ATOM 2878 C C . SER B 1 153 ? -1.01 -0.878 6.004 1 89.81 153 SER B C 1
ATOM 2880 O O . SER B 1 153 ? -0.155 -0.637 6.859 1 89.81 153 SER B O 1
ATOM 2882 N N . ALA B 1 154 ? -0.933 -0.496 4.777 1 94.19 154 ALA B N 1
ATOM 2883 C CA . ALA B 1 154 ? 0.151 0.385 4.352 1 94.19 154 ALA B CA 1
ATOM 2884 C C . ALA B 1 154 ? 0.136 1.692 5.141 1 94.19 154 ALA B C 1
ATOM 2886 O O . ALA B 1 154 ? 1.187 2.182 5.562 1 94.19 154 ALA B O 1
ATOM 2887 N N . VAL B 1 155 ? -1.022 2.219 5.375 1 92.19 155 VAL B N 1
ATOM 2888 C CA . VAL B 1 155 ? -1.168 3.469 6.113 1 92.19 155 VAL B CA 1
ATOM 2889 C C . VAL B 1 155 ? -0.707 3.275 7.555 1 92.19 155 VAL B C 1
ATOM 2891 O O . VAL B 1 155 ? -0.019 4.133 8.117 1 92.19 155 VAL B O 1
ATOM 2894 N N . HIS B 1 156 ? -1.097 2.203 8.125 1 86.19 156 HIS B N 1
ATOM 2895 C CA . HIS B 1 156 ? -0.653 1.909 9.484 1 86.19 156 HIS B CA 1
ATOM 2896 C C . HIS B 1 156 ? 0.867 1.812 9.555 1 86.19 156 HIS B C 1
ATOM 2898 O O . HIS B 1 156 ? 1.481 2.332 10.492 1 86.19 156 HIS B O 1
ATOM 2904 N N . GLN B 1 157 ? 1.397 1.095 8.648 1 86.94 157 GLN B N 1
ATOM 2905 C CA . GLN B 1 157 ? 2.852 0.971 8.602 1 86.94 157 GLN B CA 1
ATOM 2906 C C . GLN B 1 157 ? 3.514 2.334 8.43 1 86.94 157 GLN B C 1
ATOM 2908 O O . GLN B 1 157 ? 4.555 2.605 9.031 1 86.94 157 GLN B O 1
ATOM 2913 N N . LEU B 1 158 ? 2.98 3.111 7.57 1 92.38 158 LEU B N 1
ATOM 2914 C CA . LEU B 1 158 ? 3.475 4.469 7.363 1 92.38 158 LEU B CA 1
ATOM 2915 C C . LEU B 1 158 ? 3.471 5.254 8.672 1 92.38 158 LEU B C 1
ATOM 2917 O O . LEU B 1 158 ? 4.453 5.922 9 1 92.38 158 LEU B O 1
ATOM 2921 N N . CYS B 1 159 ? 2.4 5.148 9.367 1 85.94 159 CYS B N 1
ATOM 2922 C CA . CYS B 1 159 ? 2.285 5.848 10.648 1 85.94 159 CYS B CA 1
ATOM 2923 C C . CYS B 1 159 ? 3.379 5.398 11.609 1 85.94 159 CYS B C 1
ATOM 2925 O O . CYS B 1 159 ? 4.008 6.23 12.273 1 85.94 159 CYS B O 1
ATOM 2927 N N . GLN B 1 160 ? 3.592 4.105 11.672 1 84.62 160 GLN B N 1
ATOM 2928 C CA . GLN B 1 160 ? 4.652 3.562 12.508 1 84.62 160 GLN B CA 1
ATOM 2929 C C . GLN B 1 160 ? 6.02 4.098 12.094 1 84.62 160 GLN B C 1
ATOM 2931 O O . GLN B 1 160 ? 6.848 4.434 12.938 1 84.62 160 GLN B O 1
ATOM 2936 N N . SER B 1 161 ? 6.223 4.168 10.852 1 89.44 161 SER B N 1
ATOM 2937 C CA . SER B 1 161 ? 7.492 4.648 10.312 1 89.44 161 SER B CA 1
ATOM 2938 C C . SER B 1 161 ? 7.707 6.121 10.633 1 89.44 161 SER B C 1
ATOM 2940 O O . SER B 1 161 ? 8.812 6.531 10.992 1 89.44 161 SER B O 1
ATOM 2942 N N . LEU B 1 162 ? 6.676 6.879 10.547 1 89.88 162 LEU B N 1
ATOM 2943 C CA . LEU B 1 162 ? 6.746 8.312 10.82 1 89.88 162 LEU B CA 1
ATOM 2944 C C . LEU B 1 162 ? 7.016 8.57 12.297 1 89.88 162 LEU B C 1
ATOM 2946 O O . LEU B 1 162 ? 7.645 9.57 12.656 1 89.88 162 LEU B O 1
ATOM 2950 N N . ALA B 1 163 ? 6.527 7.734 13.141 1 81.75 163 ALA B N 1
ATOM 2951 C CA . ALA B 1 163 ? 6.676 7.883 14.586 1 81.75 163 ALA B CA 1
ATOM 2952 C C . ALA B 1 163 ? 8.086 7.496 15.031 1 81.75 163 ALA B C 1
ATOM 2954 O O . ALA B 1 163 ? 8.484 7.773 16.172 1 81.75 163 ALA B O 1
ATOM 2955 N N . SER B 1 164 ? 8.82 6.855 14.18 1 83.38 164 SER B N 1
ATOM 2956 C CA . SER B 1 164 ? 10.164 6.402 14.508 1 83.38 164 SER B CA 1
ATOM 2957 C C . SER B 1 164 ? 11.172 7.551 14.438 1 83.38 164 SER B C 1
ATOM 2959 O O . SER B 1 164 ? 10.922 8.555 13.758 1 83.38 164 SER B O 1
ATOM 2961 N N . LYS B 1 165 ? 12.328 7.328 15.156 1 85.25 165 LYS B N 1
ATOM 2962 C CA . LYS B 1 165 ? 13.406 8.312 15.102 1 85.25 165 LYS B CA 1
ATOM 2963 C C . LYS B 1 165 ? 13.945 8.461 13.68 1 85.25 165 LYS B C 1
ATOM 2965 O O . LYS B 1 165 ? 14.07 7.477 12.953 1 85.25 165 LYS B O 1
ATOM 2970 N N . ASN B 1 166 ? 14.266 9.617 13.281 1 88.75 166 ASN B N 1
ATOM 2971 C CA . ASN B 1 166 ? 14.891 9.953 12 1 88.75 166 ASN B CA 1
ATOM 2972 C C . ASN B 1 166 ? 13.93 9.727 10.836 1 88.75 166 ASN B C 1
ATOM 2974 O O . ASN B 1 166 ? 14.359 9.352 9.742 1 88.75 166 ASN B O 1
ATOM 2978 N N . SER B 1 167 ? 12.688 9.867 11.086 1 91.75 167 SER B N 1
ATOM 2979 C CA . SER B 1 167 ? 11.68 9.688 10.039 1 91.75 167 SER B CA 1
ATOM 2980 C C . SER B 1 167 ? 11.594 10.922 9.141 1 91.75 167 SER B C 1
ATOM 2982 O O . SER B 1 167 ? 11 10.867 8.062 1 91.75 167 SER B O 1
ATOM 2984 N N . GLY B 1 168 ? 12.203 12.016 9.523 1 93.88 168 GLY B N 1
ATOM 2985 C CA . GLY B 1 168 ? 12.109 13.281 8.812 1 93.88 168 GLY B CA 1
ATOM 2986 C C . GLY B 1 168 ? 11.047 14.203 9.375 1 93.88 168 GLY B C 1
ATOM 2987 O O . GLY B 1 168 ? 10.961 15.367 8.992 1 93.88 168 GLY B O 1
ATOM 2988 N N . MET B 1 169 ? 10.328 13.703 10.336 1 92.94 169 MET B N 1
ATOM 2989 C CA . MET B 1 169 ? 9.297 14.508 10.992 1 92.94 169 MET B CA 1
ATOM 2990 C C . MET B 1 169 ? 9.93 15.547 11.914 1 92.94 169 MET B C 1
ATOM 2992 O O . MET B 1 169 ? 11.016 15.328 12.445 1 92.94 169 MET B O 1
ATOM 2996 N N . PRO B 1 170 ? 9.266 16.672 12.078 1 93.5 170 PRO B N 1
ATOM 2997 C CA . PRO B 1 170 ? 9.789 17.672 13.016 1 93.5 170 PRO B CA 1
ATOM 2998 C C . PRO B 1 170 ? 9.875 17.141 14.453 1 93.5 170 PRO B C 1
ATOM 3000 O O . PRO B 1 170 ? 9.102 16.25 14.828 1 93.5 170 PRO B O 1
ATOM 3003 N N . SER B 1 171 ? 10.781 17.75 15.156 1 91.06 171 SER B N 1
ATOM 3004 C CA . SER B 1 171 ? 11 17.328 16.531 1 91.06 171 SER B CA 1
ATOM 3005 C C . SER B 1 171 ? 9.734 17.469 17.359 1 91.06 171 SER B C 1
ATOM 3007 O O . SER B 1 171 ? 9.031 18.469 17.266 1 91.06 171 SER B O 1
ATOM 3009 N N . GLY B 1 172 ? 9.422 16.375 18.109 1 84.06 172 GLY B N 1
ATOM 3010 C CA . GLY B 1 172 ? 8.297 16.422 19.031 1 84.06 172 GLY B CA 1
ATOM 3011 C C . GLY B 1 172 ? 6.957 16.25 18.344 1 84.06 172 GLY B C 1
ATOM 3012 O O . GLY B 1 172 ? 5.914 16.25 19.016 1 84.06 172 GLY B O 1
ATOM 3013 N N . SER B 1 173 ? 6.996 16.172 17.047 1 84.81 173 SER B N 1
ATOM 3014 C CA . SER B 1 173 ? 5.738 15.984 16.344 1 84.81 173 SER B CA 1
ATOM 3015 C C . SER B 1 173 ? 5.188 14.578 16.578 1 84.81 173 SER B C 1
ATOM 3017 O O . SER B 1 173 ? 5.906 13.695 17.047 1 84.81 173 SER B O 1
ATOM 3019 N N . THR B 1 174 ? 3.836 14.461 16.312 1 78.81 174 THR B N 1
ATOM 3020 C CA . THR B 1 174 ? 3.15 13.188 16.5 1 78.81 174 THR B CA 1
ATOM 3021 C C . THR B 1 174 ? 2.416 12.781 15.219 1 78.81 174 THR B C 1
ATOM 3023 O O . THR B 1 174 ? 1.81 13.625 14.555 1 78.81 174 THR B O 1
ATOM 3026 N N . ALA B 1 175 ? 2.604 11.539 14.906 1 85.19 175 ALA B N 1
ATOM 3027 C CA . ALA B 1 175 ? 1.829 10.938 13.82 1 85.19 175 ALA B CA 1
ATOM 3028 C C . ALA B 1 175 ? 0.902 9.852 14.352 1 85.19 175 ALA B C 1
ATOM 3030 O O . ALA B 1 175 ? 1.35 8.922 15.023 1 85.19 175 ALA B O 1
ATOM 3031 N N . VAL B 1 176 ? -0.476 9.977 13.969 1 76.94 176 VAL B N 1
ATOM 3032 C CA . VAL B 1 176 ? -1.441 9.023 14.5 1 76.94 176 VAL B CA 1
ATOM 3033 C C . VAL B 1 176 ? -2.391 8.57 13.391 1 76.94 176 VAL B C 1
ATOM 3035 O O . VAL B 1 176 ? -2.75 9.359 12.516 1 76.94 176 VAL B O 1
ATOM 3038 N N . ALA B 1 177 ? -2.68 7.266 13.438 1 79.06 177 ALA B N 1
ATOM 3039 C CA . ALA B 1 177 ? -3.727 6.746 12.562 1 79.06 177 ALA B CA 1
ATOM 3040 C C . ALA B 1 177 ? -5.078 6.734 13.273 1 79.06 177 ALA B C 1
ATOM 3042 O O . ALA B 1 177 ? -5.211 6.168 14.359 1 79.06 177 ALA B O 1
ATOM 3043 N N . VAL B 1 178 ? -6.035 7.379 12.586 1 71.25 178 VAL B N 1
ATOM 3044 C CA . VAL B 1 178 ? -7.383 7.438 13.148 1 71.25 178 VAL B CA 1
ATOM 3045 C C . VAL B 1 178 ? -8.258 6.371 12.508 1 71.25 178 VAL B C 1
ATOM 3047 O O . VAL B 1 178 ? -8.242 6.199 11.281 1 71.25 178 VAL B O 1
ATOM 3050 N N . LEU B 1 179 ? -8.898 5.449 13.242 1 63.12 179 LEU B N 1
ATOM 3051 C CA . LEU B 1 179 ? -9.82 4.434 12.742 1 63.12 179 LEU B CA 1
ATOM 3052 C C . LEU B 1 179 ? -11.266 4.922 12.82 1 63.12 179 LEU B C 1
ATOM 3054 O O . LEU B 1 179 ? -11.844 4.98 13.906 1 63.12 179 LEU B O 1
ATOM 3058 N N . PRO B 1 180 ? -11.82 5.414 11.672 1 54.28 180 PRO B N 1
ATOM 3059 C CA . PRO B 1 180 ? -13.172 5.98 11.703 1 54.28 180 PRO B CA 1
ATOM 3060 C C . PRO B 1 180 ? -14.219 4.98 12.18 1 54.28 180 PRO B C 1
ATOM 3062 O O . PRO B 1 180 ? -15.266 5.375 12.711 1 54.28 180 PRO B O 1
ATOM 3065 N N . GLY B 1 181 ? -14.266 3.699 12.734 1 42.75 181 GLY B N 1
ATOM 3066 C CA . GLY B 1 181 ? -15.359 2.834 13.156 1 42.75 181 GLY B CA 1
ATOM 3067 C C . GLY B 1 181 ? -16.375 3.535 14.039 1 42.75 181 GLY B C 1
ATOM 3068 O O . GLY B 1 181 ? -16.266 4.738 14.289 1 42.75 181 GLY B O 1
ATOM 3069 N N . SER B 1 182 ? -17.219 2.521 15.016 1 32.94 182 SER B N 1
ATOM 3070 C CA . SER B 1 182 ? -18.422 2.936 15.734 1 32.94 182 SER B CA 1
ATOM 3071 C C . SER B 1 182 ? -18.188 4.242 16.484 1 32.94 182 SER B C 1
ATOM 3073 O O . SER B 1 182 ? -18.719 5.289 16.094 1 32.94 182 SER B O 1
ATOM 3075 N N . ARG B 1 183 ? -18.328 4.129 17.953 1 29.83 183 ARG B N 1
ATOM 3076 C CA . ARG B 1 183 ? -18.562 5.324 18.75 1 29.83 183 ARG B CA 1
ATOM 3077 C C . ARG B 1 183 ? -17.391 6.289 18.656 1 29.83 183 ARG B C 1
ATOM 3079 O O . ARG B 1 183 ? -16.25 5.926 18.953 1 29.83 183 ARG B O 1
ATOM 3086 N N . CYS B 1 184 ? -17.328 6.879 17.609 1 30.61 184 CYS B N 1
ATOM 3087 C CA . CYS B 1 184 ? -16.5 8 17.188 1 30.61 184 CYS B CA 1
ATOM 3088 C C . CYS B 1 184 ? -16.266 8.977 18.328 1 30.61 184 CYS B C 1
ATOM 3090 O O . CYS B 1 184 ? -17.219 9.406 18.984 1 30.61 184 CYS B O 1
ATOM 3092 N N . ILE B 1 185 ? -15.281 8.836 19.031 1 28.47 185 ILE B N 1
ATOM 3093 C CA . ILE B 1 185 ? -15.023 9.969 19.922 1 28.47 185 ILE B CA 1
ATOM 3094 C C . ILE B 1 185 ? -15.008 11.258 19.109 1 28.47 185 ILE B C 1
ATOM 3096 O O . ILE B 1 185 ? -14.242 11.391 18.156 1 28.47 185 ILE B O 1
ATOM 3100 N N . PHE B 1 186 ? -16 11.922 18.969 1 28.75 186 PHE B N 1
ATOM 3101 C CA . PHE B 1 186 ? -16.391 13.211 18.406 1 28.75 186 PHE B CA 1
ATOM 3102 C C . PHE B 1 186 ? -15.359 14.281 18.766 1 28.75 186 PHE B C 1
ATOM 3104 O O . PHE B 1 186 ? -15.055 14.484 19.938 1 28.75 186 PHE B O 1
ATOM 3111 N N . LEU B 1 187 ? -14.391 14.758 17.906 1 31.28 187 LEU B N 1
ATOM 3112 C CA . LEU B 1 187 ? -14.445 16.219 17.938 1 31.28 187 LEU B CA 1
ATOM 3113 C C . LEU B 1 187 ? -15.852 16.703 18.281 1 31.28 187 LEU B C 1
ATOM 3115 O O . LEU B 1 187 ? -16.797 15.914 18.281 1 31.28 187 LEU B O 1
ATOM 3119 N N . SER B 1 188 ? -16.141 17.969 18.094 1 30.48 188 SER B N 1
ATOM 3120 C CA . SER B 1 188 ? -17.516 18.453 18.188 1 30.48 188 SER B CA 1
ATOM 3121 C C . SER B 1 188 ? -18.453 17.625 17.328 1 30.48 188 SER B C 1
ATOM 3123 O O . SER B 1 188 ? -18.734 17.969 16.172 1 30.48 188 SER B O 1
ATOM 3125 N N . GLY B 1 189 ? -18.812 16.328 17.656 1 31.31 189 GLY B N 1
ATOM 3126 C CA . GLY B 1 189 ? -19.859 15.531 17.062 1 31.31 189 GLY B CA 1
ATOM 3127 C C . GLY B 1 189 ? -19.344 14.445 16.125 1 31.31 189 GLY B C 1
ATOM 3128 O O . GLY B 1 189 ? -20.109 13.789 15.43 1 31.31 189 GLY B O 1
ATOM 3129 N N . VAL B 1 190 ? -18.141 14.531 15.602 1 30.52 190 VAL B N 1
ATOM 3130 C CA . VAL B 1 190 ? -17.703 13.453 14.727 1 30.52 190 VAL B CA 1
ATOM 3131 C C . VAL B 1 190 ? -17.047 12.352 15.547 1 30.52 190 VAL B C 1
ATOM 3133 O O . VAL B 1 190 ? -16.188 12.625 16.391 1 30.52 190 VAL B O 1
ATOM 3136 N N . GLU B 1 191 ? -17.609 11.195 15.688 1 33.22 191 GLU B N 1
ATOM 3137 C CA . GLU B 1 191 ? -17.219 9.953 16.359 1 33.22 191 GLU B CA 1
ATOM 3138 C C . GLU B 1 191 ? -15.953 9.375 15.734 1 33.22 191 GLU B C 1
ATOM 3140 O O . GLU B 1 191 ? -15.945 9.016 14.555 1 33.22 191 GLU B O 1
ATOM 3145 N N . TRP B 1 192 ? -14.82 10.039 16.062 1 36.88 192 TRP B N 1
ATOM 3146 C CA . TRP B 1 192 ? -13.609 9.344 15.633 1 36.88 192 TRP B CA 1
ATOM 3147 C C . TRP B 1 192 ? -13.211 8.273 16.656 1 36.88 192 TRP B C 1
ATOM 3149 O O . TRP B 1 192 ? -13.289 8.5 17.859 1 36.88 192 TRP B O 1
ATOM 3159 N N . GLN B 1 193 ? -13.398 7.016 16.531 1 34.5 193 GLN B N 1
ATOM 3160 C CA . GLN B 1 193 ? -13.062 5.93 17.438 1 34.5 193 GLN B CA 1
ATOM 3161 C C . GLN B 1 193 ? -11.562 5.852 17.672 1 34.5 193 GLN B C 1
ATOM 3163 O O . GLN B 1 193 ? -10.82 6.75 17.281 1 34.5 193 GLN B O 1
ATOM 3168 N N . LEU B 1 194 ? -11.078 4.672 17.297 1 37.09 194 LEU B N 1
ATOM 3169 C CA . LEU B 1 194 ? -9.859 3.953 17.656 1 37.09 194 LEU B CA 1
ATOM 3170 C C . LEU B 1 194 ? -8.648 4.574 16.969 1 37.09 194 LEU B C 1
ATOM 3172 O O . LEU B 1 194 ? -8.695 4.895 15.781 1 37.09 194 LEU B O 1
ATOM 3176 N N . LEU B 1 195 ? -7.785 5.277 17.859 1 39.72 195 LEU B N 1
ATOM 3177 C CA . LEU B 1 195 ? -6.531 5.82 17.344 1 39.72 195 LEU B CA 1
ATOM 3178 C C . LEU B 1 195 ? -5.434 4.762 17.375 1 39.72 195 LEU B C 1
ATOM 3180 O O . LEU B 1 195 ? -5.32 3.998 18.328 1 39.72 195 LEU B O 1
ATOM 3184 N N . TYR B 1 196 ? -4.949 4.242 16.234 1 36.03 196 TYR B N 1
ATOM 3185 C CA . TYR B 1 196 ? -3.707 3.488 16.125 1 36.03 196 TYR B CA 1
ATOM 3186 C C . TYR B 1 196 ? -2.5 4.418 16.156 1 36.03 196 TYR B C 1
ATOM 3188 O O . TYR B 1 196 ? -2.381 5.328 15.336 1 36.03 196 TYR B O 1
ATOM 3196 N N . ARG B 1 197 ? -1.763 4.465 17.438 1 36.91 197 ARG B N 1
ATOM 3197 C CA . ARG B 1 197 ? -0.489 5.176 17.484 1 36.91 197 ARG B CA 1
ATOM 3198 C C . ARG B 1 197 ? 0.635 4.316 16.906 1 36.91 197 ARG B C 1
ATOM 3200 O O . ARG B 1 197 ? 0.745 3.135 17.234 1 36.91 197 ARG B O 1
ATOM 3207 N N . GLY B 1 198 ? 1.243 4.496 15.711 1 37.62 198 GLY B N 1
ATOM 3208 C CA . GLY B 1 198 ? 2.281 3.752 15.016 1 37.62 198 GLY B CA 1
ATOM 3209 C C . GLY B 1 198 ? 3.285 3.105 15.953 1 37.62 198 GLY B C 1
ATOM 3210 O O . GLY B 1 198 ? 4.137 2.326 15.516 1 37.62 198 GLY B O 1
ATOM 3211 N N . GLY B 1 199 ? 3.766 3.553 17.062 1 30.95 199 GLY B N 1
ATOM 3212 C CA . GLY B 1 199 ? 4.754 2.824 17.844 1 30.95 199 GLY B CA 1
ATOM 3213 C C . GLY B 1 199 ? 4.227 1.523 18.422 1 30.95 199 GLY B C 1
ATOM 3214 O O . GLY B 1 199 ? 4.723 0.445 18.094 1 30.95 199 GLY B O 1
ATOM 3215 N N . THR B 1 200 ? 3.676 1.446 19.625 1 29.88 200 THR B N 1
ATOM 3216 C CA . THR B 1 200 ? 3.322 0.227 20.344 1 29.88 200 THR B CA 1
ATOM 3217 C C . THR B 1 200 ? 2.023 -0.362 19.797 1 29.88 200 THR B C 1
ATOM 3219 O O . THR B 1 200 ? 1.108 0.375 19.422 1 29.88 200 THR B O 1
ATOM 3222 N N . HIS B 1 201 ? 2.027 -1.542 19.156 1 31.95 201 HIS B N 1
ATOM 3223 C CA . HIS B 1 201 ? 0.834 -2.291 18.781 1 31.95 201 HIS B CA 1
ATOM 3224 C C . HIS B 1 201 ? -0.308 -2.031 19.766 1 31.95 201 HIS B C 1
ATOM 3226 O O . HIS B 1 201 ? -1.406 -2.566 19.594 1 31.95 201 HIS B O 1
ATOM 3232 N N . ASP B 1 202 ? -0.155 -1.896 21.078 1 31.03 202 ASP B N 1
ATOM 3233 C CA . ASP B 1 202 ? -1.145 -2.17 22.125 1 31.03 202 ASP B CA 1
ATOM 3234 C C . ASP B 1 202 ? -2.355 -1.251 21.984 1 31.03 202 ASP B C 1
ATOM 3236 O O . ASP B 1 202 ? -3.5 -1.71 22.031 1 31.03 202 ASP B O 1
ATOM 3240 N N . GLU B 1 203 ? -2.305 -0.029 22.641 1 33 203 GLU B N 1
ATOM 3241 C CA . GLU B 1 203 ? -3.461 0.448 23.406 1 33 203 GLU B CA 1
ATOM 3242 C C . GLU B 1 203 ? -4.438 1.197 22.5 1 33 203 GLU B C 1
ATOM 3244 O O . GLU B 1 203 ? -4.066 2.182 21.859 1 33 203 GLU B O 1
ATOM 3249 N N . LEU B 1 204 ? -5.348 0.322 22.062 1 34.41 204 LEU B N 1
ATOM 3250 C CA . LEU B 1 204 ? -6.641 0.854 21.641 1 34.41 204 LEU B CA 1
ATOM 3251 C C . LEU B 1 204 ? -7.156 1.877 22.656 1 34.41 204 LEU B C 1
ATOM 3253 O O . LEU B 1 204 ? -7.234 1.593 23.844 1 34.41 204 LEU B O 1
ATOM 3257 N N . ILE B 1 205 ? -6.871 3.008 22.609 1 31.73 205 ILE B N 1
ATOM 3258 C CA . ILE B 1 205 ? -7.594 3.883 23.516 1 31.73 205 ILE B CA 1
ATOM 3259 C C . ILE B 1 205 ? -9.078 3.871 23.188 1 31.73 205 ILE B C 1
ATOM 3261 O O . ILE B 1 205 ? -9.477 4.195 22.062 1 31.73 205 ILE B O 1
ATOM 3265 N N . SER B 1 206 ? -9.805 2.742 23.828 1 29.86 206 SER B N 1
ATOM 3266 C CA . SER B 1 206 ? -11.266 2.742 23.812 1 29.86 206 SER B CA 1
ATOM 3267 C C . SER B 1 206 ? -11.82 4.055 24.359 1 29.86 206 SER B C 1
ATOM 3269 O O . SER B 1 206 ? -11.398 4.516 25.422 1 29.86 206 SER B O 1
ATOM 3271 N N . ALA B 1 207 ? -12.211 4.891 23.625 1 29.67 207 ALA B N 1
ATOM 3272 C CA . ALA B 1 207 ? -12.969 5.938 24.281 1 29.67 207 ALA B CA 1
ATOM 3273 C C . ALA B 1 207 ? -14.203 5.363 24.969 1 29.67 207 ALA B C 1
ATOM 3275 O O . ALA B 1 207 ? -14.805 4.402 24.484 1 29.67 207 ALA B O 1
ATOM 3276 N N . PRO B 1 208 ? -14.625 5.594 26.297 1 28.56 208 PRO B N 1
ATOM 3277 C CA . PRO B 1 208 ? -15.82 5.172 27.047 1 28.56 208 PRO B CA 1
ATOM 3278 C C . PRO B 1 208 ? -17.094 5.273 26.219 1 28.56 208 PRO B C 1
ATOM 3280 O O . PRO B 1 208 ? -17.188 6.113 25.312 1 28.56 208 PRO B O 1
ATOM 3283 N N . GLN B 1 209 ? -18.125 4.352 26.344 1 27.34 209 GLN B N 1
ATOM 3284 C CA . GLN B 1 209 ? -19.469 4.125 25.828 1 27.34 209 GLN B CA 1
ATOM 3285 C C . GLN B 1 209 ? -20.297 5.41 25.844 1 27.34 209 GLN B C 1
ATOM 3287 O O . GLN B 1 209 ? -20.906 5.773 24.844 1 27.34 209 GLN B O 1
ATOM 3292 N N . GLY B 1 210 ? -21.312 5.586 27.078 1 26.98 210 GLY B N 1
ATOM 3293 C CA . GLY B 1 210 ? -22.609 6.145 27.422 1 26.98 210 GLY B CA 1
ATOM 3294 C C . GLY B 1 210 ? -22.641 7.66 27.406 1 26.98 210 GLY B C 1
ATOM 3295 O O . GLY B 1 210 ? -22.656 8.297 28.469 1 26.98 210 GLY B O 1
ATOM 3296 N N . TYR B 1 211 ? -22.094 8.562 26.719 1 27 211 TYR B N 1
ATOM 3297 C CA . TYR B 1 211 ? -22.656 9.82 27.203 1 27 211 TYR B CA 1
ATOM 3298 C C . TYR B 1 211 ? -24.141 9.938 26.844 1 27 211 TYR B C 1
ATOM 3300 O O . TYR B 1 211 ? -24.516 9.695 25.703 1 27 211 TYR B O 1
ATOM 3308 N N . PRO B 1 212 ? -25.125 10 27.719 1 27.7 212 PRO B N 1
ATOM 3309 C CA . PRO B 1 212 ? -26.531 10.398 27.609 1 27.7 212 PRO B CA 1
ATOM 3310 C C . PRO B 1 212 ? -26.781 11.414 26.5 1 27.7 212 PRO B C 1
ATOM 3312 O O . PRO B 1 212 ? -25.828 11.992 25.953 1 27.7 212 PRO B O 1
ATOM 3315 N N . GLY B 1 213 ? -28.047 12.156 26.438 1 25.94 213 GLY B N 1
ATOM 3316 C CA . GLY B 1 213 ? -28.828 13.211 25.812 1 25.94 213 GLY B CA 1
ATOM 3317 C C . GLY B 1 213 ? -28.031 14.484 25.578 1 25.94 213 GLY B C 1
ATOM 3318 O O . GLY B 1 213 ? -27.344 14.961 26.484 1 25.94 213 GLY B O 1
ATOM 3319 N N . TYR B 1 214 ? -27.609 14.93 24.453 1 28.36 214 TYR B N 1
ATOM 3320 C CA . TYR B 1 214 ? -27.422 16.359 24.234 1 28.36 214 TYR B CA 1
ATOM 3321 C C . TYR B 1 214 ? -28.609 17.156 24.797 1 28.36 214 TYR B C 1
ATOM 3323 O O . TYR B 1 214 ? -29.672 17.203 24.172 1 28.36 214 TYR B O 1
ATOM 3331 N N . PRO B 1 215 ? -28.906 17.219 26.031 1 27.53 215 PRO B N 1
ATOM 3332 C CA . PRO B 1 215 ? -29.75 18.375 26.25 1 27.53 215 PRO B CA 1
ATOM 3333 C C . PRO B 1 215 ? -29.25 19.625 25.531 1 27.53 215 PRO B C 1
ATOM 3335 O O . PRO B 1 215 ? -28.125 19.625 25.016 1 27.53 215 PRO B O 1
ATOM 3338 N N . GLY B 1 216 ? -29.297 21 26.328 1 25.28 216 GLY B N 1
ATOM 3339 C CA . GLY B 1 216 ? -29.047 22.422 26.125 1 25.28 216 GLY B CA 1
ATOM 3340 C C . GLY B 1 216 ? -27.656 22.703 25.609 1 25.28 216 GLY B C 1
ATOM 3341 O O . GLY B 1 216 ? -26.812 21.812 25.562 1 25.28 216 GLY B O 1
ATOM 3342 N N . GLU B 1 217 ? -27.188 24.266 25.578 1 26.81 217 GLU B N 1
ATOM 3343 C CA . GLU B 1 217 ? -26.422 25.438 25.188 1 26.8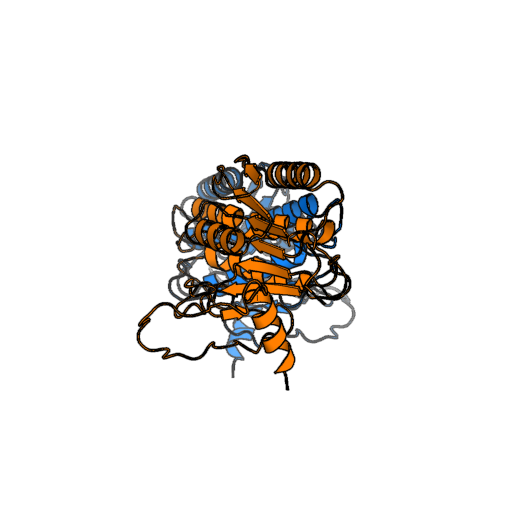1 217 GLU B CA 1
ATOM 3344 C C . GLU B 1 217 ? -24.969 25.312 25.609 1 26.81 217 GLU B C 1
ATOM 3346 O O . GLU B 1 217 ? -24.141 26.156 25.25 1 26.81 217 GLU B O 1
ATOM 3351 N N . GLN B 1 218 ? -24.594 24.953 26.859 1 26.83 218 GLN B N 1
ATOM 3352 C CA . GLN B 1 218 ? -23.609 25.828 27.5 1 26.83 218 GLN B CA 1
ATOM 3353 C C . GLN B 1 218 ? -22.266 25.75 26.781 1 26.83 218 GLN B C 1
ATOM 3355 O O . GLN B 1 218 ? -22 24.812 26.031 1 26.83 218 GLN B O 1
ATOM 3360 N N . GLU B 1 219 ? -21.172 26.453 27.547 1 26.92 219 GLU B N 1
ATOM 3361 C CA . GLU B 1 219 ? -19.953 27.219 27.328 1 26.92 219 GLU B CA 1
ATOM 3362 C C . GLU B 1 219 ? -18.812 26.312 26.891 1 26.92 219 GLU B C 1
ATOM 3364 O O . GLU B 1 219 ? -18.266 25.562 27.703 1 26.92 219 GLU B O 1
ATOM 3369 N N . VAL B 1 220 ? -19 25.562 26.047 1 33.56 220 VAL B N 1
ATOM 3370 C CA . VAL B 1 220 ? -17.781 25.219 25.312 1 33.56 220 VAL B CA 1
ATOM 3371 C C . VAL B 1 220 ? -16.797 26.391 25.359 1 33.56 220 VAL B C 1
ATOM 3373 O O . VAL B 1 220 ? -16.828 27.266 24.5 1 33.56 220 VAL B O 1
ATOM 3376 N N . ASP B 1 221 ? -16.797 27.25 26.344 1 30.98 221 ASP B N 1
ATOM 3377 C CA . ASP B 1 221 ? -15.898 28.375 26.5 1 30.98 221 ASP B CA 1
ATOM 3378 C C . ASP B 1 221 ? -14.453 27.984 26.203 1 30.98 221 ASP B C 1
ATOM 3380 O O . ASP B 1 221 ? -13.711 28.734 25.562 1 30.98 221 ASP B O 1
ATOM 3384 N N . ALA B 1 222 ? -13.688 27.375 27.281 1 33.47 222 ALA B N 1
ATOM 3385 C CA . ALA B 1 222 ? -12.375 26.766 27.484 1 33.47 222 ALA B CA 1
ATOM 3386 C C . ALA B 1 222 ? -12.062 25.766 26.375 1 33.47 222 ALA B C 1
ATOM 3388 O O . ALA B 1 222 ? -12.594 24.656 26.375 1 33.47 222 ALA B O 1
ATOM 3389 N N . ARG B 1 223 ? -12.297 25.922 25.062 1 35.47 223 ARG B N 1
ATOM 3390 C CA . ARG B 1 223 ? -12.492 26.141 23.625 1 35.47 223 ARG B CA 1
ATOM 3391 C C . ARG B 1 223 ? -11.531 25.281 22.812 1 35.47 223 ARG B C 1
ATOM 3393 O O . ARG B 1 223 ? -10.727 24.547 23.359 1 35.47 223 ARG B O 1
ATOM 3400 N N . CYS B 1 224 ? -10.695 25.938 21.703 1 36.81 224 CYS B N 1
ATOM 3401 C CA . CYS B 1 224 ? -9.938 25.734 20.469 1 36.81 224 CYS B CA 1
ATOM 3402 C C . CYS B 1 224 ? -8.766 24.797 20.703 1 36.81 224 CYS B C 1
ATOM 3404 O O . CYS B 1 224 ? -7.77 24.844 19.969 1 36.81 224 CYS B O 1
ATOM 3406 N N . ARG B 1 225 ? -8.602 24.219 21.891 1 39.81 225 ARG B N 1
ATOM 3407 C CA . ARG B 1 225 ? -7.414 23.359 21.953 1 39.81 225 ARG B CA 1
ATOM 3408 C C . ARG B 1 225 ? -7.586 22.125 21.094 1 39.81 225 ARG B C 1
ATOM 3410 O O . ARG B 1 225 ? -8.688 21.594 20.969 1 39.81 225 ARG B O 1
ATOM 3417 N N . LEU B 1 226 ? -6.859 21.969 20.031 1 44.53 226 LEU B N 1
ATOM 3418 C CA . LEU B 1 226 ? -6.938 20.781 19.188 1 44.53 226 LEU B CA 1
ATOM 3419 C C . LEU B 1 226 ? -7.359 19.562 20.016 1 44.53 226 LEU B C 1
ATOM 3421 O O . LEU B 1 226 ? -6.578 19.047 20.812 1 44.53 226 LEU B O 1
ATOM 3425 N N . PRO B 1 227 ? -8.555 19.484 20.453 1 40.25 227 PRO B N 1
ATOM 3426 C CA . PRO B 1 227 ? -9 18.312 21.203 1 40.25 227 PRO B CA 1
ATOM 3427 C C . PRO B 1 227 ? -8.289 17.031 20.781 1 40.25 227 PRO B C 1
ATOM 3429 O O . PRO B 1 227 ? -8.008 16.172 21.609 1 40.25 227 PRO B O 1
ATOM 3432 N N . LEU B 1 228 ? -8.219 16.891 19.453 1 42.31 228 LEU B N 1
ATOM 3433 C CA . LEU B 1 228 ? -7.461 15.719 19.016 1 42.31 228 LEU B CA 1
ATOM 3434 C C . LEU B 1 228 ? -6.074 15.703 19.656 1 42.31 228 LEU B C 1
ATOM 3436 O O . LEU B 1 228 ? -5.605 14.648 20.109 1 42.31 228 LEU B O 1
ATOM 3440 N N . LEU B 1 229 ? -5.375 16.906 19.641 1 43.31 229 LEU B N 1
ATOM 3441 C CA . LEU B 1 229 ? -4.055 16.969 20.266 1 43.31 229 LEU B CA 1
ATOM 3442 C C . LEU B 1 229 ? -4.148 16.75 21.766 1 43.31 229 LEU B C 1
ATOM 3444 O O . LEU B 1 229 ? -3.291 16.094 22.359 1 43.31 229 LEU B O 1
ATOM 3448 N N . ASP B 1 230 ? -5.055 17.406 22.359 1 40.81 230 ASP B N 1
ATOM 3449 C CA . ASP B 1 230 ? -5.191 17.172 23.797 1 40.81 230 ASP B CA 1
ATOM 3450 C C . ASP B 1 230 ? -5.566 15.719 24.078 1 40.81 230 ASP B C 1
ATOM 3452 O O . ASP B 1 230 ? -5.086 15.125 25.047 1 40.81 230 ASP B O 1
ATOM 3456 N N . ALA B 1 231 ? -6.367 15.297 23.312 1 38.53 231 ALA B N 1
ATOM 3457 C CA . ALA B 1 231 ? -6.785 13.898 23.438 1 38.53 231 ALA B CA 1
ATOM 3458 C C . ALA B 1 231 ? -5.625 12.953 23.156 1 38.53 231 ALA B C 1
ATOM 3460 O O . ALA B 1 231 ? -5.465 11.938 23.828 1 38.53 231 ALA B O 1
ATOM 3461 N N . LEU B 1 232 ? -4.832 13.148 22.156 1 39.44 232 LEU B N 1
ATOM 3462 C CA . LEU B 1 232 ? -3.639 12.359 21.859 1 39.44 232 LEU B CA 1
ATOM 3463 C C . LEU B 1 232 ? -2.588 12.539 22.953 1 39.44 232 LEU B C 1
ATOM 3465 O O . LEU B 1 232 ? -1.844 11.602 23.266 1 39.44 232 LEU B O 1
ATOM 3469 N N . ARG B 1 233 ? -2.389 13.781 23.453 1 37.47 233 ARG B N 1
ATOM 3470 C CA . ARG B 1 233 ? -1.462 13.969 24.562 1 37.47 233 ARG B CA 1
ATOM 3471 C C . ARG B 1 233 ? -1.936 13.219 25.812 1 37.47 233 ARG B C 1
ATOM 3473 O O . ARG B 1 233 ? -1.122 12.727 26.594 1 37.47 233 ARG B O 1
ATOM 3480 N N . VAL B 1 234 ? -3.102 13.25 26.109 1 34.03 234 VAL B N 1
ATOM 3481 C CA . VAL B 1 234 ? -3.586 12.562 27.297 1 34.03 234 VAL B CA 1
ATOM 3482 C C . VAL B 1 234 ? -3.408 11.055 27.125 1 34.03 234 VAL B C 1
ATOM 3484 O O . VAL B 1 234 ? -3.096 10.344 28.078 1 34.03 234 VAL B O 1
ATOM 3487 N N . SER B 1 235 ? -3.607 10.594 25.938 1 32.12 235 SER B N 1
ATOM 3488 C CA . SER B 1 235 ? -3.422 9.148 25.812 1 32.12 235 SER B CA 1
ATOM 3489 C C . SER B 1 235 ? -1.956 8.766 25.969 1 32.12 235 SER B C 1
ATOM 3491 O O . SER B 1 235 ? -1.645 7.641 26.375 1 32.12 235 SER B O 1
ATOM 3493 N N . SER B 1 236 ? -0.95 9.508 25.531 1 29.88 236 SER B N 1
ATOM 3494 C CA . SER B 1 236 ? 0.433 9.164 25.844 1 29.88 236 SER B CA 1
ATOM 3495 C C . SER B 1 236 ? 0.707 9.266 27.344 1 29.88 236 SER B C 1
ATOM 3497 O O . SER B 1 236 ? 1.724 8.766 27.828 1 29.88 236 SER B O 1
ATOM 3499 N N . ARG B 1 237 ? 0.14 10.117 28.094 1 28.98 237 ARG B N 1
ATOM 3500 C CA . ARG B 1 237 ? 0.446 10.164 29.516 1 28.98 237 ARG B CA 1
ATOM 3501 C C . ARG B 1 237 ? -0.057 8.906 30.219 1 28.98 237 ARG B C 1
ATOM 3503 O O . ARG B 1 237 ? 0.333 8.633 31.359 1 28.98 237 ARG B O 1
ATOM 3510 N N . ASN B 1 238 ? -1.024 8.359 29.781 1 26.69 238 ASN B N 1
ATOM 3511 C CA . ASN B 1 238 ? -1.459 7.207 30.562 1 26.69 238 ASN B CA 1
ATOM 3512 C C . ASN B 1 238 ? -0.764 5.926 30.125 1 26.69 238 ASN B C 1
ATOM 3514 O O . ASN B 1 238 ? -1.312 4.832 30.266 1 26.69 238 ASN B O 1
ATOM 3518 N N . LEU B 1 239 ? 0.24 5.992 29.328 1 23.78 239 LEU B N 1
ATOM 3519 C CA . LEU B 1 239 ? 1.068 4.793 29.406 1 23.78 239 LEU B CA 1
ATOM 3520 C C . LEU B 1 239 ? 1.661 4.625 30.797 1 23.78 239 LEU B C 1
ATOM 3522 O O . LEU B 1 239 ? 2.25 5.562 31.344 1 23.78 239 LEU B O 1
ATOM 3526 N N . PRO B 1 240 ? 1.09 3.725 31.438 1 25.12 240 PRO B N 1
ATOM 3527 C CA . PRO B 1 240 ? 1.818 3.381 32.656 1 25.12 240 PRO B CA 1
ATOM 3528 C C . PRO B 1 240 ? 3.285 3.051 32.406 1 25.12 240 PRO B C 1
ATOM 3530 O O . PRO B 1 240 ? 3.641 2.629 31.297 1 25.12 240 PRO B O 1
#

Foldseek 3Di:
DPPPVDDAAEEEEEVLVDPVNVVVQVQLVVLVHQYEYEECDDDPSHNYYDHFDDDLDLVVRLVSSLVVVCVVQVQAAHQEYEYPFADADWAAPPDPCVVVLLSRRQCRAVSSLVSQLVSQLVGHDALGEYEGAAAPLCVDPDRTHNSNNVRRVNSLQVQLLCQDPPSSGHHNYFYKHWHQDPQQPDPPPRHGAFIRRNHDPDDRPGDDDDDDDPDDDDDCPVPNPPCVSVVVVVVVVPPD/DPPPVDDAAEEEEEVLVDPVNVVVQVQLVVQVHQYEYEECDDDPSHNYYDHFDDDLDLVVRLVSSLVVVCVVQVQAAHQEYEYPFADADWAAPPDPCVVVRLSRGCVRAVSSLVSQLVCQLVGHDALGEYEGAAAPLCVDPDRTHNSNNVRRVNSLQVQLLCQDPPSSGHHNYFYKHWHQDDQQPDPPPRHGAFIRRSHDNDDRPGDDDDDDDPDDDDPCPCDNDPCVSVVVVVVVVPPD

Sequence (480 aa):
MAAAAGEARRVLVYGGRGALGSRCVHAFRACNWWVASIDIGENEEASASVVVKMTDSFTEQADQVAAEVGKLLGEEKVDAIVCVAGGWAGGSAKSKSLFKNCDLMWKQSVWTSTISSYLAAKHLKEGGLLTLTGAKAALEGTPGMMGYGMAKSAVHQLCQSLASKNSGMPSGSTAVAVLPGSRCIFLSGVEWQLLYRGGTHDELISAPQGYPGYPGEQEVDARCRLPLLDALRVSSRNLPMAAAAGEARRVLVYGGRGALGSRCVHAFRACNWWVASIDIGENEEASASVVVKMTDSFTEQADQVAAEVGKLLGEEKVDAIVCVAGGWAGGSAKSKSLFKNCDLMWKQSVWTSTISSYLAAKHLKEGGLLTLTGAKAALEGTPGMMGYGMAKSAVHQLCQSLASKNSGMPSGSTAVAVLPGSRCIFLSGVEWQLLYRGGTHDELISAPQGYPGYPGEQEVDARCRLPLLDALRVSSRNLP

Secondary structure (DSSP, 8-state):
----S----EEEEETTTSHHHHHHHHHHHHTT-EEEEEESS--TTSSEEEEPPP-S-HHHHHHHHHHHHHHHHTT--EEEEEE-------B-TT-TTHHHHHHHHIIIIIIHHHHHHHHHHHHEEEEEEEEEE--GGGTS--TTBHHHHHHHHHHHHHHHHHHSTTSSPPTT-EEEEE---SS-EEETTEEE--EEESS-S-------S------S-----S--S-HHHHHHHHHHHT--/----S----EEEEETTTSHHHHHHHHHHHHTT-EEEEEESS--TTSSEEEEPPP-S-HHHHHHHHHHHHHHHHTT--EEEEEE-------B-TT-TTHHHHHHHHIIIIIIHHHHHHHHHHHHEEEEEEEEEE--GGGTS--TTBHHHHHHHHHHHHHHHHHHSTTSSPPTT-EEEEE---SS-EEETTEEE--EEESS-S-------S------S-----S--S-HHHHHHHHHHHT--

pLDDT: mean 74.27, std 26.43, range [23.78, 98.25]

InterPro domains:
  IPR020904 Short-chain dehydrogenase/reductase, conserved site [PS00061] (135-163)
  IPR036291 NAD(P)-binding domain superfamily [SSF51735] (8-181)

Organism: Equus caballus (NCBI:txid9796)

Nearest PDB structures (foldseek):
  1hdr-assembly1_A-2  TM=9.843E-01  e=1.051E-31  Homo sapiens
  1dhr-assembly1_A  TM=9.844E-01  e=1.359E-31  Rattus norvegicus
  1ooe-assembly1_B  TM=9.812E-01  e=2.599E-23  Caenorhabditis elegans
  3orf-assembly2_D  TM=9.499E-01  e=1.105E-18  Dictyostelium discoideum
  8b5u-assembly1_A-2  TM=9.022E-01  e=2.452E-15  Leishmania donovani

Radius of gyration: 24.57 Å; Cα contacts (8 Å, |Δi|>4): 1048; chains: 2; bounding box: 61×87×56 Å

Solvent-accessible surface area (backbone atoms only — not comparable to full-atom values): 24682 Å² total; per-residue (Å²): 129,71,83,64,98,62,83,62,54,28,33,40,27,35,20,18,61,41,82,68,16,36,50,51,44,51,53,41,42,75,52,58,31,44,31,34,21,32,20,79,46,77,35,87,78,34,75,38,60,45,66,47,64,88,65,65,39,60,53,60,37,44,50,50,49,52,49,51,52,44,66,72,44,62,87,53,61,24,47,31,37,42,36,54,40,60,82,85,43,60,33,23,42,56,38,91,50,32,55,59,24,27,50,51,30,31,53,34,35,37,50,51,45,50,47,49,42,35,49,38,27,74,32,36,31,69,54,15,40,36,37,32,55,32,43,74,49,35,78,45,58,26,18,56,20,42,26,40,16,19,22,24,18,17,38,44,37,41,24,12,9,50,55,35,83,74,10,39,55,36,64,74,41,45,41,32,21,36,15,69,50,84,81,17,48,42,62,101,78,47,37,38,32,38,42,47,53,29,73,64,89,70,72,61,54,73,70,86,85,79,78,78,78,85,68,92,82,82,83,68,68,98,50,67,55,57,54,68,55,54,50,53,54,51,56,64,66,65,58,126,129,74,83,65,98,63,84,61,54,29,34,40,28,35,21,18,63,42,80,68,16,36,51,50,43,50,53,42,42,74,54,59,32,44,32,34,22,31,20,80,47,76,35,86,78,34,75,37,60,44,64,48,65,89,67,65,40,63,54,61,39,44,50,52,49,53,50,51,51,44,64,72,45,62,88,53,61,24,49,30,35,42,37,54,41,60,80,84,43,61,32,22,43,57,38,91,50,32,55,59,25,27,52,51,28,32,55,32,36,37,48,51,47,52,45,50,43,33,48,38,27,74,32,36,30,70,54,14,40,37,37,33,56,32,44,74,48,35,79,45,58,26,20,55,20,43,27,42,17,19,24,24,19,18,40,44,36,42,25,13,9,50,55,34,82,76,10,40,54,37,64,74,40,46,42,34,22,35,15,61,59,82,78,17,50,43,61,101,77,47,38,38,32,39,42,47,52,30,74,65,89,70,70,62,54,73,70,89,88,81,78,78,77,84,68,93,85,78,79,74,62,100,53,73,60,56,54,67,56,53,50,53,52,51,56,62,63,64,57,125